Protein AF-0000000077529971 (afdb_homodimer)

pLDDT: mean 94.59, std 6.29, range [55.56, 98.94]

Organism: Fusarium solani (NCBI:txid169388)

Secondary structure (DSSP, 8-state):
-EEEEETTTSHHHHHHHHHHHHTT-EEEEEES-GGGS-HHHHTT-SEEEE-SSTT-HHHHHHHHTT-SEEEE---SSHIIIIIIIHHHHHHHHHHT--EEE-S--BS-GGGS-TTT-HHHHHHHHHHHHHHHH-S---EEEE--EEHHIIIII-TTT-SEETTTTEEEESTTS---EEEE-HHHHHHHHHHHHHSTTGGG-EEEE--SEEE-HHHHHHHHHHHHT---EEEE---HHHHHHHHHHHHHHS-GGGGGGTHHHHHHHHHHHT--/-EEEEETTTSHHHHHHHHHHHHTT-EEEEEES-GGGS-HHHHTT-SEEEE-SSTT-HHHHHHHHTT-SEEEE---SSHIIIIIIIHHHHHHHHHHT--EEE-S--BS-GGGS-TTT-HHHHHHHHHHHHHHHH-S---EEEE--EEHHIIIII-TTT-SEETTTTEEEESTTS---EEEE-HHHHHHHHHHHHHSTTGGG-EEEE--SEEE-HHHHHHHHHHHHT---EEEE---HHHHHHHHHHHHHHS-GGGGGGTHHHHHHHHHHHT--

Solvent-accessible surface area (backbone atoms only — not comparable to full-atom values): 28373 Å² total; per-residue (Å²): 93,38,31,27,27,36,25,27,61,38,76,64,16,42,37,34,51,54,39,31,48,75,72,66,32,45,36,32,33,29,41,66,55,76,84,67,40,55,64,82,52,59,73,63,39,75,41,73,40,63,31,89,50,67,79,34,60,68,39,41,46,59,54,35,56,84,36,54,32,37,38,36,37,53,63,68,48,46,61,41,34,46,49,18,46,48,50,45,52,52,28,26,55,76,55,68,39,42,30,38,32,45,60,38,75,26,59,58,56,91,78,54,58,77,80,74,41,76,68,54,33,22,48,51,37,36,52,53,47,38,51,41,64,40,91,52,31,48,29,33,41,29,25,24,45,48,50,58,45,36,75,70,66,27,77,88,59,26,44,63,37,78,89,78,27,30,32,48,38,56,47,88,30,68,59,78,36,54,24,20,44,57,70,58,53,16,45,53,51,52,48,50,66,65,40,94,64,25,52,70,30,47,74,48,80,52,65,69,49,72,45,17,61,52,55,49,48,49,53,50,19,60,77,66,71,48,71,63,45,81,38,76,76,39,42,63,68,48,39,51,51,52,42,52,50,45,63,73,72,44,61,56,59,52,42,77,80,46,43,61,48,50,48,47,45,42,63,72,66,55,72,98,93,39,31,27,27,35,24,28,65,38,77,63,16,41,38,34,50,52,39,30,49,75,71,67,32,44,35,34,34,30,41,69,54,74,84,66,39,57,64,84,52,60,73,62,39,76,42,73,39,61,27,91,51,66,80,35,60,68,38,41,46,60,53,36,56,85,35,54,32,38,39,36,38,53,63,68,48,47,61,42,35,45,48,17,46,49,50,46,51,50,28,26,56,77,54,66,40,42,29,37,32,47,61,38,75,26,58,59,57,90,77,53,58,77,82,76,41,75,66,52,33,23,47,52,38,37,52,53,45,38,51,41,62,39,90,53,30,48,29,34,39,31,24,23,44,47,51,57,46,37,73,70,66,28,77,89,58,26,43,63,37,80,88,78,27,31,33,47,37,55,48,88,30,68,59,78,39,53,24,22,43,57,70,58,53,16,46,52,52,52,49,50,68,65,39,92,64,25,51,68,30,49,72,48,80,52,65,69,50,71,45,18,63,52,54,51,47,49,52,50,19,62,78,65,72,48,71,62,44,80,37,76,76,40,43,63,67,48,40,51,50,50,41,53,50,44,64,75,74,43,60,56,59,50,44,78,82,46,43,61,48,49,49,49,45,42,63,72,67,56,75,99

Nearest PDB structures (foldseek):
  1qyc-assembly1_B  TM=7.792E-01  e=7.072E-15  Pinus taeda
  2gas-assembly2_B  TM=7.799E-01  e=2.437E-14  Medicago sativa
  7cs9-assembly2_D  TM=7.787E-01  e=1.925E-14  Arabidopsis thaliana
  5f5l-assembly1_A  TM=7.855E-01  e=1.339E-12  Micromonospora okii
  2zcv-assembly1_A  TM=7.127E-01  e=1.333E-11  Escherichia coli

Radius of gyration: 26.04 Å; Cα contacts (8 Å, |Δi|>4): 1080; chains: 2; bounding box: 48×81×62 Å

Sequence (544 aa):
MLILIAGVTGLVGQACAQAAFKSGHRVRGLGRNPDKLPKDIADRLADFVAQKDVYDIHALDRAVKGVDAIVSAVHYSPIVVVGGQILLLRAAERAGVKIFHGASWNYDWTKIKLGERESYDNYLAFYNHARLSSEIKPIYGFTGGIVDYLLWYSPHSNPIDAQSNTLSFFGAGDEQLTWIVLKDLAAYTIQAISEPKAAEGGYYYVESFRSSILELGRVYAEVHSLHLEPKSLGTLHDVDRLVDEARATIRPTRYEEYVGLAYTRLLLRGAMMLILIAGVTGLVGQACAQAAFKSGHRVRGLGRNPDKLPKDIADRLADFVAQKDVYDIHALDRAVKGVDAIVSAVHYSPIVVVGGQILLLRAAERAGVKIFHGASWNYDWTKIKLGERESYDNYLAFYNHARLSSEIKPIYGFTGGIVDYLLWYSPHSNPIDAQSNTLSFFGAGDEQLTWIVLKDLAAYTIQAISEPKAAEGGYYYVESFRSSILELGRVYAEVHSLHLEPKSLGTLHDVDRLVDEARATIRPTRYEEYVGLAYTRLLLRGAM

InterPro domains:
  IPR008030 NmrA-like domain [PF05368] (2-203)
  IPR036291 NAD(P)-binding domain superfamily [SSF51735] (1-235)
  IPR051609 NmrA-type/Isoflavone reductase-like domain-containing protein [PTHR47706] (3-268)

Foldseek 3Di:
DEEEEEVCLDPLNVLLLVLCVVVPYAYEYEEADLVSDDPVRSVRHPYYQHAPDLQRLVSLLVRLAPGQAYEYQDDLDLCCLVPRVVSNLVSCVVNVHQFYAGHAAAADCVLPDQPLALSCNSVVNNQVCCVVPHPRAHAHEHEWAAVCCQCPPCPPLNQADQVVQAGEAEAPQFQKTFYAYSNRVSNVVSVLSPDPCSSVHDYDYHGDDIGTSVRVSVVVCVVVVTHYHYHYPYYLVVLVVVLVVCPVPPPSSVCVVCNSSSVSNCSVVVSD/DEEEEEVCLDPLNVLLLVLCVVVPYAYEYEEADLVSDDPVRSVRHPYYQHAPDLQRLVSLLVRLAPGQAYEYQDDLDLCCLVPRVVSNLVSCVVNVHQFYAGHAQAADCVLPDQPLALSCNSVVNNQVCCVVPHPRAHAHEHEWAAVCCQCPPCPPLNQADQVVQAGEAEAPQFQKTFYAYSNRSSNVVSVLSPDPCSSVHDYDYHGDDIGGSVRVSVVVCVVVVTHYHYDYPYYLVVLVVVLVVCPVPPDSSVCVVCNSSSVSNCSVVVSD

Structure (mmCIF, N/CA/C/O backbone):
data_AF-0000000077529971-model_v1
#
loop_
_entity.id
_entity.type
_entity.pdbx_description
1 polymer 'NmrA-like domain-containing protein'
#
loop_
_atom_site.group_PDB
_atom_site.id
_atom_site.type_symbol
_atom_site.label_atom_id
_atom_site.label_alt_id
_atom_site.label_comp_id
_atom_site.label_asym_id
_atom_site.label_entity_id
_atom_site.label_seq_id
_atom_site.pdbx_PDB_ins_code
_atom_site.Cartn_x
_atom_site.Cartn_y
_atom_site.Cartn_z
_atom_site.occupancy
_atom_site.B_iso_or_equiv
_atom_site.auth_seq_id
_atom_site.auth_comp_id
_atom_site.auth_asym_id
_atom_site.auth_atom_id
_atom_site.pdbx_PDB_model_num
ATOM 1 N N . MET A 1 1 ? 20.438 -24.266 -0.206 1 97.06 1 MET A N 1
ATOM 2 C CA . MET A 1 1 ? 19.844 -23.156 0.531 1 97.06 1 MET A CA 1
ATOM 3 C C . MET A 1 1 ? 18.672 -23.625 1.389 1 97.06 1 MET A C 1
ATOM 5 O O . MET A 1 1 ? 18.109 -24.688 1.137 1 97.06 1 MET A O 1
ATOM 9 N N . LEU A 1 2 ? 18.453 -22.922 2.447 1 98.81 2 LEU A N 1
ATOM 10 C CA . LEU A 1 2 ? 17.172 -23.016 3.131 1 98.81 2 LEU A CA 1
ATOM 11 C C . LEU A 1 2 ? 16.219 -21.938 2.635 1 98.81 2 LEU A C 1
ATOM 13 O O . LEU A 1 2 ? 16.469 -20.75 2.844 1 98.81 2 LEU A O 1
ATOM 17 N N . ILE A 1 3 ? 15.148 -22.391 2.033 1 98.94 3 ILE A N 1
ATOM 18 C CA . ILE A 1 3 ? 14.188 -21.469 1.425 1 98.94 3 ILE A CA 1
ATOM 19 C C . ILE A 1 3 ? 12.914 -21.422 2.266 1 98.94 3 ILE A C 1
ATOM 21 O O . ILE A 1 3 ? 12.328 -22.469 2.576 1 98.94 3 ILE A O 1
ATOM 25 N N . LEU A 1 4 ? 12.531 -20.234 2.678 1 98.94 4 LEU A N 1
ATOM 26 C CA . LEU A 1 4 ? 11.211 -20.062 3.275 1 98.94 4 LEU A CA 1
ATOM 27 C C . LEU A 1 4 ? 10.156 -19.859 2.197 1 98.94 4 LEU A C 1
ATOM 29 O O . LEU A 1 4 ? 10.289 -18.984 1.342 1 98.94 4 LEU A O 1
ATOM 33 N N . ILE A 1 5 ? 9.148 -20.656 2.215 1 98.94 5 ILE A N 1
ATOM 34 C CA . ILE A 1 5 ? 8.008 -20.453 1.329 1 98.94 5 ILE A CA 1
ATOM 35 C C . ILE A 1 5 ? 6.781 -20.062 2.148 1 98.94 5 ILE A C 1
ATOM 37 O O . ILE A 1 5 ? 6.199 -20.906 2.844 1 98.94 5 ILE A O 1
ATOM 41 N N . ALA A 1 6 ? 6.43 -18.766 2.121 1 98.88 6 ALA A N 1
ATOM 42 C CA . ALA A 1 6 ? 5.176 -18.297 2.699 1 98.88 6 ALA A CA 1
ATOM 43 C C . ALA A 1 6 ? 3.988 -18.672 1.813 1 98.88 6 ALA A C 1
ATOM 45 O O . ALA A 1 6 ? 4.012 -18.438 0.604 1 98.88 6 ALA A O 1
ATOM 46 N N . GLY A 1 7 ? 2.965 -19.203 2.381 1 98.12 7 GLY A N 1
ATOM 47 C CA . GLY A 1 7 ? 1.88 -19.75 1.579 1 98.12 7 GLY A CA 1
ATOM 48 C C . GLY A 1 7 ? 2.193 -21.109 0.995 1 98.12 7 GLY A C 1
ATOM 49 O O . GLY A 1 7 ? 1.782 -21.422 -0.124 1 98.12 7 GLY A O 1
ATOM 50 N N . VAL A 1 8 ? 2.893 -21.922 1.711 1 98.5 8 VAL A N 1
ATOM 51 C CA . VAL A 1 8 ? 3.389 -23.203 1.205 1 98.5 8 VAL A CA 1
ATOM 52 C C . VAL A 1 8 ? 2.221 -24.156 0.982 1 98.5 8 VAL A C 1
ATOM 54 O O . VAL A 1 8 ? 2.326 -25.109 0.198 1 98.5 8 VAL A O 1
ATOM 57 N N . THR A 1 9 ? 1.112 -23.891 1.615 1 97.38 9 THR A N 1
ATOM 58 C CA . THR A 1 9 ? -0.023 -24.812 1.514 1 97.38 9 THR A CA 1
ATOM 59 C C . THR A 1 9 ? -0.842 -24.516 0.26 1 97.38 9 THR A C 1
ATOM 61 O O . THR A 1 9 ? -1.724 -25.297 -0.109 1 97.38 9 THR A O 1
ATOM 64 N N . GLY A 1 10 ? -0.555 -23.406 -0.393 1 95.69 10 GLY A N 1
ATOM 65 C CA . GLY A 1 10 ? -1.299 -23.031 -1.583 1 95.69 10 GLY A CA 1
ATOM 66 C C . GLY A 1 10 ? -0.764 -23.672 -2.852 1 95.69 10 GLY A C 1
ATOM 67 O O . GLY A 1 10 ? 0.285 -24.312 -2.83 1 95.69 10 GLY A O 1
ATOM 68 N N . LEU A 1 11 ? -1.465 -23.453 -3.938 1 94.94 11 LEU A N 1
ATOM 69 C CA . LEU A 1 11 ? -1.181 -24.047 -5.242 1 94.94 11 LEU A CA 1
ATOM 70 C C . LEU A 1 11 ? 0.252 -23.75 -5.672 1 94.94 11 LEU A C 1
ATOM 72 O O . LEU A 1 11 ? 1.026 -24.672 -5.938 1 94.94 11 LEU A O 1
ATOM 76 N N . VAL A 1 12 ? 0.631 -22.484 -5.668 1 97.56 12 VAL A N 1
ATOM 77 C CA . VAL A 1 12 ? 1.959 -22.078 -6.105 1 97.56 12 VAL A CA 1
ATOM 78 C C . VAL A 1 12 ? 3 -22.484 -5.066 1 97.56 12 VAL A C 1
ATOM 80 O O . VAL A 1 12 ? 4.098 -22.922 -5.418 1 97.56 12 VAL A O 1
ATOM 83 N N . GLY A 1 13 ? 2.662 -22.328 -3.764 1 98.38 13 GLY A N 1
ATOM 84 C CA . GLY A 1 13 ? 3.576 -22.703 -2.695 1 98.38 13 GLY A CA 1
ATOM 85 C C . GLY A 1 13 ? 4 -24.156 -2.748 1 98.38 13 GLY A C 1
ATOM 86 O O . GLY A 1 13 ? 5.184 -24.469 -2.6 1 98.38 13 GLY A O 1
ATOM 87 N N . GLN A 1 14 ? 3.062 -25.031 -2.979 1 98.12 14 GLN A N 1
ATOM 88 C CA . GLN A 1 14 ? 3.359 -26.453 -3.055 1 98.12 14 GLN A CA 1
ATOM 89 C C . GLN A 1 14 ? 4.242 -26.781 -4.258 1 98.12 14 GLN A C 1
ATOM 91 O O . GLN A 1 14 ? 5.191 -27.547 -4.152 1 98.12 14 GLN A O 1
ATOM 96 N N . ALA A 1 15 ? 3.92 -26.156 -5.383 1 98.38 15 ALA A N 1
ATOM 97 C CA . ALA A 1 15 ? 4.727 -26.375 -6.586 1 98.38 15 ALA A CA 1
ATOM 98 C C . ALA A 1 15 ? 6.164 -25.906 -6.371 1 98.38 15 ALA A C 1
ATOM 100 O O . ALA A 1 15 ? 7.109 -26.594 -6.777 1 98.38 15 ALA A O 1
ATOM 101 N N . CYS A 1 16 ? 6.332 -24.797 -5.707 1 98.88 16 CYS A N 1
ATOM 102 C CA . CYS A 1 16 ? 7.664 -24.266 -5.449 1 98.88 16 CYS A CA 1
ATOM 103 C C . CYS A 1 16 ? 8.43 -25.156 -4.48 1 98.88 16 CYS A C 1
ATOM 105 O O . CYS A 1 16 ? 9.641 -25.328 -4.621 1 98.88 16 CYS A O 1
ATOM 107 N N . ALA A 1 17 ? 7.715 -25.688 -3.49 1 98.88 17 ALA A N 1
ATOM 108 C CA . ALA A 1 17 ? 8.367 -26.625 -2.572 1 98.88 17 ALA A CA 1
ATOM 109 C C . ALA A 1 17 ? 8.922 -27.828 -3.32 1 98.88 17 ALA A C 1
ATOM 111 O O . ALA A 1 17 ? 10.086 -28.203 -3.133 1 98.88 17 ALA A O 1
ATOM 112 N N . GLN A 1 18 ? 8.148 -28.406 -4.215 1 98.69 18 GLN A N 1
ATOM 113 C CA . GLN A 1 18 ? 8.578 -29.562 -4.996 1 98.69 18 GLN A CA 1
ATOM 114 C C . GLN A 1 18 ? 9.789 -29.234 -5.855 1 98.69 18 GLN A C 1
ATOM 116 O O . GLN A 1 18 ? 10.75 -30 -5.914 1 98.69 18 GLN A O 1
ATOM 121 N N . ALA A 1 19 ? 9.695 -28.109 -6.52 1 98.81 19 ALA A N 1
ATOM 122 C CA . ALA A 1 19 ? 10.812 -27.672 -7.363 1 98.81 19 ALA A CA 1
ATOM 123 C C . ALA A 1 19 ? 12.078 -27.469 -6.539 1 98.81 19 ALA A C 1
ATOM 125 O O . ALA A 1 19 ? 13.18 -27.781 -6.988 1 98.81 19 ALA A O 1
ATOM 126 N N . ALA A 1 20 ? 11.938 -26.891 -5.328 1 98.88 20 ALA A N 1
ATOM 127 C CA . ALA A 1 20 ? 13.07 -26.672 -4.438 1 98.88 20 ALA A CA 1
ATOM 128 C C . ALA A 1 20 ? 13.719 -27.984 -4.031 1 98.88 20 ALA A C 1
ATOM 130 O O . ALA A 1 20 ? 14.938 -28.141 -4.086 1 98.88 20 ALA A O 1
ATOM 131 N N . PHE A 1 21 ? 12.906 -28.969 -3.666 1 98.69 21 PHE A N 1
ATOM 132 C CA . PHE A 1 21 ? 13.406 -30.297 -3.316 1 98.69 21 PHE A CA 1
ATOM 133 C C . PHE A 1 21 ? 14.211 -30.891 -4.469 1 98.69 21 PHE A C 1
ATOM 135 O O . PHE A 1 21 ? 15.312 -31.406 -4.266 1 98.69 21 PHE A O 1
ATOM 142 N N . LYS A 1 22 ? 13.625 -30.781 -5.621 1 98.25 22 LYS A N 1
ATOM 143 C CA . LYS A 1 22 ? 14.25 -31.359 -6.812 1 98.25 22 LYS A CA 1
ATOM 144 C C . LYS A 1 22 ? 15.609 -30.719 -7.082 1 98.25 22 LYS A C 1
ATOM 146 O O . LYS A 1 22 ? 16.516 -31.391 -7.582 1 98.25 22 LYS A O 1
ATOM 151 N N . SER A 1 23 ? 15.734 -29.5 -6.73 1 98.31 23 SER A N 1
ATOM 152 C CA . SER A 1 23 ? 16.969 -28.766 -6.977 1 98.31 23 SER A CA 1
ATOM 153 C C . SER A 1 23 ? 17.938 -28.906 -5.809 1 98.31 23 SER A C 1
ATOM 155 O O . SER A 1 23 ? 18.984 -28.25 -5.781 1 98.31 23 SER A O 1
ATOM 157 N N . GLY A 1 24 ? 17.516 -29.594 -4.754 1 98.31 24 GLY A N 1
ATOM 158 C CA . GLY A 1 24 ? 18.422 -29.906 -3.662 1 98.31 24 GLY A CA 1
ATOM 159 C C . GLY A 1 24 ? 18.359 -28.906 -2.531 1 98.31 24 GLY A C 1
ATOM 160 O O . GLY A 1 24 ? 19.234 -28.891 -1.663 1 98.31 24 GLY A O 1
ATOM 161 N N . HIS A 1 25 ? 17.406 -28.062 -2.549 1 98.81 25 HIS A N 1
ATOM 162 C CA . HIS A 1 25 ? 17.266 -27.078 -1.481 1 98.81 25 HIS A CA 1
ATOM 163 C C . HIS A 1 25 ? 16.438 -27.641 -0.329 1 98.81 25 HIS A C 1
ATOM 165 O O . HIS A 1 25 ? 15.703 -28.625 -0.502 1 98.81 25 HIS A O 1
ATOM 171 N N . ARG A 1 26 ? 16.594 -27.109 0.821 1 98.81 26 ARG A N 1
ATOM 172 C CA . ARG A 1 26 ? 15.711 -27.328 1.959 1 98.81 26 ARG A CA 1
ATOM 173 C C . ARG A 1 26 ? 14.609 -26.281 2.018 1 98.81 26 ARG A C 1
ATOM 175 O O . ARG A 1 26 ? 14.805 -25.141 1.577 1 98.81 26 ARG A O 1
ATOM 182 N N . VAL A 1 27 ? 13.453 -26.719 2.557 1 98.94 27 VAL A N 1
ATOM 183 C CA . VAL A 1 27 ? 12.32 -25.797 2.557 1 98.94 27 VAL A CA 1
ATOM 184 C C . VAL A 1 27 ? 11.75 -25.672 3.969 1 98.94 27 VAL A C 1
ATOM 186 O O . VAL A 1 27 ? 11.539 -26.688 4.648 1 98.94 27 VAL A O 1
ATOM 189 N N . ARG A 1 28 ? 11.609 -24.516 4.469 1 98.88 28 ARG A N 1
ATOM 190 C CA . ARG A 1 28 ? 10.758 -24.188 5.602 1 98.88 28 ARG A CA 1
ATOM 191 C C . ARG A 1 28 ? 9.43 -23.594 5.133 1 98.88 28 ARG A C 1
ATOM 193 O O . ARG A 1 28 ? 9.406 -22.672 4.32 1 98.88 28 ARG A O 1
ATOM 200 N N . GLY A 1 29 ? 8.312 -24.156 5.602 1 98.81 29 GLY A N 1
ATOM 201 C CA . GLY A 1 29 ? 7 -23.656 5.23 1 98.81 29 GLY A CA 1
ATOM 202 C C . GLY A 1 29 ? 6.438 -22.656 6.234 1 98.81 29 GLY A C 1
ATOM 203 O O . GLY A 1 29 ? 6.68 -22.781 7.438 1 98.81 29 GLY A O 1
ATOM 204 N N . LEU A 1 30 ? 5.711 -21.688 5.777 1 98.81 30 LEU A N 1
ATOM 205 C CA . LEU A 1 30 ? 4.934 -20.75 6.59 1 98.81 30 LEU A CA 1
ATOM 206 C C . LEU A 1 30 ? 3.473 -20.734 6.148 1 98.81 30 LEU A C 1
ATOM 208 O O . LEU A 1 30 ? 3.182 -20.656 4.953 1 98.81 30 LEU A O 1
ATOM 212 N N . GLY A 1 31 ? 2.598 -20.875 6.98 1 97.56 31 GLY A N 1
ATOM 213 C CA . GLY A 1 31 ? 1.168 -20.859 6.719 1 97.56 31 GLY A CA 1
ATOM 214 C C . GLY A 1 31 ? 0.328 -21 7.973 1 97.56 31 GLY A C 1
ATOM 215 O O . GLY A 1 31 ? 0.854 -20.938 9.086 1 97.56 31 GLY A O 1
ATOM 216 N N . ARG A 1 32 ? -0.966 -21.219 7.883 1 94 32 ARG A N 1
ATOM 217 C CA . ARG A 1 32 ? -1.874 -21.297 9.023 1 94 32 ARG A CA 1
ATOM 218 C C . ARG A 1 32 ? -2.082 -22.734 9.469 1 94 32 ARG A C 1
ATOM 220 O O . ARG A 1 32 ? -2.133 -23.016 10.664 1 94 32 ARG A O 1
ATOM 227 N N . ASN A 1 33 ? -2.129 -23.516 8.469 1 94.19 33 ASN A N 1
ATOM 228 C CA . ASN A 1 33 ? -2.514 -24.891 8.773 1 94.19 33 ASN A CA 1
ATOM 229 C C . ASN A 1 33 ? -1.639 -25.906 8.031 1 94.19 33 ASN A C 1
ATOM 231 O O . ASN A 1 33 ? -1.88 -26.188 6.855 1 94.19 33 ASN A O 1
ATOM 235 N N . PRO A 1 34 ? -0.767 -26.516 8.703 1 93.06 34 PRO A N 1
ATOM 236 C CA . PRO A 1 34 ? 0.129 -27.484 8.055 1 93.06 34 PRO A CA 1
ATOM 237 C C . PRO A 1 34 ? -0.6 -28.734 7.562 1 93.06 34 PRO A C 1
ATOM 239 O O . PRO A 1 34 ? -0.105 -29.422 6.672 1 93.06 34 PRO A O 1
ATOM 242 N N . ASP A 1 35 ? -1.787 -28.984 8.086 1 94.44 35 ASP A N 1
ATOM 243 C CA . ASP A 1 35 ? -2.504 -30.203 7.762 1 94.44 35 ASP A CA 1
ATOM 244 C C . ASP A 1 35 ? -3.004 -30.188 6.32 1 94.44 35 ASP A C 1
ATOM 246 O O . ASP A 1 35 ? -3.395 -31.219 5.777 1 94.44 35 ASP A O 1
ATOM 250 N N . LYS A 1 36 ? -2.947 -29.047 5.711 1 94.5 36 LYS A N 1
ATOM 251 C CA . LYS A 1 36 ? -3.406 -28.906 4.332 1 94.5 36 LYS A CA 1
ATOM 252 C C . LYS A 1 36 ? -2.338 -29.375 3.348 1 94.5 36 LYS A C 1
ATOM 254 O O . LYS A 1 36 ? -2.607 -29.516 2.154 1 94.5 36 LYS A O 1
ATOM 259 N N . LEU A 1 37 ? -1.132 -29.641 3.824 1 97.06 37 LEU A N 1
ATOM 260 C CA . LEU A 1 37 ? -0.047 -30.062 2.947 1 97.06 37 LEU A CA 1
ATOM 261 C C . LEU A 1 37 ? -0.145 -31.562 2.65 1 97.06 37 LEU A C 1
ATOM 263 O O . LEU A 1 37 ? -0.38 -32.375 3.555 1 97.06 37 LEU A O 1
ATOM 267 N N . PRO A 1 38 ? 0.019 -31.922 1.404 1 96.88 38 PRO A N 1
ATOM 268 C CA . PRO A 1 38 ? 0.172 -33.344 1.131 1 96.88 38 PRO A CA 1
ATOM 269 C C . PRO A 1 38 ? 1.377 -33.969 1.843 1 96.88 38 PRO A C 1
ATOM 271 O O . PRO A 1 38 ? 2.365 -33.281 2.098 1 96.88 38 PRO A O 1
ATOM 274 N N . LYS A 1 39 ? 1.314 -35.25 2.094 1 96.56 39 LYS A N 1
ATOM 275 C CA . LYS A 1 39 ? 2.322 -35.938 2.877 1 96.56 39 LYS A CA 1
ATOM 276 C C . LYS A 1 39 ? 3.697 -35.844 2.225 1 96.56 39 LYS A C 1
ATOM 278 O O . LYS A 1 39 ? 4.707 -35.719 2.916 1 96.56 39 LYS A O 1
ATOM 283 N N . ASP A 1 40 ? 3.736 -35.938 0.957 1 96.5 40 ASP A N 1
ATOM 284 C CA . ASP A 1 40 ? 5.008 -35.938 0.242 1 96.5 40 ASP A CA 1
ATOM 285 C C . ASP A 1 40 ? 5.738 -34.625 0.399 1 96.5 40 ASP A C 1
ATOM 287 O O . ASP A 1 40 ? 6.965 -34.562 0.27 1 96.5 40 ASP A O 1
ATOM 291 N N . ILE A 1 41 ? 5 -33.562 0.711 1 98.06 41 ILE A N 1
ATOM 292 C CA . ILE A 1 41 ? 5.625 -32.281 0.973 1 98.06 41 ILE A CA 1
ATOM 293 C C . ILE A 1 41 ? 5.883 -32.125 2.471 1 98.06 41 ILE A C 1
ATOM 295 O O . ILE A 1 41 ? 6.988 -31.766 2.883 1 98.06 41 ILE A O 1
ATOM 299 N N . ALA A 1 42 ? 4.91 -32.406 3.252 1 97.81 42 ALA A N 1
ATOM 300 C CA . ALA A 1 42 ? 4.988 -32.25 4.703 1 97.81 42 ALA A CA 1
ATOM 301 C C . ALA A 1 42 ? 6.18 -33 5.277 1 97.81 42 ALA A C 1
ATOM 303 O O . ALA A 1 42 ? 6.895 -32.469 6.141 1 97.81 42 ALA A O 1
ATOM 304 N N . ASP A 1 43 ? 6.453 -34.188 4.762 1 97.38 43 ASP A N 1
ATOM 305 C CA . ASP A 1 43 ? 7.5 -35.062 5.289 1 97.38 43 ASP A CA 1
ATOM 306 C C . ASP A 1 43 ? 8.883 -34.562 4.891 1 97.38 43 ASP A C 1
ATOM 308 O O . ASP A 1 43 ? 9.891 -34.938 5.488 1 97.38 43 ASP A O 1
ATOM 312 N N . ARG A 1 44 ? 8.898 -33.75 3.871 1 98.19 44 ARG A N 1
ATOM 313 C CA . ARG A 1 44 ? 10.195 -33.344 3.336 1 98.19 44 ARG A CA 1
ATOM 314 C C . ARG A 1 44 ? 10.57 -31.938 3.818 1 98.19 44 ARG A C 1
ATOM 316 O O . ARG A 1 44 ? 11.719 -31.516 3.674 1 98.19 44 ARG A O 1
ATOM 323 N N . LEU A 1 45 ? 9.648 -31.234 4.41 1 98.5 45 LEU A N 1
ATOM 324 C CA . LEU A 1 45 ? 9.938 -29.891 4.926 1 98.5 45 LEU A CA 1
ATOM 325 C C . LEU A 1 45 ? 10.977 -29.953 6.043 1 98.5 45 LEU A C 1
ATOM 327 O O . LEU A 1 45 ? 10.945 -30.875 6.871 1 98.5 45 LEU A O 1
ATOM 331 N N . ALA A 1 46 ? 11.859 -29.031 6.043 1 98.44 46 ALA A N 1
ATOM 332 C CA . ALA A 1 46 ? 12.758 -28.875 7.184 1 98.44 46 ALA A CA 1
ATOM 333 C C . ALA A 1 46 ? 11.992 -28.5 8.445 1 98.44 46 ALA A C 1
ATOM 335 O O . ALA A 1 46 ? 12.312 -28.969 9.539 1 98.44 46 ALA A O 1
ATOM 336 N N . ASP A 1 47 ? 11.031 -27.562 8.219 1 97.19 47 ASP A N 1
ATOM 337 C CA . ASP A 1 47 ? 10.156 -27.094 9.289 1 97.19 47 ASP A CA 1
ATOM 338 C C . ASP A 1 47 ? 8.922 -26.391 8.727 1 97.19 47 ASP A C 1
ATOM 340 O O . ASP A 1 47 ? 8.867 -26.078 7.531 1 97.19 47 ASP A O 1
ATOM 344 N N . PHE A 1 48 ? 7.918 -26.359 9.594 1 98.44 48 PHE A N 1
ATOM 345 C CA . PHE A 1 48 ? 6.719 -25.594 9.305 1 98.44 48 PHE A CA 1
ATOM 346 C C . PHE A 1 48 ? 6.418 -24.609 10.438 1 98.44 48 PHE A C 1
ATOM 348 O O . PHE A 1 48 ? 6.285 -25.016 11.594 1 98.44 48 PHE A O 1
ATOM 355 N N . VAL A 1 49 ? 6.398 -23.359 10.141 1 98.69 49 VAL A N 1
ATOM 356 C CA . VAL A 1 49 ? 6.016 -22.344 11.117 1 98.69 49 VAL A CA 1
ATOM 357 C C . VAL A 1 49 ? 4.551 -21.953 10.922 1 98.69 49 VAL A C 1
ATOM 359 O O . VAL A 1 49 ? 4.172 -21.453 9.859 1 98.69 49 VAL A O 1
ATOM 362 N N . ALA A 1 50 ? 3.758 -22.219 11.883 1 98.06 50 ALA A N 1
ATOM 363 C CA . ALA A 1 50 ? 2.344 -21.859 11.844 1 98.06 50 ALA A CA 1
ATOM 364 C C . ALA A 1 50 ? 2.133 -20.422 12.297 1 98.06 50 ALA A C 1
ATOM 366 O O . ALA A 1 50 ? 2.699 -20 13.312 1 98.06 50 ALA A O 1
ATOM 367 N N . GLN A 1 51 ? 1.417 -19.656 11.547 1 97.25 51 GLN A N 1
ATOM 368 C CA . GLN A 1 51 ? 1.062 -18.312 11.977 1 97.25 51 GLN A CA 1
ATOM 369 C C . GLN A 1 51 ? -0.435 -18.188 12.242 1 97.25 51 GLN A C 1
ATOM 371 O O . GLN A 1 51 ? -1.246 -18.797 11.539 1 97.25 51 GLN A O 1
ATOM 376 N N . LYS A 1 52 ? -0.819 -17.422 13.195 1 95.62 52 LYS A N 1
ATOM 377 C CA . LYS A 1 52 ? -2.219 -17.219 13.562 1 95.62 52 LYS A CA 1
ATOM 378 C C . LYS A 1 52 ? -2.957 -16.438 12.477 1 95.62 52 LYS A C 1
ATOM 380 O O . LYS A 1 52 ? -4.09 -16.766 12.125 1 95.62 52 LYS A O 1
ATOM 385 N N . ASP A 1 53 ? -2.4 -15.414 12.023 1 94.69 53 ASP A N 1
ATOM 386 C CA . ASP A 1 53 ? -2.879 -14.57 10.938 1 94.69 53 ASP A CA 1
ATOM 387 C C . ASP A 1 53 ? -1.729 -13.805 10.289 1 94.69 53 ASP A C 1
ATOM 389 O O . ASP A 1 53 ? -0.562 -14.023 10.625 1 94.69 53 ASP A O 1
ATOM 393 N N . VAL A 1 54 ? -2.002 -12.992 9.367 1 95 54 VAL A N 1
ATOM 394 C CA . VAL A 1 54 ? -0.96 -12.336 8.586 1 95 54 VAL A CA 1
ATOM 395 C C . VAL A 1 54 ? -0.219 -11.328 9.453 1 95 54 VAL A C 1
ATOM 397 O O . VAL A 1 54 ? 0.864 -10.859 9.094 1 95 54 VAL A O 1
ATOM 400 N N . TYR A 1 55 ? -0.779 -10.977 10.633 1 94.75 55 TYR A N 1
ATOM 401 C CA . TYR A 1 55 ? -0.198 -9.953 11.5 1 94.75 55 TYR A CA 1
ATOM 402 C C . TYR A 1 55 ? 0.575 -10.586 12.648 1 94.75 55 TYR A C 1
ATOM 404 O O . TYR A 1 55 ? 0.936 -9.906 13.609 1 94.75 55 TYR A O 1
ATOM 412 N N . ASP A 1 56 ? 0.792 -11.906 12.602 1 96.5 56 ASP A N 1
ATOM 413 C CA . ASP A 1 56 ? 1.534 -12.641 13.625 1 96.5 56 ASP A CA 1
ATOM 414 C C . ASP A 1 56 ? 3.035 -12.391 13.492 1 96.5 56 ASP A C 1
ATOM 416 O O . ASP A 1 56 ? 3.775 -13.266 13.031 1 96.5 56 ASP A O 1
ATOM 420 N N . ILE A 1 57 ? 3.484 -11.273 14.039 1 96.31 57 ILE A N 1
ATOM 421 C CA . ILE A 1 57 ? 4.859 -10.805 13.883 1 96.31 57 ILE A CA 1
ATOM 422 C C . ILE A 1 57 ? 5.82 -11.836 14.484 1 96.31 57 ILE A C 1
ATOM 424 O O . ILE A 1 57 ? 6.887 -12.094 13.922 1 96.31 57 ILE A O 1
ATOM 428 N N . HIS A 1 58 ? 5.461 -12.445 15.547 1 96.69 58 HIS A N 1
ATOM 429 C CA . HIS A 1 58 ? 6.316 -13.438 16.188 1 96.69 58 HIS A CA 1
ATOM 430 C C . HIS A 1 58 ? 6.543 -14.641 15.289 1 96.69 58 HIS A C 1
ATOM 432 O O . HIS A 1 58 ? 7.668 -15.133 15.172 1 96.69 58 HIS A O 1
ATOM 438 N N . ALA A 1 59 ? 5.523 -15.102 14.695 1 98.12 59 ALA A N 1
ATOM 439 C CA . ALA A 1 59 ? 5.648 -16.234 13.773 1 98.12 59 ALA A CA 1
ATOM 440 C C . ALA A 1 59 ? 6.508 -15.859 12.57 1 98.12 59 ALA A C 1
ATOM 442 O O . ALA A 1 59 ? 7.312 -16.672 12.109 1 98.12 59 ALA A O 1
ATOM 443 N N . LEU A 1 60 ? 6.355 -14.656 12.086 1 98.62 60 LEU A N 1
ATOM 444 C CA . LEU A 1 60 ? 7.148 -14.203 10.953 1 98.62 60 LEU A CA 1
ATOM 445 C C . LEU A 1 60 ? 8.633 -14.18 11.305 1 98.62 60 LEU A C 1
ATOM 447 O O . LEU A 1 60 ? 9.469 -14.633 10.523 1 98.62 60 LEU A O 1
ATOM 451 N N . ASP A 1 61 ? 8.938 -13.656 12.492 1 98.38 61 ASP A N 1
ATOM 452 C CA . ASP A 1 61 ? 10.328 -13.586 12.93 1 98.38 61 ASP A CA 1
ATOM 453 C C . ASP A 1 61 ? 10.938 -14.984 13.062 1 98.38 61 ASP A C 1
ATOM 455 O O . ASP A 1 61 ? 12.094 -15.195 12.695 1 98.38 61 ASP A O 1
ATOM 459 N N . ARG A 1 62 ? 10.125 -15.891 13.562 1 98.62 62 ARG A N 1
ATOM 460 C CA . ARG A 1 62 ? 10.594 -17.266 13.648 1 98.62 62 ARG A CA 1
ATOM 461 C C . ARG A 1 62 ? 10.812 -17.875 12.266 1 98.62 62 ARG A C 1
ATOM 463 O O . ARG A 1 62 ? 11.789 -18.578 12.039 1 98.62 62 ARG A O 1
ATOM 470 N N . ALA A 1 63 ? 9.977 -17.578 11.367 1 98.81 63 ALA A N 1
ATOM 471 C CA . ALA A 1 63 ? 9.977 -18.188 10.039 1 98.81 63 ALA A CA 1
ATOM 472 C C . ALA A 1 63 ? 11.203 -17.766 9.242 1 98.81 63 ALA A C 1
ATOM 474 O O . ALA A 1 63 ? 11.758 -18.562 8.469 1 98.81 63 ALA A O 1
ATOM 475 N N . VAL A 1 64 ? 11.68 -16.547 9.453 1 98.81 64 VAL A N 1
ATOM 476 C CA . VAL A 1 64 ? 12.727 -16.016 8.586 1 98.81 64 VAL A CA 1
ATOM 477 C C . VAL A 1 64 ? 14.102 -16.328 9.172 1 98.81 64 VAL A C 1
ATOM 479 O O . VAL A 1 64 ? 15.125 -16.078 8.539 1 98.81 64 VAL A O 1
ATOM 482 N N . LYS A 1 65 ? 14.133 -16.781 10.375 1 98.44 65 LYS A N 1
ATOM 483 C CA . LYS A 1 65 ? 15.414 -17.016 11.055 1 98.44 65 LYS A CA 1
ATOM 484 C C . LYS A 1 65 ? 16.266 -18.016 10.273 1 98.44 65 LYS A C 1
ATOM 486 O O . LYS A 1 65 ? 15.867 -19.156 10.062 1 98.44 65 LYS A O 1
ATOM 491 N N . GLY A 1 66 ? 17.391 -17.562 9.812 1 98.25 66 GLY A N 1
ATOM 492 C CA . GLY A 1 66 ? 18.391 -18.453 9.242 1 98.25 66 GLY A CA 1
ATOM 493 C C . GLY A 1 66 ? 18.109 -18.828 7.801 1 98.25 66 GLY A C 1
ATOM 494 O O . GLY A 1 66 ? 18.781 -19.688 7.227 1 98.25 66 GLY A O 1
ATOM 495 N N . VAL A 1 67 ? 17.141 -18.281 7.16 1 98.44 67 VAL A N 1
ATOM 496 C CA . VAL A 1 67 ? 16.828 -18.688 5.793 1 98.44 67 VAL A CA 1
ATOM 497 C C . VAL A 1 67 ? 17.688 -17.891 4.809 1 98.44 67 VAL A C 1
ATOM 499 O O . VAL A 1 67 ? 18.125 -16.766 5.109 1 98.44 67 VAL A O 1
ATOM 502 N N . ASP A 1 68 ? 17.906 -18.531 3.658 1 98.75 68 ASP A N 1
ATOM 503 C CA . ASP A 1 68 ? 18.734 -17.922 2.631 1 98.75 68 ASP A CA 1
ATOM 504 C C . ASP A 1 68 ? 17.891 -17.078 1.673 1 98.75 68 ASP A C 1
ATOM 506 O O . ASP A 1 68 ? 18.375 -16.094 1.119 1 98.75 68 ASP A O 1
ATOM 510 N N . ALA A 1 69 ? 16.672 -17.5 1.462 1 98.94 69 ALA A N 1
ATOM 511 C CA . ALA A 1 69 ? 15.773 -16.859 0.504 1 98.94 69 ALA A CA 1
ATOM 512 C C . ALA A 1 69 ? 14.312 -17.062 0.902 1 98.94 69 ALA A C 1
ATOM 514 O O . ALA A 1 69 ? 13.984 -18.031 1.602 1 98.94 69 ALA A O 1
ATOM 515 N N . ILE A 1 70 ? 13.508 -16.172 0.496 1 98.94 70 ILE A N 1
ATOM 516 C CA . ILE A 1 70 ? 12.078 -16.234 0.766 1 98.94 70 ILE A CA 1
ATOM 517 C C . ILE A 1 70 ? 11.305 -16.219 -0.55 1 98.94 70 ILE A C 1
ATOM 519 O O . ILE A 1 70 ? 11.609 -15.43 -1.45 1 98.94 70 ILE A O 1
ATOM 523 N N . VAL A 1 71 ? 10.375 -17.109 -0.689 1 98.94 71 VAL A N 1
ATOM 524 C CA . VAL A 1 71 ? 9.367 -17.078 -1.741 1 98.94 71 VAL A CA 1
ATOM 525 C C . VAL A 1 71 ? 7.996 -16.797 -1.135 1 98.94 71 VAL A C 1
ATOM 527 O O . VAL A 1 71 ? 7.465 -17.594 -0.364 1 98.94 71 VAL A O 1
ATOM 530 N N . SER A 1 72 ? 7.445 -15.648 -1.462 1 98.94 72 SER A N 1
ATOM 531 C CA . SER A 1 72 ? 6.105 -15.297 -1.011 1 98.94 72 SER A CA 1
ATOM 532 C C . SER A 1 72 ? 5.043 -15.781 -1.988 1 98.94 72 SER A C 1
ATOM 534 O O . SER A 1 72 ? 4.754 -15.117 -2.984 1 98.94 72 SER A O 1
ATOM 536 N N . ALA A 1 73 ? 4.473 -16.875 -1.725 1 98.5 73 ALA A N 1
ATOM 537 C CA . ALA A 1 73 ? 3.396 -17.438 -2.535 1 98.5 73 ALA A CA 1
ATOM 538 C C . ALA A 1 73 ? 2.039 -17.234 -1.868 1 98.5 73 ALA A C 1
ATOM 540 O O . ALA A 1 73 ? 1.212 -18.156 -1.837 1 98.5 73 ALA A O 1
ATOM 541 N N . VAL A 1 74 ? 1.88 -16.016 -1.295 1 97.12 74 VAL A N 1
ATOM 542 C CA . VAL A 1 74 ? 0.679 -15.711 -0.522 1 97.12 74 VAL A CA 1
ATOM 543 C C . VAL A 1 74 ? -0.467 -15.352 -1.466 1 97.12 74 VAL A C 1
ATOM 545 O O . VAL A 1 74 ? -0.243 -15.078 -2.646 1 97.12 74 VAL A O 1
ATOM 548 N N . HIS A 1 75 ? -1.688 -15.453 -0.935 1 93.5 75 HIS A N 1
ATOM 549 C CA . HIS A 1 75 ? -2.908 -15.125 -1.665 1 93.5 75 HIS A CA 1
ATOM 550 C C . HIS A 1 75 ? -2.908 -13.664 -2.109 1 93.5 75 HIS A C 1
ATOM 552 O O . HIS A 1 75 ? -2.287 -12.812 -1.466 1 93.5 75 HIS A O 1
ATOM 558 N N . TYR A 1 76 ? -3.629 -13.312 -3.123 1 92.31 76 TYR A N 1
ATOM 559 C CA . TYR A 1 76 ? -3.521 -12.031 -3.818 1 92.31 76 TYR A CA 1
ATOM 560 C C . TYR A 1 76 ? -4.34 -10.961 -3.111 1 92.31 76 TYR A C 1
ATOM 562 O O . TYR A 1 76 ? -4.371 -9.805 -3.549 1 92.31 76 TYR A O 1
ATOM 570 N N . SER A 1 77 ? -5.012 -11.242 -2.027 1 94.81 77 SER A N 1
ATOM 571 C CA . SER A 1 77 ? -5.902 -10.281 -1.381 1 94.81 77 SER A CA 1
ATOM 572 C C . SER A 1 77 ? -5.125 -9.094 -0.823 1 94.81 77 SER A C 1
ATOM 574 O O . SER A 1 77 ? -3.939 -9.219 -0.505 1 94.81 77 SER A O 1
ATOM 576 N N . PRO A 1 78 ? -5.801 -7.961 -0.696 1 96.56 78 PRO A N 1
ATOM 577 C CA . PRO A 1 78 ? -5.129 -6.773 -0.165 1 96.56 78 PRO A CA 1
ATOM 578 C C . PRO A 1 78 ? -4.539 -7 1.225 1 96.56 78 PRO A C 1
ATOM 580 O O . PRO A 1 78 ? -3.41 -6.582 1.496 1 96.56 78 PRO A O 1
ATOM 583 N N . ILE A 1 79 ? -5.25 -7.691 2.068 1 96.62 79 ILE A N 1
ATOM 584 C CA . ILE A 1 79 ? -4.801 -7.906 3.439 1 96.62 79 ILE A CA 1
ATOM 585 C C . ILE A 1 79 ? -3.518 -8.734 3.441 1 96.62 79 ILE A C 1
ATOM 587 O O . ILE A 1 79 ? -2.576 -8.43 4.176 1 96.62 79 ILE A O 1
ATOM 591 N N . VAL A 1 80 ? -3.438 -9.68 2.57 1 97 80 VAL A N 1
ATOM 592 C CA . VAL A 1 80 ? -2.311 -10.609 2.588 1 97 80 VAL A CA 1
ATOM 593 C C . VAL A 1 80 ? -1.115 -9.984 1.872 1 97 80 VAL A C 1
ATOM 595 O O . VAL A 1 80 ? 0.007 -10.016 2.383 1 97 80 VAL A O 1
ATOM 598 N N . VAL A 1 81 ? -1.338 -9.375 0.731 1 97.38 81 VAL A N 1
ATOM 599 C CA . VAL A 1 81 ? -0.234 -8.844 -0.06 1 97.38 81 VAL A CA 1
ATOM 600 C C . VAL A 1 81 ? 0.272 -7.547 0.567 1 97.38 81 VAL A C 1
ATOM 602 O O . VAL A 1 81 ? 1.46 -7.418 0.87 1 97.38 81 VAL A O 1
ATOM 605 N N . VAL A 1 82 ? -0.598 -6.609 0.872 1 96.44 82 VAL A N 1
ATOM 606 C CA . VAL A 1 82 ? -0.177 -5.305 1.377 1 96.44 82 VAL A CA 1
ATOM 607 C C . VAL A 1 82 ? 0.029 -5.379 2.889 1 96.44 82 VAL A C 1
ATOM 609 O O . VAL A 1 82 ? 0.988 -4.812 3.418 1 96.44 82 VAL A O 1
ATOM 612 N N . GLY A 1 83 ? -0.749 -6.082 3.615 1 94.56 83 GLY A N 1
ATOM 613 C CA . GLY A 1 83 ? -0.56 -6.258 5.047 1 94.56 83 GLY A CA 1
ATOM 614 C C . GLY A 1 83 ? 0.486 -7.305 5.387 1 94.56 83 GLY A C 1
ATOM 615 O O . GLY A 1 83 ? 1.6 -6.965 5.793 1 94.56 83 GLY A O 1
ATOM 616 N N . GLY A 1 84 ? 0.223 -8.508 4.996 1 96.75 84 GLY A N 1
ATOM 617 C CA . GLY A 1 84 ? 1.02 -9.656 5.391 1 96.75 84 GLY A CA 1
ATOM 618 C C . GLY A 1 84 ? 2.391 -9.688 4.742 1 96.75 84 GLY A C 1
ATOM 619 O O . GLY A 1 84 ? 3.398 -9.891 5.418 1 96.75 84 GLY A O 1
ATOM 620 N N . GLN A 1 85 ? 2.467 -9.508 3.451 1 98.38 85 GLN A N 1
ATOM 621 C CA . GLN A 1 85 ? 3.736 -9.602 2.736 1 98.38 85 GLN A CA 1
ATOM 622 C C . GLN A 1 85 ? 4.68 -8.469 3.133 1 98.38 85 GLN A C 1
ATOM 624 O O . GLN A 1 85 ? 5.895 -8.664 3.191 1 98.38 85 GLN A O 1
ATOM 629 N N . ILE A 1 86 ? 4.141 -7.273 3.434 1 98.06 86 ILE A N 1
ATOM 630 C CA . ILE A 1 86 ? 4.969 -6.172 3.906 1 98.06 86 ILE A CA 1
ATOM 631 C C . ILE A 1 86 ? 5.598 -6.535 5.25 1 98.06 86 ILE A C 1
ATOM 633 O O . ILE A 1 86 ? 6.777 -6.27 5.484 1 98.06 86 ILE A O 1
ATOM 637 N N . LEU A 1 87 ? 4.777 -7.156 6.141 1 98.06 87 LEU A N 1
ATOM 638 C CA . LEU A 1 87 ? 5.309 -7.582 7.43 1 98.06 87 LEU A CA 1
ATOM 639 C C . LEU A 1 87 ? 6.355 -8.68 7.254 1 98.06 87 LEU A C 1
ATOM 641 O O . LEU A 1 87 ? 7.336 -8.734 8 1 98.06 87 LEU A O 1
ATOM 645 N N . LEU A 1 88 ? 6.16 -9.555 6.242 1 98.75 88 LEU A N 1
ATOM 646 C CA . LEU A 1 88 ? 7.16 -10.57 5.914 1 98.75 88 LEU A CA 1
ATOM 647 C C . LEU A 1 88 ? 8.461 -9.922 5.449 1 98.75 88 LEU A C 1
ATOM 649 O O . LEU A 1 88 ? 9.547 -10.359 5.836 1 98.75 88 LEU A O 1
ATOM 653 N N . LEU A 1 89 ? 8.359 -8.875 4.625 1 98.69 89 LEU A N 1
ATOM 654 C CA . LEU A 1 89 ? 9.516 -8.117 4.16 1 98.69 89 LEU A CA 1
ATOM 655 C C . LEU A 1 89 ? 10.273 -7.512 5.336 1 98.69 89 LEU A C 1
ATOM 657 O O . LEU A 1 89 ? 11.508 -7.559 5.375 1 98.69 89 LEU A O 1
ATOM 661 N N . ARG A 1 90 ? 9.516 -6.973 6.332 1 98.25 90 ARG A N 1
ATOM 662 C CA . ARG A 1 90 ? 10.148 -6.41 7.516 1 98.25 90 ARG A CA 1
ATOM 663 C C . ARG A 1 90 ? 10.891 -7.484 8.305 1 98.25 90 ARG A C 1
ATOM 665 O O . ARG A 1 90 ? 11.992 -7.254 8.797 1 98.25 90 ARG A O 1
ATOM 672 N N . ALA A 1 91 ? 10.242 -8.641 8.438 1 98.56 91 ALA A N 1
ATOM 673 C CA . ALA A 1 91 ? 10.891 -9.758 9.117 1 98.56 91 ALA A CA 1
ATOM 674 C C . ALA A 1 91 ? 12.188 -10.156 8.406 1 98.56 91 ALA A C 1
ATOM 676 O O . ALA A 1 91 ? 13.195 -10.43 9.055 1 98.56 91 ALA A O 1
ATOM 677 N N . ALA A 1 92 ? 12.156 -10.219 7.098 1 98.88 92 ALA A N 1
ATOM 678 C CA . ALA A 1 92 ? 13.336 -10.531 6.297 1 98.88 92 ALA A CA 1
ATOM 679 C C . ALA A 1 92 ? 14.469 -9.547 6.59 1 98.88 92 ALA A C 1
ATOM 681 O O . ALA A 1 92 ? 15.625 -9.953 6.762 1 98.88 92 ALA A O 1
ATOM 682 N N . GLU A 1 93 ? 14.117 -8.289 6.672 1 98.44 93 GLU A N 1
ATOM 683 C CA . GLU A 1 93 ? 15.109 -7.258 6.973 1 98.44 93 GLU A CA 1
ATOM 684 C C . GLU A 1 93 ? 15.781 -7.516 8.32 1 98.44 93 GLU A C 1
ATOM 686 O O . GLU A 1 93 ? 17 -7.461 8.422 1 98.44 93 GLU A O 1
ATOM 691 N N . ARG A 1 94 ? 14.906 -7.766 9.281 1 97.62 94 ARG A N 1
ATOM 692 C CA . ARG A 1 94 ? 15.422 -7.977 10.625 1 97.62 94 ARG A CA 1
ATOM 693 C C . ARG A 1 94 ? 16.344 -9.188 10.672 1 97.62 94 ARG A C 1
ATOM 695 O O . ARG A 1 94 ? 17.297 -9.219 11.453 1 97.62 94 ARG A O 1
ATOM 702 N N . ALA A 1 95 ? 16.109 -10.156 9.797 1 98.44 95 ALA A N 1
ATOM 703 C CA . ALA A 1 95 ? 16.875 -11.398 9.797 1 98.44 95 ALA A CA 1
ATOM 704 C C . ALA A 1 95 ? 18.078 -11.312 8.859 1 98.44 95 ALA A C 1
ATOM 706 O O . ALA A 1 95 ? 18.891 -12.227 8.797 1 98.44 95 ALA A O 1
ATOM 707 N N . GLY A 1 96 ? 18.141 -10.242 8.055 1 98.44 96 GLY A N 1
ATOM 708 C CA . GLY A 1 96 ? 19.25 -10.047 7.145 1 98.44 96 GLY A CA 1
ATOM 709 C C . GLY A 1 96 ? 19.109 -10.828 5.852 1 98.44 96 GLY A C 1
ATOM 710 O O . GLY A 1 96 ? 20.094 -11.07 5.152 1 98.44 96 GLY A O 1
ATOM 711 N N . VAL A 1 97 ? 17.906 -11.344 5.57 1 98.69 97 VAL A N 1
ATOM 712 C CA . VAL A 1 97 ? 17.656 -12.039 4.312 1 98.69 97 VAL A CA 1
ATOM 713 C C . VAL A 1 97 ? 17.625 -11.039 3.162 1 98.69 97 VAL A C 1
ATOM 715 O O . VAL A 1 97 ? 16.938 -10.016 3.244 1 98.69 97 VAL A O 1
ATOM 718 N N . LYS A 1 98 ? 18.297 -11.352 2.059 1 98.31 98 LYS A N 1
ATOM 719 C CA . LYS A 1 98 ? 18.406 -10.383 0.969 1 98.31 98 LYS A CA 1
ATOM 720 C C . LYS A 1 98 ? 17.609 -10.828 -0.249 1 98.31 98 LYS A C 1
ATOM 722 O O . LYS A 1 98 ? 17.219 -10.008 -1.076 1 98.31 98 LYS A O 1
ATOM 727 N N . ILE A 1 99 ? 17.484 -12.133 -0.387 1 98.88 99 ILE A N 1
ATOM 728 C CA . ILE A 1 99 ? 16.781 -12.664 -1.552 1 98.88 99 ILE A CA 1
ATOM 729 C C . ILE A 1 99 ? 15.312 -12.883 -1.219 1 98.88 99 ILE A C 1
ATOM 731 O O . ILE A 1 99 ? 14.977 -13.688 -0.347 1 98.88 99 ILE A O 1
ATOM 735 N N . PHE A 1 100 ? 14.398 -12.172 -1.911 1 98.94 100 PHE A N 1
ATOM 736 C CA . PHE A 1 100 ? 12.969 -12.133 -1.64 1 98.94 100 PHE A CA 1
ATOM 737 C C . PHE A 1 100 ? 12.172 -12.141 -2.938 1 98.94 100 PHE A C 1
ATOM 739 O O . PHE A 1 100 ? 12.25 -11.195 -3.725 1 98.94 100 PHE A O 1
ATOM 746 N N . HIS A 1 101 ? 11.492 -13.25 -3.203 1 98.94 101 HIS A N 1
ATOM 747 C CA . HIS A 1 101 ? 10.562 -13.289 -4.324 1 98.94 101 HIS A CA 1
ATOM 748 C C . HIS A 1 101 ? 9.156 -12.883 -3.891 1 98.94 101 HIS A C 1
ATOM 750 O O . HIS A 1 101 ? 8.484 -13.617 -3.166 1 98.94 101 HIS A O 1
ATOM 756 N N . GLY A 1 102 ? 8.727 -11.695 -4.344 1 98.75 102 GLY A N 1
ATOM 757 C CA . GLY A 1 102 ? 7.383 -11.234 -4.023 1 98.75 102 GLY A CA 1
ATOM 758 C C . GLY A 1 102 ? 6.301 -11.984 -4.785 1 98.75 102 GLY A C 1
ATOM 759 O O . GLY A 1 102 ? 6.535 -12.469 -5.891 1 98.75 102 GLY A O 1
ATOM 760 N N . ALA A 1 103 ? 5.188 -12.008 -4.219 1 97.75 103 ALA A N 1
ATOM 761 C CA . ALA A 1 103 ? 4.051 -12.609 -4.91 1 97.75 103 ALA A CA 1
ATOM 762 C C . ALA A 1 103 ? 3.795 -11.922 -6.246 1 97.75 103 ALA A C 1
ATOM 764 O O . ALA A 1 103 ? 3.479 -10.727 -6.289 1 97.75 103 ALA A O 1
ATOM 765 N N . SER A 1 104 ? 4.008 -12.625 -7.43 1 95.19 104 SER A N 1
ATOM 766 C CA . SER A 1 104 ? 3.885 -11.945 -8.711 1 95.19 104 SER A CA 1
ATOM 767 C C . SER A 1 104 ? 3.814 -12.945 -9.867 1 95.19 104 SER A C 1
ATOM 769 O O . SER A 1 104 ? 4.352 -12.703 -10.945 1 95.19 104 SER A O 1
ATOM 771 N N . TRP A 1 105 ? 3.119 -14.055 -9.922 1 96.31 105 TRP A N 1
ATOM 772 C CA . TRP A 1 105 ? 2.943 -14.969 -11.047 1 96.31 105 TRP A CA 1
ATOM 773 C C . TRP A 1 105 ? 1.712 -14.594 -11.867 1 96.31 105 TRP A C 1
ATOM 775 O O . TRP A 1 105 ? 0.73 -15.344 -11.898 1 96.31 105 TRP A O 1
ATOM 785 N N . ASN A 1 106 ? 1.871 -13.43 -12.555 1 93.19 106 ASN A N 1
ATOM 786 C CA . ASN A 1 106 ? 0.779 -12.727 -13.227 1 93.19 106 ASN A CA 1
ATOM 787 C C . ASN A 1 106 ? 1.225 -12.141 -14.562 1 93.19 106 ASN A C 1
ATOM 789 O O . ASN A 1 106 ? 2.354 -12.367 -15 1 93.19 106 ASN A O 1
ATOM 793 N N . TYR A 1 107 ? 0.224 -11.5 -15.234 1 93 107 TYR A N 1
ATOM 794 C CA . TYR A 1 107 ? 0.603 -10.57 -16.297 1 93 107 TYR A CA 1
ATOM 795 C C . TYR A 1 107 ? 1.339 -9.367 -15.727 1 93 107 TYR A C 1
ATOM 797 O O . TYR A 1 107 ? 1.333 -9.141 -14.516 1 93 107 TYR A O 1
ATOM 805 N N . ASP A 1 108 ? 1.988 -8.57 -16.609 1 94.25 108 ASP A N 1
ATOM 806 C CA . ASP A 1 108 ? 2.881 -7.477 -16.234 1 94.25 108 ASP A CA 1
ATOM 807 C C . ASP A 1 108 ? 2.092 -6.289 -15.68 1 94.25 108 ASP A C 1
ATOM 809 O O . ASP A 1 108 ? 1.614 -5.449 -16.453 1 94.25 108 ASP A O 1
ATOM 813 N N . TRP A 1 109 ? 2.004 -6.168 -14.359 1 92.94 109 TRP A N 1
ATOM 814 C CA . TRP A 1 109 ? 1.229 -5.105 -13.727 1 92.94 109 TRP A CA 1
ATOM 815 C C . TRP A 1 109 ? 2.018 -3.799 -13.703 1 92.94 109 TRP A C 1
ATOM 817 O O . TRP A 1 109 ? 1.498 -2.76 -13.289 1 92.94 109 TRP A O 1
ATOM 827 N N . THR A 1 110 ? 3.291 -3.766 -14.094 1 90.38 110 THR A N 1
ATOM 828 C CA . THR A 1 110 ? 4.055 -2.525 -14.141 1 90.38 110 THR A CA 1
ATOM 829 C C . THR A 1 110 ? 3.506 -1.596 -15.219 1 90.38 110 THR A C 1
ATOM 831 O O . THR A 1 110 ? 3.828 -0.406 -15.242 1 90.38 110 THR A O 1
ATOM 834 N N . LYS A 1 111 ? 2.6 -2.146 -16 1 87 111 LYS A N 1
ATOM 835 C CA . LYS A 1 111 ? 2.014 -1.379 -17.094 1 87 111 LYS A CA 1
ATOM 836 C C . LYS A 1 111 ? 0.601 -0.916 -16.75 1 87 111 LYS A C 1
ATOM 838 O O . LYS A 1 111 ? -0.068 -0.278 -17.562 1 87 111 LYS A O 1
ATOM 843 N N . ILE A 1 112 ? 0.182 -1.264 -15.641 1 88.69 112 ILE A N 1
ATOM 844 C CA . ILE A 1 112 ? -1.164 -0.955 -15.164 1 88.69 112 ILE A CA 1
ATOM 845 C C . ILE A 1 112 ? -1.105 0.173 -14.141 1 88.69 112 ILE A C 1
ATOM 847 O O . ILE A 1 112 ? -0.19 0.223 -13.312 1 88.69 112 ILE A O 1
ATOM 851 N N . LYS A 1 113 ? -2.074 1.055 -14.203 1 90.06 113 LYS A N 1
ATOM 852 C CA . LYS A 1 113 ? -2.158 2.131 -13.219 1 90.06 113 LYS A CA 1
ATOM 853 C C . LYS A 1 113 ? -2.951 1.694 -11.992 1 90.06 113 LYS A C 1
ATOM 855 O O . LYS A 1 113 ? -3.906 0.924 -12.102 1 90.06 113 LYS A O 1
ATOM 860 N N . LEU A 1 114 ? -2.535 2.223 -10.867 1 93.88 114 LEU A N 1
ATOM 861 C CA . LEU A 1 114 ? -3.299 1.99 -9.641 1 93.88 114 LEU A CA 1
ATOM 862 C C . LEU A 1 114 ? -4.754 2.4 -9.828 1 93.88 114 LEU A C 1
ATOM 864 O O . LEU A 1 114 ? -5.043 3.461 -10.383 1 93.88 114 LEU A O 1
ATOM 868 N N . GLY A 1 115 ? -5.66 1.538 -9.438 1 90.12 115 GLY A N 1
ATOM 869 C CA . GLY A 1 115 ? -7.078 1.827 -9.547 1 90.12 115 GLY A CA 1
ATOM 870 C C . GLY A 1 115 ? -7.723 1.182 -10.766 1 90.12 115 GLY A C 1
ATOM 871 O O . GLY A 1 115 ? -8.945 1.104 -10.859 1 90.12 115 GLY A O 1
ATOM 872 N N . GLU A 1 116 ? -6.922 0.672 -11.711 1 89.69 116 GLU A N 1
ATOM 873 C CA . GLU A 1 116 ? -7.473 0.089 -12.93 1 89.69 116 GLU A CA 1
ATOM 874 C C . GLU A 1 116 ? -7.91 -1.354 -12.703 1 89.69 116 GLU A C 1
ATOM 876 O O . GLU A 1 116 ? -8.914 -1.799 -13.258 1 89.69 116 GLU A O 1
ATOM 881 N N . ARG A 1 117 ? -7.137 -2.061 -11.922 1 91.94 117 ARG A N 1
ATOM 882 C CA . ARG A 1 117 ? -7.414 -3.465 -11.633 1 91.94 117 ARG A CA 1
ATOM 883 C C . ARG A 1 117 ? -7.219 -3.77 -10.156 1 91.94 117 ARG A C 1
ATOM 885 O O . ARG A 1 117 ? -6.09 -3.832 -9.672 1 91.94 117 ARG A O 1
ATOM 892 N N . GLU A 1 118 ? -8.297 -4.121 -9.492 1 93.75 118 GLU A N 1
ATOM 893 C CA . GLU A 1 118 ? -8.297 -4.254 -8.039 1 93.75 118 GLU A CA 1
ATOM 894 C C . GLU A 1 118 ? -7.289 -5.305 -7.582 1 93.75 118 GLU A C 1
ATOM 896 O O . GLU A 1 118 ? -6.512 -5.07 -6.656 1 93.75 118 GLU A O 1
ATOM 901 N N . SER A 1 119 ? -7.246 -6.391 -8.289 1 90.56 119 SER A N 1
ATOM 902 C CA . SER A 1 119 ? -6.359 -7.473 -7.867 1 90.56 119 SER A CA 1
ATOM 903 C C . SER A 1 119 ? -4.895 -7.094 -8.062 1 90.56 119 SER A C 1
ATOM 905 O O . SER A 1 119 ? -4.031 -7.496 -7.281 1 90.56 119 SER A O 1
ATOM 907 N N . TYR A 1 120 ? -4.586 -6.328 -9.078 1 94.62 120 TYR A N 1
ATOM 908 C CA . TYR A 1 120 ? -3.213 -5.93 -9.359 1 94.62 120 TYR A CA 1
ATOM 909 C C . TYR A 1 120 ? -2.803 -4.734 -8.508 1 94.62 120 TYR A C 1
ATOM 911 O O . TYR A 1 120 ? -1.613 -4.512 -8.273 1 94.62 120 TYR A O 1
ATOM 919 N N . ASP A 1 121 ? -3.83 -3.973 -8.047 1 96.12 121 ASP A N 1
ATOM 920 C CA . ASP A 1 121 ? -3.551 -2.824 -7.188 1 96.12 121 ASP A CA 1
ATOM 921 C C . ASP A 1 121 ? -2.73 -3.238 -5.969 1 96.12 121 ASP A C 1
ATOM 923 O O . ASP A 1 121 ? -1.866 -2.486 -5.512 1 96.12 121 ASP A O 1
ATOM 927 N N . ASN A 1 122 ? -2.957 -4.414 -5.477 1 96.69 122 ASN A N 1
ATOM 928 C CA . ASN A 1 122 ? -2.273 -4.883 -4.277 1 96.69 122 ASN A CA 1
ATOM 929 C C . ASN A 1 122 ? -0.794 -5.148 -4.543 1 96.69 122 ASN A C 1
ATOM 931 O O . ASN A 1 122 ? 0.056 -4.836 -3.705 1 96.69 122 ASN A O 1
ATOM 935 N N . TYR A 1 123 ? -0.492 -5.66 -5.711 1 97.12 123 TYR A N 1
ATOM 936 C CA . TYR A 1 123 ? 0.896 -5.898 -6.09 1 97.12 123 TYR A CA 1
ATOM 937 C C . TYR A 1 123 ? 1.627 -4.586 -6.34 1 97.12 123 TYR A C 1
ATOM 939 O O . TYR A 1 123 ? 2.789 -4.43 -5.953 1 97.12 123 TYR A O 1
ATOM 947 N N . LEU A 1 124 ? 0.864 -3.678 -6.992 1 96.69 124 LEU A N 1
ATOM 948 C CA . LEU A 1 124 ? 1.438 -2.361 -7.246 1 96.69 124 LEU A CA 1
ATOM 949 C C . LEU A 1 124 ? 1.786 -1.658 -5.941 1 96.69 124 LEU A C 1
ATOM 951 O O . LEU A 1 124 ? 2.855 -1.056 -5.82 1 96.69 124 LEU A O 1
ATOM 955 N N . ALA A 1 125 ? 0.889 -1.745 -5.004 1 96.69 125 ALA A N 1
ATOM 956 C CA . ALA A 1 125 ? 1.102 -1.112 -3.705 1 96.69 125 ALA A CA 1
ATOM 957 C C . ALA A 1 125 ? 2.307 -1.717 -2.99 1 96.69 125 ALA A C 1
ATOM 959 O O . ALA A 1 125 ? 3.148 -0.99 -2.455 1 96.69 125 ALA A O 1
ATOM 960 N N . PHE A 1 126 ? 2.416 -3.055 -2.953 1 98 126 PHE A N 1
ATOM 961 C CA . PHE A 1 126 ? 3.562 -3.705 -2.328 1 98 126 PHE A CA 1
ATOM 962 C C . PHE A 1 126 ? 4.855 -3.324 -3.039 1 98 126 PHE A C 1
ATOM 964 O O . PHE A 1 126 ? 5.844 -2.963 -2.395 1 98 126 PHE A O 1
ATOM 971 N N . TYR A 1 127 ? 4.824 -3.383 -4.375 1 97.44 127 TYR A N 1
ATOM 972 C CA . TYR A 1 127 ? 5.988 -3.07 -5.195 1 97.44 127 TYR A CA 1
ATOM 973 C C . TYR A 1 127 ? 6.523 -1.679 -4.875 1 97.44 127 TYR A C 1
ATOM 975 O O . TYR A 1 127 ? 7.711 -1.513 -4.594 1 97.44 127 TYR A O 1
ATOM 983 N N . ASN A 1 128 ? 5.641 -0.731 -4.906 1 96.81 128 ASN A N 1
ATOM 984 C CA . ASN A 1 128 ? 6.035 0.65 -4.648 1 96.81 128 ASN A CA 1
ATOM 985 C C . ASN A 1 128 ? 6.52 0.836 -3.213 1 96.81 128 ASN A C 1
ATOM 987 O O . ASN A 1 128 ? 7.5 1.538 -2.969 1 96.81 128 ASN A O 1
ATOM 991 N N . HIS A 1 129 ? 5.84 0.223 -2.268 1 97.56 129 HIS A N 1
ATOM 992 C CA . HIS A 1 129 ? 6.23 0.324 -0.867 1 97.56 129 HIS A CA 1
ATOM 993 C C . HIS A 1 129 ? 7.621 -0.26 -0.638 1 97.56 129 HIS A C 1
ATOM 995 O O . HIS A 1 129 ? 8.453 0.354 0.033 1 97.56 129 HIS A O 1
ATOM 1001 N N . ALA A 1 130 ? 7.84 -1.449 -1.18 1 97.94 130 ALA A N 1
ATOM 1002 C CA . ALA A 1 130 ? 9.148 -2.078 -1.036 1 97.94 130 ALA A CA 1
ATOM 1003 C C . ALA A 1 130 ? 10.25 -1.196 -1.621 1 97.94 130 ALA A C 1
ATOM 1005 O O . ALA A 1 130 ? 11.297 -1.01 -1.003 1 97.94 130 ALA A O 1
ATOM 1006 N N . ARG A 1 131 ? 9.977 -0.627 -2.764 1 97.06 131 ARG A N 1
ATOM 1007 C CA . ARG A 1 131 ? 10.93 0.235 -3.461 1 97.06 131 ARG A CA 1
ATOM 1008 C C . ARG A 1 131 ? 11.312 1.435 -2.602 1 97.06 131 ARG A C 1
ATOM 1010 O O . ARG A 1 131 ? 12.484 1.821 -2.555 1 97.06 131 ARG A O 1
ATOM 1017 N N . LEU A 1 132 ? 10.383 1.944 -1.864 1 97.69 132 LEU A N 1
ATOM 1018 C CA . LEU A 1 132 ? 10.586 3.209 -1.167 1 97.69 132 LEU A CA 1
ATOM 1019 C C . LEU A 1 132 ? 11.094 2.973 0.251 1 97.69 132 LEU A C 1
ATOM 1021 O O . LEU A 1 132 ? 11.625 3.885 0.884 1 97.69 132 LEU A O 1
ATOM 1025 N N . SER A 1 133 ? 10.938 1.741 0.731 1 97.88 133 SER A N 1
ATOM 1026 C CA . SER A 1 133 ? 11.117 1.616 2.174 1 97.88 133 SER A CA 1
ATOM 1027 C C . SER A 1 133 ? 12.156 0.556 2.512 1 97.88 133 SER A C 1
ATOM 1029 O O . SER A 1 133 ? 12.578 0.438 3.664 1 97.88 133 SER A O 1
ATOM 1031 N N . SER A 1 134 ? 12.617 -0.186 1.535 1 98.38 134 SER A N 1
ATOM 1032 C CA . SER A 1 134 ? 13.445 -1.337 1.879 1 98.38 134 SER A CA 1
ATOM 1033 C C . SER A 1 134 ? 14.719 -1.365 1.049 1 98.38 134 SER A C 1
ATOM 1035 O O . SER A 1 134 ? 14.719 -0.959 -0.115 1 98.38 134 SER A O 1
ATOM 1037 N N . GLU A 1 135 ? 15.727 -1.881 1.622 1 97.25 135 GLU A N 1
ATOM 1038 C CA . GLU A 1 135 ? 16.953 -2.141 0.872 1 97.25 135 GLU A CA 1
ATOM 1039 C C . GLU A 1 135 ? 16.875 -3.477 0.137 1 97.25 135 GLU A C 1
ATOM 1041 O O . GLU A 1 135 ? 17.703 -3.754 -0.743 1 97.25 135 GLU A O 1
ATOM 1046 N N . ILE A 1 136 ? 15.945 -4.344 0.629 1 98.56 136 ILE A N 1
ATOM 1047 C CA . ILE A 1 136 ? 15.688 -5.574 -0.117 1 98.56 136 ILE A CA 1
ATOM 1048 C C . ILE A 1 136 ? 15 -5.238 -1.438 1 98.56 136 ILE A C 1
ATOM 1050 O O . ILE A 1 136 ? 14.039 -4.469 -1.468 1 98.56 136 ILE A O 1
ATOM 1054 N N . LYS A 1 137 ? 15.547 -5.73 -2.516 1 98.19 137 LYS A N 1
ATOM 1055 C CA . LYS A 1 137 ? 14.953 -5.609 -3.844 1 98.19 137 LYS A CA 1
ATOM 1056 C C . LYS A 1 137 ? 14.258 -6.906 -4.254 1 98.19 137 LYS A C 1
ATOM 1058 O O . LYS A 1 137 ? 14.906 -7.852 -4.699 1 98.19 137 LYS A O 1
ATOM 1063 N N . PRO A 1 138 ? 12.961 -6.93 -4.176 1 98.75 138 PRO A N 1
ATOM 1064 C CA . PRO A 1 138 ? 12.266 -8.188 -4.48 1 98.75 138 PRO A CA 1
ATOM 1065 C C . PRO A 1 138 ? 12.391 -8.586 -5.949 1 98.75 138 PRO A C 1
ATOM 1067 O O . PRO A 1 138 ? 12.641 -7.734 -6.809 1 98.75 138 PRO A O 1
ATOM 1070 N N . ILE A 1 139 ? 12.25 -9.867 -6.133 1 98.81 139 ILE A N 1
ATOM 1071 C CA . ILE A 1 139 ? 12.109 -10.461 -7.461 1 98.81 139 ILE A CA 1
ATOM 1072 C C . ILE A 1 139 ? 10.633 -10.672 -7.785 1 98.81 139 ILE A C 1
ATOM 1074 O O . ILE A 1 139 ? 9.859 -11.109 -6.934 1 98.81 139 ILE A O 1
ATOM 1078 N N . TYR A 1 140 ? 10.258 -10.32 -8.953 1 98.62 140 TYR A N 1
ATOM 1079 C CA . TYR A 1 140 ? 8.898 -10.547 -9.422 1 98.62 140 TYR A CA 1
ATOM 1080 C C . TYR A 1 140 ? 8.898 -11.344 -10.727 1 98.62 140 TYR A C 1
ATOM 1082 O O . TYR A 1 140 ? 9.734 -11.109 -11.602 1 98.62 140 TYR A O 1
ATOM 1090 N N . GLY A 1 141 ? 7.957 -12.297 -10.828 1 98.12 141 GLY A N 1
ATOM 1091 C CA . GLY A 1 141 ? 7.832 -13.086 -12.039 1 98.12 141 GLY A CA 1
ATOM 1092 C C . GLY A 1 141 ? 6.543 -12.812 -12.797 1 98.12 141 GLY A C 1
ATOM 1093 O O . GLY A 1 141 ? 5.453 -12.922 -12.234 1 98.12 141 GLY A O 1
ATOM 1094 N N . PHE A 1 142 ? 6.68 -12.438 -14.023 1 97.56 142 PHE A N 1
ATOM 1095 C CA . PHE A 1 142 ? 5.539 -12.297 -14.922 1 97.56 142 PHE A CA 1
ATOM 1096 C C . PHE A 1 142 ? 5.402 -13.523 -15.82 1 97.56 142 PHE A C 1
ATOM 1098 O O . PHE A 1 142 ? 6.266 -13.781 -16.672 1 97.56 142 PHE A O 1
ATOM 1105 N N . THR A 1 143 ? 4.258 -14.25 -15.641 1 96.69 143 THR A N 1
ATOM 1106 C CA . THR A 1 143 ? 4.137 -15.602 -16.172 1 96.69 143 THR A CA 1
ATOM 1107 C C . THR A 1 143 ? 2.91 -15.719 -17.078 1 96.69 143 THR A C 1
ATOM 1109 O O . THR A 1 143 ? 2.684 -16.766 -17.703 1 96.69 143 THR A O 1
ATOM 1112 N N . GLY A 1 144 ? 2.121 -14.703 -17.125 1 93.56 144 GLY A N 1
ATOM 1113 C CA . GLY A 1 144 ? 0.8 -14.859 -17.703 1 93.56 144 GLY A CA 1
ATOM 1114 C C . GLY A 1 144 ? -0.166 -15.609 -16.812 1 93.56 144 GLY A C 1
ATOM 1115 O O . GLY A 1 144 ? -0.052 -15.562 -15.586 1 93.56 144 GLY A O 1
ATOM 1116 N N . GLY A 1 145 ? -1.15 -16.172 -17.422 1 93 145 GLY A N 1
ATOM 1117 C CA . GLY A 1 145 ? -2.15 -16.906 -16.672 1 93 145 GLY A CA 1
ATOM 1118 C C . GLY A 1 145 ? -1.696 -18.297 -16.266 1 93 145 GLY A C 1
ATOM 1119 O O . GLY A 1 145 ? -1.087 -19.016 -17.062 1 93 145 GLY A O 1
ATOM 1120 N N . ILE A 1 146 ? -1.936 -18.641 -15.031 1 95.19 146 ILE A N 1
ATOM 1121 C CA . ILE A 1 146 ? -1.663 -20 -14.547 1 95.19 146 ILE A CA 1
ATOM 1122 C C . ILE A 1 146 ? -2.791 -20.938 -14.969 1 95.19 146 ILE A C 1
ATOM 1124 O O . ILE A 1 146 ? -3.881 -20.906 -14.391 1 95.19 146 ILE A O 1
ATOM 1128 N N . VAL A 1 147 ? -2.553 -21.734 -15.891 1 92.88 147 VAL A N 1
ATOM 1129 C CA . VAL A 1 147 ? -3.605 -22.531 -16.484 1 92.88 147 VAL A CA 1
ATOM 1130 C C . VAL A 1 147 ? -4.168 -23.516 -15.453 1 92.88 147 VAL A C 1
ATOM 1132 O O . VAL A 1 147 ? -5.375 -23.766 -15.43 1 92.88 147 VAL A O 1
ATOM 1135 N N . ASP A 1 148 ? -3.303 -24 -14.539 1 90.81 148 ASP A N 1
ATOM 1136 C CA . ASP A 1 148 ? -3.74 -24.906 -13.484 1 90.81 148 ASP A CA 1
ATOM 1137 C C . ASP A 1 148 ? -4.754 -24.234 -12.562 1 90.81 148 ASP A C 1
ATOM 1139 O O . ASP A 1 148 ? -5.695 -24.875 -12.086 1 90.81 148 ASP A O 1
ATOM 1143 N N . TYR A 1 149 ? -4.543 -22.984 -12.32 1 87.81 149 TYR A N 1
ATOM 1144 C CA . TYR A 1 149 ? -5.461 -22.219 -11.477 1 87.81 149 TYR A CA 1
ATOM 1145 C C . TYR A 1 149 ? -6.809 -22.047 -12.164 1 87.81 149 TYR A C 1
ATOM 1147 O O . TYR A 1 149 ? -7.859 -22.281 -11.562 1 87.81 149 TYR A O 1
ATOM 1155 N N . LEU A 1 150 ? -6.754 -21.688 -13.383 1 82.62 150 LEU A N 1
ATOM 1156 C CA . LEU A 1 150 ? -7.957 -21.406 -14.156 1 82.62 150 LEU A CA 1
ATOM 1157 C C . LEU A 1 150 ? -8.812 -22.656 -14.297 1 82.62 150 LEU A C 1
ATOM 1159 O O . LEU A 1 150 ? -10.023 -22.625 -14.047 1 82.62 150 LEU A O 1
ATOM 1163 N N . LEU A 1 151 ? -8.203 -23.766 -14.617 1 80.56 151 LEU A N 1
ATOM 1164 C CA . LEU A 1 151 ? -8.953 -24.953 -14.992 1 80.56 151 LEU A CA 1
ATOM 1165 C C . LEU A 1 151 ? -9.352 -25.75 -13.75 1 80.56 151 LEU A C 1
ATOM 1167 O O . LEU A 1 151 ? -10.375 -26.438 -13.758 1 80.56 151 LEU A O 1
ATOM 1171 N N . TRP A 1 152 ? -8.617 -25.516 -12.594 1 73 152 TRP A N 1
ATOM 1172 C CA . TRP A 1 152 ? -8.859 -26.438 -11.492 1 73 152 TRP A CA 1
ATOM 1173 C C . TRP A 1 152 ? -9.219 -25.672 -10.219 1 73 152 TRP A C 1
ATOM 1175 O O . TRP A 1 152 ? -9.969 -26.172 -9.375 1 73 152 TRP A O 1
ATOM 1185 N N . TYR A 1 153 ? -8.805 -24.5 -10.188 1 72 153 TYR A N 1
ATOM 1186 C CA . TYR A 1 153 ? -8.875 -23.859 -8.875 1 72 153 TYR A CA 1
ATOM 1187 C C . TYR A 1 153 ? -9.898 -22.734 -8.867 1 72 153 TYR A C 1
ATOM 1189 O O . TYR A 1 153 ? -10.367 -22.312 -7.801 1 72 153 TYR A O 1
ATOM 1197 N N . SER A 1 154 ? -10.219 -22.297 -10.055 1 68.81 154 SER A N 1
ATOM 1198 C CA . SER A 1 154 ? -11.18 -21.203 -10.133 1 68.81 154 SER A CA 1
ATOM 1199 C C . SER A 1 154 ? -12.484 -21.656 -10.789 1 68.81 154 SER A C 1
ATOM 1201 O O . SER A 1 154 ? -12.734 -21.359 -11.961 1 68.81 154 SER A O 1
ATOM 1203 N N . PRO A 1 155 ? -13.297 -22.203 -10.016 1 65.81 155 PRO A N 1
ATOM 1204 C CA . PRO A 1 155 ? -14.523 -22.688 -10.656 1 65.81 155 PRO A CA 1
ATOM 1205 C C . PRO A 1 155 ? -15.312 -21.578 -11.336 1 65.81 155 PRO A C 1
ATOM 1207 O O . PRO A 1 155 ? -15.906 -21.797 -12.398 1 65.81 155 PRO A O 1
ATOM 1210 N N . HIS A 1 156 ? -15.164 -20.438 -10.758 1 67.88 156 HIS A N 1
ATOM 1211 C CA . HIS A 1 156 ? -15.977 -19.344 -11.281 1 67.88 156 HIS A CA 1
ATOM 1212 C C . HIS A 1 156 ? -15.352 -18.75 -12.539 1 67.88 156 HIS A C 1
ATOM 1214 O O . HIS A 1 156 ? -16.047 -18.156 -13.359 1 67.88 156 HIS A O 1
ATOM 1220 N N . SER A 1 157 ? -14.125 -19.062 -12.648 1 76.81 157 SER A N 1
ATOM 1221 C CA . SER A 1 157 ? -13.438 -18.438 -13.773 1 76.81 157 SER A CA 1
ATOM 1222 C C . SER A 1 157 ? -13.055 -19.484 -14.828 1 76.81 157 SER A C 1
ATOM 1224 O O . SER A 1 157 ? -12.484 -19.141 -15.859 1 76.81 157 SER A O 1
ATOM 1226 N N . ASN A 1 158 ? -13.383 -20.719 -14.516 1 82.56 158 ASN A N 1
ATOM 1227 C CA . ASN A 1 158 ? -13.102 -21.781 -15.477 1 82.56 158 ASN A CA 1
ATOM 122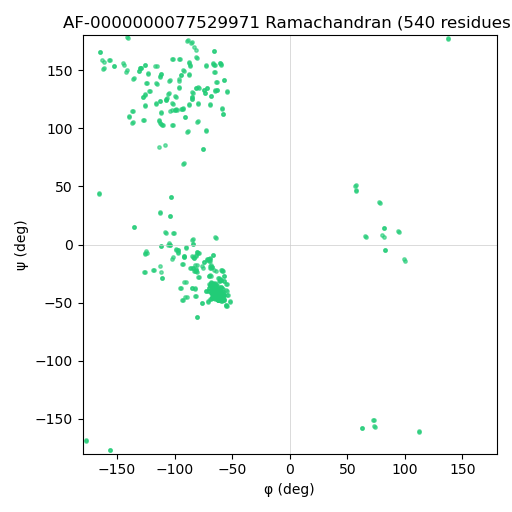8 C C . ASN A 1 158 ? -13.992 -21.672 -16.719 1 82.56 158 ASN A C 1
ATOM 1230 O O . ASN A 1 158 ? -15.211 -21.766 -16.609 1 82.56 158 ASN A O 1
ATOM 1234 N N . PRO A 1 159 ? -13.352 -21.547 -17.828 1 89.69 159 PRO A N 1
ATOM 1235 C CA . PRO A 1 159 ? -14.164 -21.391 -19.047 1 89.69 159 PRO A CA 1
ATOM 1236 C C . PRO A 1 159 ? -14.812 -22.703 -19.484 1 89.69 159 PRO A C 1
ATOM 1238 O O . PRO A 1 159 ? -15.703 -22.703 -20.328 1 89.69 159 PRO A O 1
ATOM 1241 N N . ILE A 1 160 ? -14.336 -23.797 -18.938 1 90.25 160 ILE A N 1
ATOM 1242 C CA . ILE A 1 160 ? -14.852 -25.109 -19.328 1 90.25 160 ILE A CA 1
ATOM 1243 C C . ILE A 1 160 ? -15.82 -25.609 -18.25 1 90.25 160 ILE A C 1
ATOM 1245 O O . ILE A 1 160 ? -15.469 -25.688 -17.078 1 90.25 160 ILE A O 1
ATOM 1249 N N . ASP A 1 161 ? -16.969 -25.859 -18.641 1 88.12 161 ASP A N 1
ATOM 1250 C CA . ASP A 1 161 ? -17.953 -26.531 -17.812 1 88.12 161 ASP A CA 1
ATOM 1251 C C . ASP A 1 161 ? -18.234 -27.953 -18.344 1 88.12 161 ASP A C 1
ATOM 1253 O O . ASP A 1 161 ? -19.016 -28.125 -19.281 1 88.12 161 ASP A O 1
ATOM 1257 N N . ALA A 1 162 ? -17.656 -28.859 -17.672 1 81.56 162 ALA A N 1
ATOM 1258 C CA . ALA A 1 162 ? -17.75 -30.234 -18.125 1 81.56 162 ALA A CA 1
ATOM 1259 C C . ALA A 1 162 ? -19.156 -30.781 -17.953 1 81.56 162 ALA A C 1
ATOM 1261 O O . ALA A 1 162 ? -19.562 -31.719 -18.656 1 81.56 162 ALA A O 1
ATOM 1262 N N . GLN A 1 163 ? -19.875 -30.25 -17 1 84.38 163 GLN A N 1
ATOM 1263 C CA . GLN A 1 163 ? -21.25 -30.703 -16.781 1 84.38 163 GLN A CA 1
ATOM 1264 C C . GLN A 1 163 ? -22.156 -30.312 -17.938 1 84.38 163 GLN A C 1
ATOM 1266 O O . GLN A 1 163 ? -22.953 -31.125 -18.422 1 84.38 163 GLN A O 1
ATOM 1271 N N . SER A 1 164 ? -21.984 -29.141 -18.406 1 87.81 164 SER A N 1
ATOM 1272 C CA . SER A 1 164 ? -22.812 -28.656 -19.5 1 87.81 164 SER A CA 1
ATOM 1273 C C . SER A 1 164 ? -22.125 -28.812 -20.844 1 87.81 164 SER A C 1
ATOM 1275 O O . SER A 1 164 ? -22.703 -28.516 -21.891 1 87.81 164 SER A O 1
ATOM 1277 N N . ASN A 1 165 ? -20.922 -29.25 -20.812 1 90.06 165 ASN A N 1
ATOM 1278 C CA . ASN A 1 165 ? -20.109 -29.438 -22.016 1 90.06 165 ASN A CA 1
ATOM 1279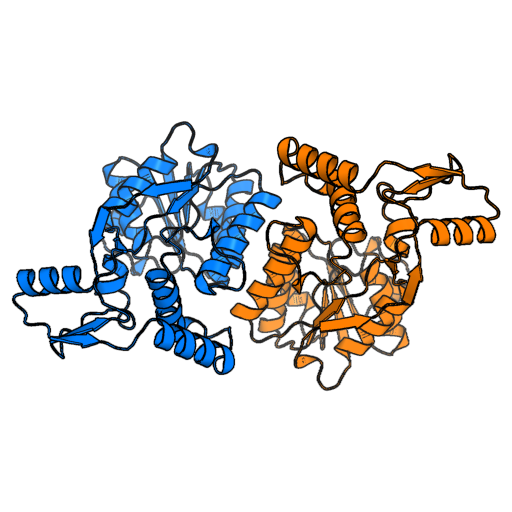 C C . ASN A 1 165 ? -19.969 -28.141 -22.797 1 90.06 165 ASN A C 1
ATOM 1281 O O . ASN A 1 165 ? -20.219 -28.109 -24.016 1 90.06 165 ASN A O 1
ATOM 1285 N N . THR A 1 166 ? -19.672 -27.109 -22.125 1 94 166 THR A N 1
ATOM 1286 C CA . THR A 1 166 ? -19.578 -25.812 -22.781 1 94 166 THR A CA 1
ATOM 1287 C C . THR A 1 166 ? -18.203 -25.188 -22.562 1 94 166 THR A C 1
ATOM 1289 O O . THR A 1 166 ? -17.547 -25.484 -21.562 1 94 166 THR A O 1
ATOM 1292 N N . LEU A 1 167 ? -17.766 -24.469 -23.531 1 95 167 LEU A N 1
ATOM 1293 C CA . LEU A 1 167 ? -16.609 -23.578 -23.469 1 95 167 LEU A CA 1
ATOM 1294 C C . LEU A 1 167 ? -17.016 -22.125 -23.609 1 95 167 LEU A C 1
ATOM 1296 O O . LEU A 1 167 ? -17.375 -21.672 -24.688 1 95 1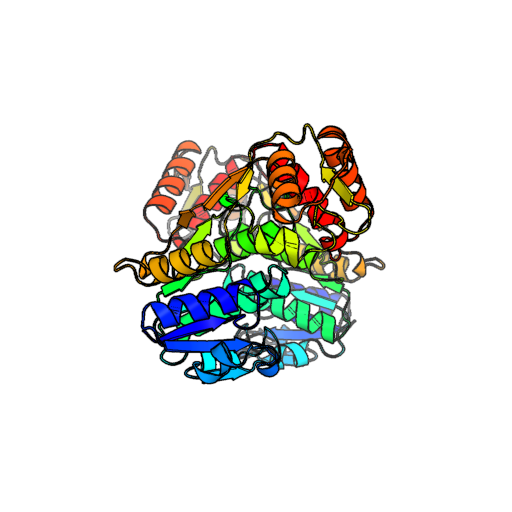67 LEU A O 1
ATOM 1300 N N . SER A 1 168 ? -16.969 -21.438 -22.547 1 93.69 168 SER A N 1
ATOM 1301 C CA . SER A 1 168 ? -17.438 -20.062 -22.531 1 93.69 168 SER A CA 1
ATOM 1302 C C . SER A 1 168 ? -16.281 -19.078 -22.719 1 93.69 168 SER A C 1
ATOM 1304 O O . SER A 1 168 ? -15.18 -19.312 -22.203 1 93.69 168 SER A O 1
ATOM 1306 N N . PHE A 1 169 ? -16.516 -18.047 -23.453 1 93.31 169 PHE A N 1
ATOM 1307 C CA . PHE A 1 169 ? -15.469 -17.047 -23.641 1 93.31 169 PHE A CA 1
ATOM 1308 C C . PHE A 1 169 ? -16.078 -15.703 -24 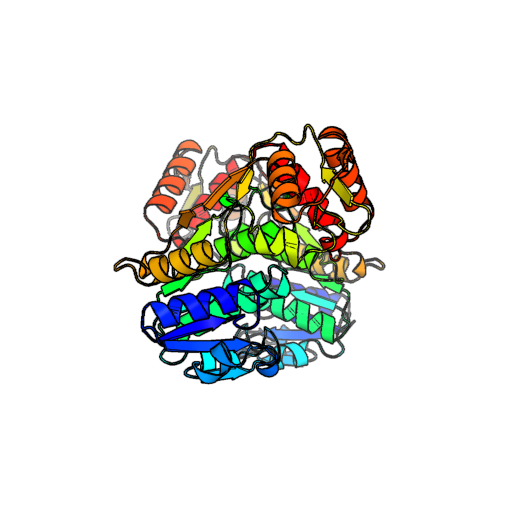1 93.31 169 PHE A C 1
ATOM 1310 O O . PHE A 1 169 ? -17.234 -15.625 -24.422 1 93.31 169 PHE A O 1
ATOM 1317 N N . PHE A 1 170 ? -15.367 -14.672 -23.797 1 93.19 170 PHE A N 1
ATOM 1318 C CA . PHE A 1 170 ? -15.68 -13.336 -24.297 1 93.19 170 PHE A CA 1
ATOM 1319 C C . PHE A 1 170 ? -14.828 -13 -25.516 1 93.19 170 PHE A C 1
ATOM 1321 O O . PHE A 1 170 ? -13.773 -13.609 -25.734 1 93.19 170 PHE A O 1
ATOM 1328 N N . GLY A 1 171 ? -15.312 -12.008 -26.312 1 92 171 GLY A N 1
ATOM 1329 C CA . GLY A 1 171 ? -14.578 -11.633 -27.5 1 92 171 GLY A CA 1
ATOM 1330 C C . GLY A 1 171 ? -14.672 -12.664 -28.609 1 92 171 GLY A C 1
ATOM 1331 O O . GLY A 1 171 ? -15.695 -13.336 -28.75 1 92 171 GLY A O 1
ATOM 1332 N N . ALA A 1 172 ? -13.625 -12.734 -29.438 1 91.88 172 ALA A N 1
ATOM 1333 C CA . ALA A 1 172 ? -13.609 -13.672 -30.562 1 91.88 172 ALA A CA 1
ATOM 1334 C C . ALA A 1 172 ? -13.211 -15.07 -30.094 1 91.88 172 ALA A C 1
ATOM 1336 O O . ALA A 1 172 ? -13.539 -16.062 -30.75 1 91.88 172 ALA A O 1
ATOM 1337 N N . GLY A 1 173 ? -12.57 -15.094 -29 1 92.31 173 GLY A N 1
ATOM 1338 C CA . GLY A 1 173 ? -12.148 -16.375 -28.453 1 92.31 173 GLY A CA 1
ATOM 1339 C C . GLY A 1 173 ? -10.852 -16.875 -29.062 1 92.31 173 GLY A C 1
ATOM 1340 O O . GLY A 1 173 ? -10.297 -17.891 -28.594 1 92.31 173 GLY A O 1
ATOM 1341 N N . ASP A 1 174 ? -10.375 -16.156 -30.031 1 92.69 174 ASP A N 1
ATOM 1342 C CA . ASP A 1 174 ? -9.156 -16.609 -30.703 1 92.69 174 ASP A CA 1
ATOM 1343 C C . ASP A 1 174 ? -7.969 -15.711 -30.328 1 92.69 174 ASP A C 1
ATOM 1345 O O . ASP A 1 174 ? -6.891 -15.828 -30.906 1 92.69 174 ASP A O 1
ATOM 1349 N N . GLU A 1 175 ? -8.164 -14.844 -29.328 1 91.62 175 GLU A N 1
ATOM 1350 C CA . GLU A 1 175 ? -7.051 -14.031 -28.844 1 91.62 175 GLU A CA 1
ATOM 1351 C C . GLU A 1 175 ? -5.949 -14.906 -28.25 1 91.62 175 GLU A C 1
ATOM 1353 O O . GLU A 1 175 ? -6.227 -15.82 -27.469 1 91.62 175 GLU A O 1
ATOM 1358 N N . GLN A 1 176 ? -4.75 -14.609 -28.641 1 92.75 176 GLN A N 1
ATOM 1359 C CA . GLN A 1 176 ? -3.635 -15.375 -28.094 1 92.75 176 GLN A CA 1
ATOM 1360 C C . GLN A 1 176 ? -3.254 -14.883 -26.703 1 92.75 176 GLN A C 1
ATOM 1362 O O . GLN A 1 176 ? -2.932 -13.711 -26.516 1 92.75 176 GLN A O 1
ATOM 1367 N N . LEU A 1 177 ? -3.355 -15.859 -25.766 1 92.31 177 LEU A N 1
ATOM 1368 C CA . LEU A 1 177 ? -3.055 -15.555 -24.375 1 92.31 177 LEU A CA 1
ATOM 1369 C C . LEU A 1 177 ? -1.785 -16.266 -23.922 1 92.31 177 LEU A C 1
ATOM 1371 O O . LEU A 1 177 ? -1.445 -17.328 -24.453 1 92.31 177 LEU A O 1
ATOM 1375 N N . THR A 1 178 ? -1.059 -15.633 -23.047 1 94 178 THR A N 1
ATOM 1376 C CA . THR A 1 178 ? 0.139 -16.203 -22.438 1 94 178 THR A CA 1
ATOM 1377 C C . THR A 1 178 ? -0.222 -17.062 -21.234 1 94 178 THR A C 1
ATOM 1379 O O . THR A 1 178 ? -0.921 -16.609 -20.328 1 94 178 THR A O 1
ATOM 1382 N N . TRP A 1 179 ? 0.284 -18.359 -21.25 1 95.19 179 TRP A N 1
ATOM 1383 C CA . TRP A 1 179 ? -0.036 -19.281 -20.156 1 95.19 179 TRP A CA 1
ATOM 1384 C C . TRP A 1 179 ? 1.234 -19.859 -19.531 1 95.19 179 TRP A C 1
ATOM 1386 O O . TRP A 1 179 ? 2.277 -19.922 -20.188 1 95.19 179 TRP A O 1
ATOM 1396 N N . ILE A 1 180 ? 1.13 -20.25 -18.312 1 97.25 180 ILE A N 1
ATOM 1397 C CA . ILE A 1 180 ? 2.188 -21 -17.641 1 97.25 180 ILE A CA 1
ATOM 1398 C C . ILE A 1 180 ? 1.581 -22.156 -16.859 1 97.25 180 ILE A C 1
ATOM 1400 O O . ILE A 1 180 ? 0.48 -22.031 -16.312 1 97.25 180 ILE A O 1
ATOM 1404 N N . VAL A 1 181 ? 2.268 -23.281 -16.844 1 97.06 181 VAL A N 1
ATOM 1405 C CA . VAL A 1 181 ? 1.876 -24.406 -16 1 97.06 181 VAL A CA 1
ATOM 1406 C C . VAL A 1 181 ? 2.646 -24.359 -14.688 1 97.06 181 VAL A C 1
ATOM 1408 O O . VAL A 1 181 ? 3.734 -23.781 -14.617 1 97.06 181 VAL A O 1
ATOM 1411 N N . LEU A 1 182 ? 2.209 -24.969 -13.695 1 97.25 182 LEU A N 1
ATOM 1412 C CA . LEU A 1 182 ? 2.752 -24.875 -12.344 1 97.25 182 LEU A CA 1
ATOM 1413 C C . LEU A 1 182 ? 4.191 -25.375 -12.305 1 97.25 182 LEU A C 1
ATOM 1415 O O . LEU A 1 182 ? 5.039 -24.797 -11.625 1 97.25 182 LEU A O 1
ATOM 1419 N N . LYS A 1 183 ? 4.414 -26.453 -13.008 1 97.69 183 LYS A N 1
ATOM 1420 C CA . LYS A 1 183 ? 5.754 -27.031 -13.008 1 97.69 183 LYS A CA 1
ATOM 1421 C C . LYS A 1 183 ? 6.789 -26.016 -13.5 1 97.69 183 LYS A C 1
ATOM 1423 O O . LYS A 1 183 ? 7.832 -25.844 -12.875 1 97.69 183 LYS A O 1
ATOM 1428 N N . ASP A 1 184 ? 6.469 -25.375 -14.609 1 98.5 184 ASP A N 1
ATOM 1429 C CA . ASP A 1 184 ? 7.371 -24.375 -15.164 1 98.5 184 ASP A CA 1
ATOM 1430 C C . ASP A 1 184 ? 7.488 -23.156 -14.25 1 98.5 184 ASP A C 1
ATOM 1432 O O . ASP A 1 184 ? 8.586 -22.656 -13.992 1 98.5 184 ASP A O 1
ATOM 1436 N N . LEU A 1 185 ? 6.352 -22.688 -13.773 1 98.44 185 LEU A N 1
ATOM 1437 C CA . LEU A 1 185 ? 6.316 -21.547 -12.859 1 98.44 185 LEU A CA 1
ATOM 1438 C C . LEU A 1 185 ? 7.254 -21.781 -11.68 1 98.44 185 LEU A C 1
ATOM 1440 O O . LEU A 1 185 ? 8.07 -20.906 -11.352 1 98.44 185 LEU A O 1
ATOM 1444 N N . ALA A 1 186 ? 7.176 -22.906 -11.086 1 98.75 186 ALA A N 1
ATOM 1445 C CA . ALA A 1 186 ? 7.953 -23.25 -9.891 1 98.75 186 ALA A CA 1
ATOM 1446 C C . ALA A 1 186 ? 9.438 -23.359 -10.219 1 98.75 186 ALA A C 1
ATOM 1448 O O . ALA A 1 186 ? 10.281 -22.844 -9.477 1 98.75 186 ALA A O 1
ATOM 1449 N N . ALA A 1 187 ? 9.734 -24.047 -11.352 1 98.69 187 ALA A N 1
ATOM 1450 C CA . ALA A 1 187 ? 11.125 -24.203 -11.758 1 98.69 187 ALA A CA 1
ATOM 1451 C C . ALA A 1 187 ? 11.797 -22.859 -11.984 1 98.69 187 ALA A C 1
ATOM 1453 O O . ALA A 1 187 ? 12.914 -22.625 -11.516 1 98.69 187 ALA A O 1
ATOM 1454 N N . TYR A 1 188 ? 11.078 -21.938 -12.664 1 98.69 188 TYR A N 1
ATOM 1455 C CA . TYR A 1 188 ? 11.633 -20.625 -12.938 1 98.69 188 TYR A CA 1
ATOM 1456 C C . TYR A 1 188 ? 11.781 -19.812 -11.656 1 98.69 188 TYR A C 1
ATOM 1458 O O . TYR A 1 188 ? 12.711 -19.016 -11.516 1 98.69 188 TYR A O 1
ATOM 1466 N N . THR A 1 189 ? 10.844 -19.969 -10.695 1 98.88 189 THR A N 1
ATOM 1467 C CA . THR A 1 189 ? 10.914 -19.266 -9.422 1 98.88 189 THR A CA 1
ATOM 1468 C C . THR A 1 189 ? 12.164 -19.672 -8.641 1 98.88 189 THR A C 1
ATOM 1470 O O . THR A 1 189 ? 12.93 -18.828 -8.188 1 98.88 189 THR A O 1
ATOM 1473 N N . ILE A 1 190 ? 12.398 -21 -8.547 1 98.88 190 ILE A N 1
ATOM 1474 C CA . ILE A 1 190 ? 13.539 -21.516 -7.797 1 98.88 190 ILE A CA 1
ATOM 1475 C C . ILE A 1 190 ? 14.836 -21.125 -8.492 1 98.88 190 ILE A C 1
ATOM 1477 O O . ILE A 1 190 ? 15.82 -20.781 -7.84 1 98.88 190 ILE A O 1
ATOM 1481 N N . GLN A 1 191 ? 14.789 -21.156 -9.805 1 98.56 191 GLN A N 1
ATOM 1482 C CA . GLN A 1 191 ? 15.961 -20.703 -10.547 1 98.56 191 GLN A CA 1
ATOM 1483 C C . GLN A 1 191 ? 16.25 -19.234 -10.281 1 98.56 191 GLN A C 1
ATOM 1485 O O . GLN A 1 191 ? 17.406 -18.844 -10.07 1 98.56 191 GLN A O 1
ATOM 1490 N N . ALA A 1 192 ? 15.266 -18.375 -10.273 1 98.69 192 ALA A N 1
ATOM 1491 C CA . ALA A 1 192 ? 15.422 -16.938 -10.102 1 98.69 192 ALA A CA 1
ATOM 1492 C C . ALA A 1 192 ? 16.047 -16.609 -8.75 1 98.69 192 ALA A C 1
ATOM 1494 O O . ALA A 1 192 ? 16.953 -15.773 -8.672 1 98.69 192 ALA A O 1
ATOM 1495 N N . ILE A 1 193 ? 15.68 -17.297 -7.691 1 98.75 193 ILE A N 1
ATOM 1496 C CA . ILE A 1 193 ? 16.188 -16.953 -6.367 1 98.75 193 ILE A CA 1
ATOM 1497 C C . ILE A 1 193 ? 17.562 -17.594 -6.16 1 98.75 193 ILE A C 1
ATOM 1499 O O . ILE A 1 193 ? 18.266 -17.281 -5.199 1 98.75 193 ILE A O 1
ATOM 1503 N N . SER A 1 194 ? 17.938 -18.5 -7.059 1 98.44 194 SER A N 1
ATOM 1504 C CA . SER A 1 194 ? 19.203 -19.219 -6.91 1 98.44 194 SER A CA 1
ATOM 1505 C C . SER A 1 194 ? 20.312 -18.578 -7.738 1 98.44 194 SER A C 1
ATOM 1507 O O . SER A 1 194 ? 21.469 -18.984 -7.652 1 98.44 194 SER A O 1
ATOM 1509 N N . GLU A 1 195 ? 19.922 -17.578 -8.555 1 97.5 195 GLU A N 1
ATOM 1510 C CA . GLU A 1 195 ? 20.906 -16.891 -9.383 1 97.5 195 GLU A CA 1
ATOM 1511 C C . GLU A 1 195 ? 21.906 -16.125 -8.531 1 97.5 195 GLU A C 1
ATOM 1513 O O . GLU A 1 195 ? 21.562 -15.617 -7.457 1 97.5 195 GLU A O 1
ATOM 1518 N N . PRO A 1 196 ? 23.172 -15.992 -8.984 1 97.19 196 PRO A N 1
ATOM 1519 C CA . PRO A 1 196 ? 24.188 -15.266 -8.219 1 97.19 196 PRO A CA 1
ATOM 1520 C C . PRO A 1 196 ? 23.797 -13.828 -7.91 1 97.19 196 PRO A C 1
ATOM 1522 O O . PRO A 1 196 ? 24.125 -13.305 -6.848 1 97.19 196 PRO A O 1
ATOM 1525 N N . LYS A 1 197 ? 23.016 -13.242 -8.836 1 97.62 197 LYS A N 1
ATOM 1526 C CA . LYS A 1 197 ? 22.641 -11.844 -8.656 1 97.62 197 LYS A CA 1
ATOM 1527 C C . LYS A 1 197 ? 21.203 -11.703 -8.18 1 97.62 197 LYS A C 1
ATOM 1529 O O . LYS A 1 197 ? 20.562 -10.672 -8.383 1 97.62 197 LYS A O 1
ATOM 1534 N N . ALA A 1 198 ? 20.703 -12.742 -7.535 1 98.38 198 ALA A N 1
ATOM 1535 C CA . ALA A 1 198 ? 19.312 -12.766 -7.113 1 98.38 198 ALA A CA 1
ATOM 1536 C C . ALA A 1 198 ? 19.016 -11.617 -6.156 1 98.38 198 ALA A C 1
ATOM 1538 O O . ALA A 1 198 ? 17.906 -11.07 -6.164 1 98.38 198 ALA A O 1
ATOM 1539 N N . ALA A 1 199 ? 20 -11.188 -5.367 1 98.12 199 ALA A N 1
ATOM 1540 C CA . ALA A 1 199 ? 19.797 -10.148 -4.363 1 98.12 199 ALA A CA 1
ATOM 1541 C C . ALA A 1 199 ? 19.609 -8.781 -5.02 1 98.12 199 ALA A C 1
ATOM 1543 O O . ALA A 1 199 ? 19.172 -7.832 -4.367 1 98.12 199 ALA A O 1
ATOM 1544 N N . GLU A 1 200 ? 19.906 -8.664 -6.344 1 97.88 200 GLU A N 1
ATOM 1545 C CA . GLU A 1 200 ? 19.703 -7.418 -7.07 1 97.88 200 GLU A CA 1
ATOM 1546 C C . GLU A 1 200 ? 18.234 -7.23 -7.453 1 97.88 200 GLU A C 1
ATOM 1548 O O . GLU A 1 200 ? 17.844 -6.145 -7.883 1 97.88 200 GLU A O 1
ATOM 1553 N N . GLY A 1 201 ? 17.422 -8.242 -7.223 1 98.06 201 GLY A N 1
ATOM 1554 C CA . GLY A 1 201 ? 15.992 -8.172 -7.477 1 98.06 201 GLY A CA 1
ATOM 1555 C C . GLY A 1 201 ? 15.656 -7.953 -8.938 1 98.06 201 GLY A C 1
ATOM 1556 O O . GLY A 1 201 ? 16.391 -8.398 -9.82 1 98.06 201 GLY A O 1
ATOM 1557 N N . GLY A 1 202 ? 14.477 -7.434 -9.156 1 96.81 202 GLY A N 1
ATOM 1558 C CA . GLY A 1 202 ? 14.039 -7.164 -10.516 1 96.81 202 GLY A CA 1
ATOM 1559 C C . GLY A 1 202 ? 12.891 -8.055 -10.961 1 96.81 202 GLY A C 1
ATOM 1560 O O . GLY A 1 202 ? 12.109 -8.531 -10.133 1 96.81 202 GLY A O 1
ATOM 1561 N N . TYR A 1 203 ? 12.68 -8.18 -12.211 1 96.62 203 TYR A N 1
ATOM 1562 C CA . TYR A 1 203 ? 11.586 -8.961 -12.781 1 96.62 203 TYR A CA 1
ATOM 1563 C C . TYR A 1 203 ? 12.102 -9.93 -13.836 1 96.62 203 TYR A C 1
ATOM 1565 O O . TYR A 1 203 ? 13.148 -9.695 -14.453 1 96.62 203 TYR A O 1
ATOM 1573 N N . TYR A 1 204 ? 11.422 -10.992 -13.992 1 97.81 204 TYR A N 1
ATOM 1574 C CA . TYR A 1 204 ? 11.656 -11.914 -15.102 1 97.81 204 TYR A CA 1
ATOM 1575 C C . TYR A 1 204 ? 10.352 -12.25 -15.812 1 97.81 204 TYR A C 1
ATOM 1577 O O . TYR A 1 204 ? 9.266 -12.117 -15.234 1 97.81 204 TYR A O 1
ATOM 1585 N N . TYR A 1 205 ? 10.477 -12.555 -17.109 1 97.5 205 TYR A N 1
ATOM 1586 C CA . TYR A 1 205 ? 9.352 -12.93 -17.953 1 97.5 205 TYR A CA 1
ATOM 1587 C C . TYR A 1 205 ? 9.492 -14.359 -18.453 1 97.5 205 TYR A C 1
ATOM 1589 O O . TYR A 1 205 ? 10.508 -14.711 -19.062 1 97.5 205 TYR A O 1
ATOM 1597 N N . VAL A 1 206 ? 8.477 -15.172 -18.109 1 97.56 206 VAL A N 1
ATOM 1598 C CA . VAL A 1 206 ? 8.5 -16.562 -18.562 1 97.56 206 VAL A CA 1
ATOM 1599 C C . VAL A 1 206 ? 7.09 -17 -18.953 1 97.56 206 VAL A C 1
ATOM 1601 O O . VAL A 1 206 ? 6.102 -16.422 -18.5 1 97.56 206 VAL A O 1
ATOM 1604 N N . GLU A 1 207 ? 6.992 -17.875 -19.844 1 96.44 207 GLU A N 1
ATOM 1605 C CA . GLU A 1 207 ? 5.738 -18.516 -20.234 1 96.44 207 GLU A CA 1
ATOM 1606 C C . GLU A 1 207 ? 5.953 -19.969 -20.609 1 96.44 207 GLU A C 1
ATOM 1608 O O . GLU A 1 207 ? 7.074 -20.391 -20.922 1 96.44 207 GLU A O 1
ATOM 1613 N N . SER A 1 208 ? 4.945 -20.766 -20.516 1 97.81 208 SER A N 1
ATOM 1614 C CA . SER A 1 208 ? 5 -22.141 -20.984 1 97.81 208 SER A CA 1
ATOM 1615 C C . SER A 1 208 ? 4.543 -22.25 -22.438 1 97.81 208 SER A C 1
ATOM 1617 O O . SER A 1 208 ? 5.16 -22.953 -23.25 1 97.81 208 SER A O 1
ATOM 1619 N N . PHE A 1 209 ? 3.412 -21.547 -22.734 1 96.31 209 PHE A N 1
ATOM 1620 C CA . PHE A 1 209 ? 2.857 -21.625 -24.078 1 96.31 209 PHE A CA 1
ATOM 1621 C C . PHE A 1 209 ? 1.845 -20.516 -24.312 1 96.31 209 PHE A C 1
ATOM 1623 O O . PHE A 1 209 ? 1.473 -19.797 -23.391 1 96.31 209 PHE A O 1
ATOM 1630 N N . ARG A 1 210 ? 1.497 -20.312 -25.531 1 95.38 210 ARG A N 1
ATOM 1631 C CA . ARG A 1 210 ? 0.432 -19.406 -25.922 1 95.38 210 ARG A CA 1
ATOM 1632 C C . ARG A 1 210 ? -0.713 -20.156 -26.594 1 95.38 210 ARG A C 1
ATOM 1634 O O . ARG A 1 210 ? -0.482 -21.094 -27.344 1 95.38 210 ARG A O 1
ATOM 1641 N N . SER A 1 211 ? -1.843 -19.75 -26.234 1 94.38 211 SER A N 1
ATOM 1642 C CA . SER A 1 211 ? -3.041 -20.359 -26.797 1 94.38 211 SER A CA 1
ATOM 1643 C C . SER A 1 211 ? -4.262 -19.469 -26.594 1 94.38 211 SER A C 1
ATOM 1645 O O . SER A 1 211 ? -4.305 -18.672 -25.656 1 94.38 211 SER A O 1
ATOM 1647 N N . SER A 1 212 ? -5.191 -19.578 -27.484 1 94.06 212 SER A N 1
ATOM 1648 C CA . SER A 1 212 ? -6.496 -18.969 -27.266 1 94.06 212 SER A CA 1
ATOM 1649 C C . SER A 1 212 ? -7.379 -19.844 -26.391 1 94.06 212 SER A C 1
ATOM 1651 O O . SER A 1 212 ? -7.066 -21.016 -26.156 1 94.06 212 SER A O 1
ATOM 1653 N N . ILE A 1 213 ? -8.445 -19.266 -25.938 1 93.31 213 ILE A N 1
ATOM 1654 C CA . ILE A 1 213 ? -9.398 -20.016 -25.125 1 93.31 213 ILE A CA 1
ATOM 1655 C C . ILE A 1 213 ? -10.023 -21.125 -25.984 1 93.31 213 ILE A C 1
ATOM 1657 O O . ILE A 1 213 ? -10.25 -22.234 -25.5 1 93.31 213 ILE A O 1
ATOM 1661 N N . LEU A 1 214 ? -10.242 -20.859 -27.234 1 95.38 214 LEU A N 1
ATOM 1662 C CA . LEU A 1 214 ? -10.812 -21.844 -28.125 1 95.38 214 LEU A CA 1
ATOM 1663 C C . LEU A 1 214 ? -9.844 -23 -28.359 1 95.38 214 LEU A C 1
ATOM 1665 O O . LEU A 1 214 ? -10.242 -24.172 -28.359 1 95.38 214 LEU A O 1
ATOM 1669 N N . GLU A 1 215 ? -8.648 -22.641 -28.531 1 95.88 215 GLU A N 1
ATOM 1670 C CA . GLU A 1 215 ? -7.629 -23.672 -28.688 1 95.88 215 GLU A CA 1
ATOM 1671 C C . GLU A 1 215 ? -7.488 -24.516 -27.422 1 95.88 215 GLU A C 1
ATOM 1673 O O . GLU A 1 215 ? -7.367 -25.75 -27.5 1 95.88 215 GLU A O 1
ATOM 1678 N N . LEU A 1 216 ? -7.512 -23.906 -26.297 1 93.81 216 LEU A N 1
ATOM 1679 C CA . LEU A 1 216 ? -7.426 -24.609 -25.016 1 93.81 216 LEU A CA 1
ATOM 1680 C C . LEU A 1 216 ? -8.586 -25.578 -24.844 1 93.81 216 LEU A C 1
ATOM 1682 O O . LEU A 1 216 ? -8.398 -26.719 -24.406 1 93.81 216 LEU A O 1
ATOM 1686 N N . GLY A 1 217 ? -9.734 -25.078 -25.219 1 93.88 217 GLY A N 1
ATOM 1687 C CA . GLY A 1 217 ? -10.914 -25.922 -25.156 1 93.88 217 GLY A CA 1
ATOM 1688 C C . GLY A 1 217 ? -10.828 -27.125 -26.078 1 93.88 217 GLY A C 1
ATOM 1689 O O . GLY A 1 217 ? -11.219 -28.234 -25.703 1 93.88 217 GLY A O 1
ATOM 1690 N N . ARG A 1 218 ? -10.312 -26.859 -27.219 1 94.75 218 ARG A N 1
ATOM 1691 C CA . ARG A 1 218 ? -10.172 -27.953 -28.188 1 94.75 218 ARG A CA 1
ATOM 1692 C C . ARG A 1 218 ? -9.242 -29.031 -27.641 1 94.75 218 ARG A C 1
ATOM 1694 O O . ARG A 1 218 ? -9.57 -30.219 -27.719 1 94.75 218 ARG A O 1
ATOM 1701 N N . VAL A 1 219 ? -8.133 -28.641 -27.141 1 94.44 219 VAL A N 1
ATOM 1702 C CA . VAL A 1 219 ? -7.16 -29.578 -26.609 1 94.44 219 VAL A CA 1
ATOM 1703 C C . VAL A 1 219 ? -7.77 -30.328 -25.422 1 94.44 219 VAL A C 1
ATOM 1705 O O . VAL A 1 219 ? -7.621 -31.547 -25.312 1 94.44 219 VAL A O 1
ATOM 1708 N N . TYR A 1 220 ? -8.43 -29.609 -24.609 1 92.44 220 TYR A N 1
ATOM 1709 C CA . TYR A 1 220 ? -9.078 -30.219 -23.453 1 92.44 220 TYR A CA 1
ATOM 1710 C C . TYR A 1 220 ? -10.102 -31.266 -23.891 1 92.44 220 TYR A C 1
ATOM 1712 O O . TYR A 1 220 ? -10.148 -32.375 -23.328 1 92.44 220 TYR A O 1
ATOM 1720 N N . ALA A 1 221 ? -10.867 -30.906 -24.859 1 93.5 221 ALA A N 1
ATOM 1721 C CA . ALA A 1 221 ? -11.898 -31.812 -25.391 1 93.5 221 ALA A CA 1
ATOM 1722 C C . ALA A 1 221 ? -11.273 -33.062 -25.969 1 93.5 221 ALA A C 1
ATOM 1724 O O . ALA A 1 221 ? -11.773 -34.188 -25.734 1 93.5 221 ALA A O 1
ATOM 1725 N N . GLU A 1 222 ? -10.25 -32.875 -26.641 1 94.81 222 GLU A N 1
ATOM 1726 C CA . GLU A 1 222 ? -9.57 -34 -27.266 1 94.81 222 GLU A CA 1
ATOM 1727 C C . GLU A 1 222 ? -9 -34.969 -26.219 1 94.81 222 GLU A C 1
ATOM 1729 O O . GLU A 1 222 ? -9.203 -36.156 -26.297 1 94.81 222 GLU A O 1
ATOM 1734 N N . VAL A 1 223 ? -8.32 -34.438 -25.203 1 93.31 223 VAL A N 1
ATOM 1735 C CA . VAL A 1 223 ? -7.637 -35.219 -24.188 1 93.31 223 VAL A CA 1
ATOM 1736 C C . VAL A 1 223 ? -8.664 -35.938 -23.328 1 93.31 223 VAL A C 1
ATOM 1738 O O . VAL A 1 223 ? -8.43 -37.094 -22.891 1 93.31 223 VAL A O 1
ATOM 1741 N N . HIS A 1 224 ? -9.797 -35.344 -23.141 1 91.62 224 HIS A N 1
ATOM 1742 C CA . HIS A 1 224 ? -10.773 -35.906 -22.219 1 91.62 224 HIS A CA 1
ATOM 1743 C C . HIS A 1 224 ? -11.93 -36.562 -22.969 1 91.62 224 HIS A C 1
ATOM 1745 O O . HIS A 1 224 ? -12.891 -37.031 -22.359 1 91.62 224 HIS A O 1
ATOM 1751 N N . SER A 1 225 ? -11.805 -36.469 -24.25 1 92.12 225 SER A N 1
ATOM 1752 C CA . SER A 1 225 ? -12.82 -37.062 -25.109 1 92.12 225 SER A CA 1
ATOM 1753 C C . SER A 1 225 ? -14.203 -36.5 -24.797 1 92.12 225 SER A C 1
ATOM 1755 O O . SER A 1 225 ? -15.156 -37.25 -24.578 1 92.12 225 SER A O 1
ATOM 1757 N N . LEU A 1 226 ? -14.164 -35.188 -24.797 1 91.75 226 LEU A N 1
ATOM 1758 C CA . LEU A 1 226 ? -15.398 -34.469 -24.594 1 91.75 226 LEU A CA 1
ATOM 1759 C C . LEU A 1 226 ? -15.758 -33.625 -25.828 1 91.75 226 LEU A C 1
ATOM 1761 O O . LEU A 1 226 ? -14.93 -33.438 -26.703 1 91.75 226 LEU A O 1
ATOM 1765 N N . HIS A 1 227 ? -17.031 -33.438 -25.891 1 93.25 227 HIS A N 1
ATOM 1766 C CA . HIS A 1 227 ? -17.5 -32.438 -26.844 1 93.25 227 HIS A CA 1
ATOM 1767 C C . HIS A 1 227 ? -17.875 -31.125 -26.156 1 93.25 227 HIS A C 1
ATOM 1769 O O . HIS A 1 227 ? -18.719 -31.125 -25.266 1 93.25 227 HIS A O 1
ATOM 1775 N N . LEU A 1 228 ? -17.141 -30.078 -26.469 1 94.81 228 LEU A N 1
ATOM 1776 C CA . LEU A 1 228 ? -17.422 -28.781 -25.859 1 94.81 228 LEU A CA 1
ATOM 1777 C C . LEU A 1 228 ? -18.062 -27.828 -26.859 1 94.81 228 LEU A C 1
ATOM 1779 O O . LEU A 1 228 ? -17.547 -27.656 -27.969 1 94.81 228 LEU A O 1
ATOM 1783 N N . GLU A 1 229 ? -19.203 -27.266 -26.547 1 95.75 229 GLU A N 1
ATOM 1784 C CA . GLU A 1 229 ? -19.844 -26.25 -27.375 1 95.75 229 GLU A CA 1
ATOM 1785 C C . GLU A 1 229 ? -19.344 -24.844 -27.016 1 95.75 229 GLU A C 1
ATOM 1787 O O . GLU A 1 229 ? -19.422 -24.438 -25.844 1 95.75 229 GLU A O 1
ATOM 1792 N N . PRO A 1 230 ? -18.781 -24.219 -28.031 1 95.12 230 PRO A N 1
ATOM 1793 C CA . PRO A 1 230 ? -18.359 -22.844 -27.734 1 95.12 230 PRO A CA 1
ATOM 1794 C C . PRO A 1 230 ? -19.547 -21.922 -27.422 1 95.12 230 PRO A C 1
ATOM 1796 O O . PRO A 1 230 ? -20.562 -21.953 -28.109 1 95.12 230 PRO A O 1
ATOM 1799 N N . LYS A 1 231 ? -19.438 -21.188 -26.391 1 95.12 231 LYS A N 1
ATOM 1800 C CA . LYS A 1 231 ? -20.469 -20.25 -25.953 1 95.12 231 LYS A CA 1
ATOM 1801 C C . LYS A 1 231 ? -19.875 -18.844 -25.75 1 95.12 231 LYS A C 1
ATOM 1803 O O . LYS A 1 231 ? -19.172 -18.609 -24.781 1 95.12 231 LYS A O 1
ATOM 1808 N N . SER A 1 232 ? -20.219 -18 -26.672 1 94.5 232 SER A N 1
ATOM 1809 C CA . SER A 1 232 ? -19.781 -16.609 -26.531 1 94.5 232 SER A CA 1
ATOM 1810 C C . SER A 1 232 ? -20.578 -15.898 -25.438 1 94.5 232 SER A C 1
ATOM 1812 O O . SER A 1 232 ? -21.812 -15.945 -25.438 1 94.5 232 SER A O 1
ATOM 1814 N N . LEU A 1 233 ? -19.922 -15.234 -24.531 1 94.5 233 LEU A N 1
ATOM 1815 C CA . LEU A 1 233 ? -20.578 -14.531 -23.438 1 94.5 233 LEU A CA 1
ATOM 1816 C C . LEU A 1 233 ? -20.703 -13.039 -23.766 1 94.5 233 LEU A C 1
ATOM 1818 O O . LEU A 1 233 ? -21.328 -12.297 -23 1 94.5 233 LEU A O 1
ATOM 1822 N N . GLY A 1 234 ? -20.125 -12.586 -24.906 1 95.06 234 GLY A N 1
ATOM 1823 C CA . GLY A 1 234 ? -20.219 -11.188 -25.312 1 95.06 234 GLY A CA 1
ATOM 1824 C C . GLY A 1 234 ? -18.922 -10.625 -25.844 1 95.06 234 GLY A C 1
ATOM 1825 O O . GLY A 1 234 ? -17.906 -11.32 -25.891 1 95.06 234 GLY A O 1
ATOM 1826 N N . THR A 1 235 ? -18.938 -9.398 -26.266 1 94.44 235 THR A N 1
ATOM 1827 C CA . THR A 1 235 ? -17.812 -8.703 -26.859 1 94.44 235 THR A CA 1
ATOM 1828 C C . THR A 1 235 ? -16.969 -8.016 -25.797 1 94.44 235 THR A C 1
ATOM 1830 O O . THR A 1 235 ? -17.328 -8.031 -24.609 1 94.44 235 THR A O 1
ATOM 1833 N N . LEU A 1 236 ? -15.914 -7.473 -26.297 1 91.88 236 LEU A N 1
ATOM 1834 C CA . LEU A 1 236 ? -15.094 -6.648 -25.422 1 91.88 236 LEU A CA 1
ATOM 1835 C C . LEU A 1 236 ? -15.914 -5.496 -24.844 1 91.88 236 LEU A C 1
ATOM 1837 O O . LEU A 1 236 ? -15.758 -5.145 -23.672 1 91.88 236 LEU A O 1
ATOM 1841 N N . HIS A 1 237 ? -16.797 -4.938 -25.672 1 95.06 237 HIS A N 1
ATOM 1842 C CA . HIS A 1 237 ? -17.656 -3.85 -25.203 1 95.06 237 HIS A CA 1
ATOM 1843 C C . HIS A 1 237 ? -18.594 -4.316 -24.094 1 95.06 237 HIS A C 1
ATOM 1845 O O . HIS A 1 237 ? -18.844 -3.574 -23.141 1 95.06 237 HIS A O 1
ATOM 1851 N N . ASP A 1 238 ? -19.016 -5.539 -24.219 1 96.25 238 ASP A N 1
ATOM 1852 C CA . ASP A 1 238 ? -19.859 -6.109 -23.172 1 96.25 238 ASP A CA 1
ATOM 1853 C C . ASP A 1 238 ? -19.078 -6.273 -21.875 1 96.25 238 ASP A C 1
ATOM 1855 O O . ASP A 1 238 ? -19.609 -5.977 -20.797 1 96.25 238 ASP A O 1
ATOM 1859 N N . VAL A 1 239 ? -17.875 -6.762 -22.031 1 94.62 239 VAL A N 1
ATOM 1860 C CA . VAL A 1 239 ? -17.031 -6.934 -20.844 1 94.62 239 VAL A CA 1
ATOM 1861 C C . VAL A 1 239 ? -16.812 -5.582 -20.172 1 94.62 239 VAL A C 1
ATOM 1863 O O . VAL A 1 239 ? -16.922 -5.469 -18.938 1 94.62 239 VAL A O 1
ATOM 1866 N N . ASP A 1 240 ? -16.562 -4.531 -20.938 1 94.81 240 ASP A N 1
ATOM 1867 C CA . ASP A 1 240 ? -16.391 -3.184 -20.406 1 94.81 240 ASP A CA 1
ATOM 1868 C C . ASP A 1 240 ? -17.609 -2.744 -19.609 1 94.81 240 ASP A C 1
ATOM 1870 O O . ASP A 1 240 ? -17.484 -2.273 -18.484 1 94.81 240 ASP A O 1
ATOM 1874 N N . ARG A 1 241 ? -18.734 -2.963 -20.219 1 96.88 241 ARG A N 1
ATOM 1875 C CA . ARG A 1 241 ? -19.984 -2.557 -19.594 1 96.88 241 ARG A CA 1
ATOM 1876 C C . ARG A 1 241 ? -20.219 -3.318 -18.297 1 96.88 241 ARG A C 1
ATOM 1878 O O . ARG A 1 241 ? -20.594 -2.727 -17.281 1 96.88 241 ARG A O 1
ATOM 1885 N N . LEU A 1 242 ? -20 -4.605 -18.344 1 95.75 242 LEU A N 1
ATOM 1886 C CA . LEU A 1 242 ? -20.25 -5.445 -17.172 1 95.75 242 LEU A CA 1
ATOM 1887 C C . LEU A 1 242 ? -19.312 -5.074 -16.031 1 95.75 242 LEU A C 1
ATOM 1889 O O . LEU A 1 242 ? -19.719 -5.031 -14.875 1 95.75 242 LEU A O 1
ATOM 1893 N N . VAL A 1 243 ? -18.062 -4.844 -16.375 1 95.31 243 VAL A N 1
ATOM 1894 C CA . VAL A 1 243 ? -17.094 -4.445 -15.352 1 95.31 243 VAL A CA 1
ATOM 1895 C C . VAL A 1 243 ? -17.484 -3.096 -14.758 1 95.31 243 VAL A C 1
ATOM 1897 O O . VAL A 1 243 ? -17.484 -2.92 -13.539 1 95.31 243 VAL A O 1
ATOM 1900 N N . ASP A 1 244 ? -17.859 -2.137 -15.609 1 96.81 244 ASP A N 1
ATOM 1901 C CA . ASP A 1 244 ? -18.25 -0.81 -15.148 1 96.81 244 ASP A CA 1
ATOM 1902 C C . ASP A 1 244 ? -19.5 -0.885 -14.266 1 96.81 244 ASP A C 1
ATOM 1904 O O . ASP A 1 244 ? -19.578 -0.206 -13.242 1 96.81 244 ASP A O 1
ATOM 1908 N N . GLU A 1 245 ? -20.438 -1.715 -14.68 1 97.69 245 GLU A N 1
ATOM 1909 C CA . GLU A 1 245 ? -21.641 -1.915 -13.883 1 97.69 245 GLU A CA 1
ATOM 1910 C C . GLU A 1 245 ? -21.328 -2.535 -12.531 1 97.69 245 GLU A C 1
ATOM 1912 O O . GLU A 1 245 ? -21.859 -2.107 -11.5 1 97.69 245 GLU A O 1
ATOM 1917 N N . ALA A 1 246 ? -20.469 -3.568 -12.547 1 96.81 246 ALA A N 1
ATOM 1918 C CA . ALA A 1 246 ? -20.062 -4.219 -11.297 1 96.81 246 ALA A CA 1
ATOM 1919 C C . ALA A 1 246 ? -19.391 -3.229 -10.359 1 96.81 246 ALA A C 1
ATOM 1921 O O . ALA A 1 246 ? -19.703 -3.184 -9.164 1 96.81 246 ALA A O 1
ATOM 1922 N N . ARG A 1 247 ? -18.531 -2.346 -10.836 1 95.62 247 ARG A N 1
ATOM 1923 C CA . ARG A 1 247 ? -17.797 -1.374 -10.023 1 95.62 247 ARG A CA 1
ATOM 1924 C C . ARG A 1 247 ? -18.734 -0.319 -9.461 1 95.62 247 ARG A C 1
ATOM 1926 O O . ARG A 1 247 ? -18.484 0.232 -8.383 1 95.62 247 ARG A O 1
ATOM 1933 N N . ALA A 1 248 ? -19.844 -0.08 -10.148 1 96.44 248 ALA A N 1
ATOM 1934 C CA . ALA A 1 248 ? -20.797 0.926 -9.719 1 96.44 248 ALA A CA 1
ATOM 1935 C C . ALA A 1 248 ? -21.734 0.365 -8.656 1 96.44 248 ALA A C 1
ATOM 1937 O O . ALA A 1 248 ? -22.297 1.117 -7.848 1 96.44 248 ALA A O 1
ATOM 1938 N N . THR A 1 249 ? -21.891 -0.99 -8.609 1 97.31 249 THR A N 1
ATOM 1939 C CA . THR A 1 249 ? -22.969 -1.543 -7.801 1 97.31 249 THR A CA 1
ATOM 1940 C C . THR A 1 249 ? -22.422 -2.428 -6.688 1 97.31 249 THR A C 1
ATOM 1942 O O . THR A 1 249 ? -23.125 -2.725 -5.719 1 97.31 249 THR A O 1
ATOM 1945 N N . ILE A 1 250 ? -21.219 -2.908 -6.875 1 97 250 ILE A N 1
ATOM 1946 C CA . ILE A 1 250 ? -20.609 -3.791 -5.887 1 97 250 ILE A CA 1
ATOM 1947 C C . ILE A 1 250 ? -19.547 -3.031 -5.102 1 97 250 ILE A C 1
ATOM 1949 O O . ILE A 1 250 ? -18.703 -2.346 -5.688 1 97 250 ILE A O 1
ATOM 1953 N N . ARG A 1 251 ? -19.609 -3.123 -3.746 1 95.56 251 ARG A N 1
ATOM 1954 C CA . ARG A 1 251 ? -18.578 -2.477 -2.922 1 95.56 251 ARG A CA 1
ATOM 1955 C C . ARG A 1 251 ? -17.188 -2.975 -3.285 1 95.56 251 ARG A C 1
ATOM 1957 O O . ARG A 1 251 ? -17 -4.164 -3.541 1 95.56 251 ARG A O 1
ATOM 1964 N N . PRO A 1 252 ? -16.219 -2.102 -3.281 1 95.94 252 PRO A N 1
ATOM 1965 C CA . PRO A 1 252 ? -14.859 -2.484 -3.662 1 95.94 252 PRO A CA 1
ATOM 1966 C C . PRO A 1 252 ? -14.305 -3.633 -2.816 1 95.94 252 PRO A C 1
ATOM 1968 O O . PRO A 1 252 ? -13.5 -4.426 -3.299 1 95.94 252 PRO A O 1
ATOM 1971 N N . THR A 1 253 ? -14.773 -3.785 -1.597 1 96.5 253 THR A N 1
ATOM 1972 C CA . THR A 1 253 ? -14.289 -4.848 -0.722 1 96.5 253 THR A CA 1
ATOM 1973 C C . THR A 1 253 ? -14.742 -6.215 -1.229 1 96.5 253 THR A C 1
ATOM 1975 O O . THR A 1 253 ? -14.25 -7.246 -0.776 1 96.5 253 THR A O 1
ATOM 1978 N N . ARG A 1 254 ? -15.68 -6.25 -2.193 1 96.44 254 ARG A N 1
ATOM 1979 C CA . ARG A 1 254 ? -16.188 -7.488 -2.775 1 96.44 254 ARG A CA 1
ATOM 1980 C C . ARG A 1 254 ? -15.766 -7.617 -4.238 1 96.44 254 ARG A C 1
ATOM 1982 O O . ARG A 1 254 ? -16.484 -8.219 -5.039 1 96.44 254 ARG A O 1
ATOM 1989 N N . TYR A 1 255 ? -14.656 -7.008 -4.543 1 94.94 255 TYR A N 1
ATOM 1990 C CA . TYR A 1 255 ? -14.234 -6.977 -5.938 1 94.94 255 TYR A CA 1
ATOM 1991 C C . TYR A 1 255 ? -14.047 -8.383 -6.484 1 94.94 255 TYR A C 1
ATOM 1993 O O . TYR A 1 255 ? -14.039 -8.594 -7.699 1 94.94 255 TYR A O 1
ATOM 2001 N N . GLU A 1 256 ? -13.844 -9.391 -5.656 1 91.81 256 GLU A N 1
ATOM 2002 C CA . GLU A 1 256 ? -13.695 -10.773 -6.098 1 91.81 256 GLU A CA 1
ATOM 2003 C C . GLU A 1 256 ? -14.922 -11.234 -6.879 1 91.81 256 GLU A C 1
ATOM 2005 O O . GLU A 1 256 ? -14.844 -12.18 -7.664 1 91.81 256 GLU A O 1
ATOM 2010 N N . GLU A 1 257 ? -16.047 -10.57 -6.637 1 92.75 257 GLU A N 1
ATOM 2011 C CA . GLU A 1 257 ? -17.281 -10.938 -7.316 1 92.75 257 GLU A CA 1
ATOM 2012 C C . GLU A 1 257 ? -17.219 -10.609 -8.805 1 92.75 257 GLU A C 1
ATOM 2014 O O . GLU A 1 257 ? -17.984 -11.148 -9.602 1 92.75 257 GLU A O 1
ATOM 2019 N N . TYR A 1 258 ? -16.234 -9.711 -9.195 1 92.62 258 TYR A N 1
ATOM 2020 C CA . TYR A 1 258 ? -16.172 -9.383 -10.617 1 92.62 258 TYR A CA 1
ATOM 2021 C C . TYR A 1 258 ? -14.727 -9.406 -11.109 1 92.62 258 TYR A C 1
ATOM 2023 O O . TYR A 1 258 ? -14.422 -8.867 -12.18 1 92.62 258 TYR A O 1
ATOM 2031 N N . VAL A 1 259 ? -13.859 -9.992 -10.328 1 90.88 259 VAL A N 1
ATOM 2032 C CA . VAL A 1 259 ? -12.438 -10 -10.656 1 90.88 259 VAL A CA 1
ATOM 2033 C C . VAL A 1 259 ? -12.211 -10.75 -11.961 1 90.88 259 VAL A C 1
ATOM 2035 O O . VAL A 1 259 ? -11.344 -10.383 -12.758 1 90.88 259 VAL A O 1
ATOM 2038 N N . GLY A 1 260 ? -12.938 -11.836 -12.195 1 88 260 GLY A N 1
ATOM 2039 C CA . GLY A 1 260 ? -12.828 -12.57 -13.438 1 88 260 GLY A CA 1
ATOM 2040 C C . GLY A 1 260 ? -13.125 -11.719 -14.664 1 88 260 GLY A C 1
ATOM 2041 O O . GLY A 1 260 ? -12.43 -11.82 -15.68 1 88 260 GLY A O 1
ATOM 2042 N N . LEU A 1 261 ? -14.18 -10.891 -14.57 1 89.44 261 LEU A N 1
ATOM 2043 C CA . LEU A 1 261 ? -14.531 -9.984 -15.656 1 89.44 261 LEU A CA 1
ATOM 2044 C C . LEU A 1 261 ? -13.43 -8.969 -15.898 1 89.44 261 LEU A C 1
ATOM 2046 O O . LEU A 1 261 ? -13.094 -8.664 -17.047 1 89.44 261 LEU A O 1
ATOM 2050 N N . ALA A 1 262 ? -12.883 -8.508 -14.828 1 89 262 ALA A N 1
ATOM 2051 C CA . ALA A 1 262 ? -11.812 -7.52 -14.93 1 89 262 ALA A CA 1
ATOM 2052 C C . ALA A 1 262 ? -10.578 -8.109 -15.609 1 89 262 ALA A C 1
ATOM 2054 O O . ALA A 1 262 ? -9.93 -7.445 -16.422 1 89 262 ALA A O 1
ATOM 2055 N N . TYR A 1 263 ? -10.305 -9.352 -15.297 1 87.75 263 TYR A N 1
ATOM 2056 C CA . TYR A 1 263 ? -9.18 -10.023 -15.945 1 87.75 263 TYR A CA 1
ATOM 2057 C C . TYR A 1 263 ? -9.453 -10.234 -17.422 1 87.75 263 TYR A C 1
ATOM 2059 O O . TYR A 1 263 ? -8.562 -10.062 -18.266 1 87.75 263 TYR A O 1
ATOM 2067 N N . THR A 1 264 ? -10.633 -10.609 -17.688 1 88.94 264 THR A N 1
ATOM 2068 C CA . THR A 1 264 ? -11.016 -10.805 -19.078 1 88.94 264 THR A CA 1
ATOM 2069 C C . THR A 1 264 ? -10.852 -9.516 -19.875 1 88.94 264 THR A C 1
ATOM 2071 O O . THR A 1 264 ? -10.344 -9.531 -21 1 88.94 264 THR A O 1
ATOM 2074 N N . ARG A 1 265 ? -11.305 -8.445 -19.312 1 89.12 265 ARG A N 1
ATOM 2075 C CA . ARG A 1 265 ? -11.133 -7.141 -19.938 1 89.12 265 ARG A CA 1
ATOM 2076 C C . ARG A 1 265 ? -9.672 -6.875 -20.266 1 89.12 265 ARG A C 1
ATOM 2078 O O . ARG A 1 265 ? -9.352 -6.41 -21.359 1 89.12 265 ARG A O 1
ATOM 2085 N N . LEU A 1 266 ? -8.852 -7.211 -19.344 1 85.62 266 LEU A N 1
ATOM 2086 C CA . LEU A 1 266 ? -7.422 -6.988 -19.5 1 85.62 266 LEU A CA 1
ATOM 2087 C C . LEU A 1 266 ? -6.863 -7.859 -20.625 1 85.62 266 LEU A C 1
ATOM 2089 O O . LEU A 1 266 ? -6.102 -7.387 -21.469 1 85.62 266 LEU A O 1
ATOM 2093 N N . LEU A 1 267 ? -7.23 -9.062 -20.625 1 84.19 267 LEU A N 1
ATOM 2094 C CA . LEU A 1 267 ? -6.723 -10.031 -21.594 1 84.19 267 LEU A CA 1
ATOM 2095 C C . LEU A 1 267 ? -7.145 -9.648 -23.016 1 84.19 267 LEU A C 1
ATOM 2097 O O . LEU A 1 267 ? -6.344 -9.734 -23.953 1 84.19 267 LEU A O 1
ATOM 2101 N N . LEU A 1 268 ? -8.312 -9.148 -23.109 1 87.25 268 LEU A N 1
ATOM 2102 C CA . LEU A 1 268 ? -8.852 -8.859 -24.438 1 87.25 268 LEU A CA 1
ATOM 2103 C C . LEU A 1 268 ? -8.297 -7.547 -24.984 1 87.25 268 LEU A C 1
ATOM 2105 O O . LEU A 1 268 ? -8.203 -7.359 -26.188 1 87.25 268 LEU A O 1
ATOM 2109 N N . ARG A 1 269 ? -7.961 -6.672 -24.125 1 82.44 269 ARG A N 1
ATOM 2110 C CA . ARG A 1 269 ? -7.438 -5.383 -24.578 1 82.44 269 ARG A CA 1
ATOM 2111 C C . ARG A 1 269 ? -5.938 -5.473 -24.859 1 82.44 269 ARG A C 1
ATOM 2113 O O . ARG A 1 269 ? -5.344 -4.527 -25.375 1 82.44 269 ARG A O 1
ATOM 2120 N N . GLY A 1 270 ? -5.344 -6.605 -24.781 1 68.44 270 GLY A N 1
ATOM 2121 C CA . GLY A 1 270 ? -3.945 -6.824 -25.109 1 68.44 270 GLY A CA 1
ATOM 2122 C C . GLY A 1 270 ? -2.994 -6.105 -24.172 1 68.44 270 GLY A C 1
ATOM 2123 O O . GLY A 1 270 ? -1.854 -5.816 -24.547 1 68.44 270 GLY A O 1
ATOM 2124 N N . ALA A 1 271 ? -3.473 -5.523 -23.156 1 55.56 271 ALA A N 1
ATOM 2125 C CA . ALA A 1 271 ? -2.596 -4.766 -22.266 1 55.56 271 ALA A CA 1
ATOM 2126 C C . ALA A 1 271 ? -1.577 -5.684 -21.594 1 55.56 271 ALA A C 1
ATOM 2128 O O . ALA A 1 271 ? -0.817 -5.246 -20.734 1 55.56 271 ALA A O 1
ATOM 2129 N N . MET A 1 272 ? -1.551 -6.938 -21.984 1 57.75 272 MET A N 1
ATOM 2130 C CA . MET A 1 272 ? -0.575 -7.797 -21.312 1 57.75 272 MET A CA 1
ATOM 2131 C C . MET A 1 272 ? 0.396 -8.398 -22.328 1 57.75 272 MET A C 1
ATOM 2133 O O . MET A 1 272 ? 0.026 -8.656 -23.469 1 57.75 272 MET A O 1
ATOM 2137 N N . MET B 1 1 ? -17.125 13.602 22.234 1 97.12 1 MET B N 1
ATOM 2138 C CA . MET B 1 1 ? -16.5 12.383 21.734 1 97.12 1 MET B CA 1
ATOM 2139 C C . MET B 1 1 ? -15.141 12.156 22.375 1 97.12 1 MET B C 1
ATOM 2141 O O . MET B 1 1 ? -14.539 13.094 22.906 1 97.12 1 MET B O 1
ATOM 2145 N N . LEU B 1 2 ? -14.766 10.938 22.453 1 98.81 2 LEU B N 1
ATOM 2146 C CA . LEU B 1 2 ? -13.359 10.609 22.688 1 98.81 2 LEU B CA 1
ATOM 2147 C C . LEU B 1 2 ? -12.641 10.367 21.359 1 98.81 2 LEU B C 1
ATOM 2149 O O . LEU B 1 2 ? -12.945 9.414 20.641 1 98.81 2 LEU B O 1
ATOM 2153 N N . ILE B 1 3 ? -11.672 11.219 21.094 1 98.94 3 ILE B N 1
ATOM 2154 C CA . ILE B 1 3 ? -10.961 11.18 19.828 1 98.94 3 ILE B CA 1
ATOM 2155 C C . ILE B 1 3 ? -9.547 10.633 20.047 1 98.94 3 ILE B C 1
ATOM 2157 O O . ILE B 1 3 ? -8.812 11.133 20.906 1 98.94 3 ILE B O 1
ATOM 2161 N N . LEU B 1 4 ? -9.203 9.594 19.328 1 98.94 4 LEU B N 1
ATOM 2162 C CA . LEU B 1 4 ? -7.812 9.156 19.297 1 98.94 4 LEU B CA 1
ATOM 2163 C C . LEU B 1 4 ? -7.023 9.945 18.25 1 98.94 4 LEU B C 1
ATOM 2165 O O . LEU B 1 4 ? -7.422 10.008 17.094 1 98.94 4 LEU B O 1
ATOM 2169 N N . ILE B 1 5 ? -5.969 10.539 18.656 1 98.94 5 ILE B N 1
ATOM 2170 C CA . ILE B 1 5 ? -5.062 11.188 17.703 1 98.94 5 ILE B CA 1
ATOM 2171 C C . ILE B 1 5 ? -3.734 10.43 17.672 1 98.94 5 ILE B C 1
ATOM 2173 O O . ILE B 1 5 ? -2.943 10.508 18.609 1 98.94 5 ILE B O 1
ATOM 2177 N N . ALA B 1 6 ? -3.52 9.656 16.609 1 98.88 6 ALA B N 1
ATOM 2178 C CA . ALA B 1 6 ? -2.225 9.031 16.344 1 98.88 6 ALA B CA 1
ATOM 2179 C C . ALA B 1 6 ? -1.221 10.062 15.828 1 98.88 6 ALA B C 1
ATOM 2181 O O . ALA B 1 6 ? -1.521 10.82 14.906 1 98.88 6 ALA B O 1
ATOM 2182 N N . GLY B 1 7 ? -0.056 10.078 16.359 1 98.12 7 GLY B N 1
ATOM 2183 C CA . GLY B 1 7 ? 0.883 11.141 16.047 1 98.12 7 GLY B CA 1
ATOM 2184 C C . GLY B 1 7 ? 0.587 12.438 16.781 1 98.12 7 GLY B C 1
ATOM 2185 O O . GLY B 1 7 ? 0.781 13.523 16.234 1 98.12 7 GLY B O 1
ATOM 2186 N N . VAL B 1 8 ? 0.143 12.359 17.984 1 98.5 8 VAL B N 1
ATOM 2187 C CA . VAL B 1 8 ? -0.323 13.516 18.734 1 98.5 8 VAL B CA 1
ATOM 2188 C C . VAL B 1 8 ? 0.859 14.422 19.078 1 98.5 8 VAL B C 1
ATOM 2190 O O . VAL B 1 8 ? 0.684 15.617 19.328 1 98.5 8 VAL B O 1
ATOM 2193 N N . THR B 1 9 ? 2.045 13.883 19.047 1 97.38 9 THR B N 1
ATOM 2194 C CA . THR B 1 9 ? 3.217 14.656 19.438 1 97.38 9 THR B CA 1
ATOM 2195 C C . THR B 1 9 ? 3.723 15.492 18.266 1 97.38 9 THR B C 1
ATOM 2197 O O . THR B 1 9 ? 4.582 16.359 18.438 1 97.38 9 THR B O 1
ATOM 2200 N N . GLY B 1 10 ? 3.201 15.242 17.078 1 95.62 10 GLY B N 1
ATOM 2201 C CA . GLY B 1 10 ? 3.639 15.961 15.891 1 95.62 10 GLY B CA 1
ATOM 2202 C C . GLY B 1 10 ? 2.912 17.281 15.695 1 95.62 10 GLY B C 1
ATOM 2203 O O . GLY B 1 10 ? 1.955 17.578 16.406 1 95.62 10 GLY B O 1
ATOM 2204 N N . LEU B 1 11 ? 3.344 18.047 14.711 1 94.88 11 LEU B N 1
ATOM 2205 C CA . LEU B 1 11 ? 2.85 19.375 14.406 1 94.88 11 LEU B CA 1
ATOM 2206 C C . LEU B 1 11 ? 1.337 19.375 14.219 1 94.88 11 LEU B C 1
ATOM 2208 O O . LEU B 1 11 ? 0.614 20.094 14.906 1 94.88 11 LEU B O 1
ATOM 2212 N N . VAL B 1 12 ? 0.847 18.516 13.352 1 97.56 12 VAL B N 1
ATOM 2213 C CA . VAL B 1 12 ? -0.577 18.438 13.039 1 97.56 12 VAL B CA 1
ATOM 2214 C C . VAL B 1 12 ? -1.333 17.812 14.211 1 97.56 12 VAL B C 1
ATOM 2216 O O . VAL B 1 12 ? -2.432 18.266 14.555 1 97.56 12 VAL B O 1
ATOM 2219 N N . GLY B 1 13 ? -0.739 16.766 14.836 1 98.38 13 GLY B N 1
ATOM 2220 C CA . GLY B 1 13 ? -1.369 16.109 15.969 1 98.38 13 GLY B CA 1
ATOM 2221 C C . GLY B 1 13 ? -1.654 17.047 17.125 1 98.38 13 GLY B C 1
ATOM 2222 O O . GLY B 1 13 ? -2.746 17.031 17.703 1 98.38 13 GLY B O 1
ATOM 2223 N N . GLN B 1 14 ? -0.707 17.891 17.438 1 98.12 14 GLN B N 1
ATOM 2224 C CA . GLN B 1 14 ? -0.875 18.844 18.531 1 98.12 14 GLN B CA 1
ATOM 2225 C C . GLN B 1 14 ? -1.958 19.875 18.203 1 98.12 14 GLN B C 1
ATOM 2227 O O . GLN B 1 14 ? -2.783 20.203 19.062 1 98.12 14 GLN B O 1
ATOM 2232 N N . ALA B 1 15 ? -1.943 20.359 16.984 1 98.31 15 ALA B N 1
ATOM 2233 C CA . ALA B 1 15 ? -2.955 21.328 16.562 1 98.31 15 ALA B CA 1
ATOM 2234 C C . ALA B 1 15 ? -4.355 20.719 16.641 1 98.31 15 ALA B C 1
ATOM 2236 O O . ALA B 1 15 ? -5.297 21.375 17.094 1 98.31 15 ALA B O 1
ATOM 2237 N N . CYS B 1 16 ? -4.488 19.469 16.25 1 98.88 16 CYS B N 1
ATOM 2238 C CA . CYS B 1 16 ? -5.781 18.797 16.297 1 98.88 16 CYS B CA 1
ATOM 2239 C C . CYS B 1 16 ? -6.238 18.578 17.734 1 98.88 16 CYS B C 1
ATOM 2241 O O . CYS B 1 16 ? -7.43 18.688 18.031 1 98.88 16 CYS B O 1
ATOM 2243 N N . ALA B 1 17 ? -5.285 18.25 18.594 1 98.88 17 ALA B N 1
ATOM 2244 C CA . ALA B 1 17 ? -5.637 18.094 20 1 98.88 17 ALA B CA 1
ATOM 2245 C C . ALA B 1 17 ? -6.219 19.391 20.562 1 98.88 17 ALA B C 1
ATOM 2247 O O . ALA B 1 17 ? -7.277 19.375 21.203 1 98.88 17 ALA B O 1
ATOM 2248 N N . GLN B 1 18 ? -5.594 20.516 20.297 1 98.69 18 GLN B N 1
ATOM 2249 C CA . GLN B 1 18 ? -6.062 21.812 20.766 1 98.69 18 GLN B CA 1
ATOM 2250 C C . GLN B 1 18 ? -7.457 22.125 20.234 1 98.69 18 GLN B C 1
ATOM 2252 O O . GLN B 1 18 ? -8.328 22.578 20.984 1 98.69 18 GLN B O 1
ATOM 2257 N N . ALA B 1 19 ? -7.617 21.906 18.953 1 98.81 19 ALA B N 1
ATOM 2258 C CA . ALA B 1 19 ? -8.922 22.156 18.328 1 98.81 19 ALA B CA 1
ATOM 2259 C C . ALA B 1 19 ? -10 21.266 18.953 1 98.81 19 ALA B C 1
ATOM 2261 O O . ALA B 1 19 ? -11.133 21.719 19.141 1 98.81 19 ALA B O 1
ATOM 2262 N N . ALA B 1 20 ? -9.656 20 19.234 1 98.88 20 ALA B N 1
ATOM 2263 C CA . ALA B 1 20 ? -10.594 19.078 19.859 1 98.88 20 ALA B CA 1
ATOM 2264 C C . ALA B 1 20 ? -11.008 19.562 21.25 1 98.88 20 ALA B C 1
ATOM 2266 O O . ALA B 1 20 ? -12.195 19.578 21.578 1 98.88 20 ALA B O 1
ATOM 2267 N N . PHE B 1 21 ? -10.047 20 22.047 1 98.69 21 PHE B N 1
ATOM 2268 C CA . PHE B 1 21 ? -10.336 20.547 23.375 1 98.69 21 PHE B CA 1
ATOM 2269 C C . PHE B 1 21 ? -11.297 21.734 23.281 1 98.69 21 PHE B C 1
ATOM 2271 O O . PHE B 1 21 ? -12.281 21.797 24.016 1 98.69 21 PHE B O 1
ATOM 2278 N N . LYS B 1 22 ? -10.992 22.594 22.359 1 98.25 22 LYS B N 1
ATOM 2279 C CA . LYS B 1 22 ? -11.789 23.797 22.172 1 98.25 22 LYS B CA 1
ATOM 2280 C C . LYS B 1 22 ? -13.234 23.453 21.812 1 98.25 22 LYS B C 1
ATOM 2282 O O . LYS B 1 22 ? -14.156 24.172 22.188 1 98.25 22 LYS B O 1
ATOM 2287 N N . SER B 1 23 ? -13.391 22.375 21.141 1 98.31 23 SER B N 1
ATOM 2288 C CA . SER B 1 23 ? -14.719 21.969 20.688 1 98.31 23 SER B CA 1
ATOM 2289 C C . SER B 1 23 ? -15.398 21.078 21.734 1 98.31 23 SER B C 1
ATOM 2291 O O . SER B 1 23 ? -16.469 20.531 21.469 1 98.31 23 SER B O 1
ATOM 2293 N N . GLY B 1 24 ? -14.703 20.781 22.812 1 98.31 24 GLY B N 1
ATOM 2294 C CA . GLY B 1 24 ? -15.328 20.078 23.922 1 98.31 24 GLY B CA 1
ATOM 2295 C C . GLY B 1 24 ? -15.133 18.562 23.859 1 98.31 24 GLY B C 1
ATOM 2296 O O . GLY B 1 24 ? -15.797 17.812 24.562 1 98.31 24 GLY B O 1
ATOM 2297 N N . HIS B 1 25 ? -14.281 18.125 23 1 98.81 25 HIS B N 1
ATOM 2298 C CA . HIS B 1 25 ? -14.008 16.703 22.891 1 98.81 25 HIS B CA 1
ATOM 2299 C C . HIS B 1 25 ? -12.914 16.281 23.859 1 98.81 25 HIS B C 1
ATOM 2301 O O . HIS B 1 25 ? -12.133 17.109 24.328 1 98.81 25 HIS B O 1
ATOM 2307 N N . ARG B 1 26 ? -12.891 15.047 24.203 1 98.81 26 ARG B N 1
ATOM 2308 C CA . ARG B 1 26 ? -11.766 14.43 24.906 1 98.81 26 ARG B CA 1
ATOM 2309 C C . ARG B 1 26 ? -10.789 13.805 23.922 1 98.81 26 ARG B C 1
ATOM 2311 O O . ARG B 1 26 ? -11.18 13.383 22.828 1 98.81 26 ARG B O 1
ATOM 2318 N N . VAL B 1 27 ? -9.508 13.789 24.328 1 98.94 27 VAL B N 1
ATOM 2319 C CA . VAL B 1 27 ? -8.484 13.305 23.406 1 98.94 27 VAL B CA 1
ATOM 2320 C C . VAL B 1 27 ? -7.648 12.219 24.078 1 98.94 27 VAL B C 1
ATOM 2322 O O . VAL B 1 27 ? -7.203 12.391 25.219 1 98.94 27 VAL B O 1
ATOM 2325 N N . ARG B 1 28 ? -7.52 11.109 23.484 1 98.88 28 ARG B N 1
ATOM 2326 C CA . ARG B 1 28 ? -6.48 10.117 23.75 1 98.88 28 ARG B CA 1
ATOM 2327 C C . ARG B 1 28 ? -5.348 10.227 22.75 1 98.88 28 ARG B C 1
ATOM 2329 O O . ARG B 1 28 ? -5.586 10.234 21.531 1 98.88 28 ARG B O 1
ATOM 2336 N N . GLY B 1 29 ? -4.105 10.344 23.234 1 98.81 29 GLY B N 1
ATOM 2337 C CA . GLY B 1 29 ? -2.957 10.422 22.344 1 98.81 29 GLY B CA 1
ATOM 2338 C C . GLY B 1 29 ? -2.297 9.078 22.094 1 98.81 29 GLY B C 1
ATOM 2339 O O . GLY B 1 29 ? -2.264 8.227 22.984 1 98.81 29 GLY B O 1
ATOM 2340 N N . LEU B 1 30 ? -1.772 8.859 20.922 1 98.81 30 LEU B N 1
ATOM 2341 C CA . LEU B 1 30 ? -0.938 7.723 20.562 1 98.81 30 LEU B CA 1
ATOM 2342 C C . LEU B 1 30 ? 0.389 8.18 19.969 1 98.81 30 LEU B C 1
ATOM 2344 O O . LEU B 1 30 ? 0.415 9.062 19.109 1 98.81 30 LEU B O 1
ATOM 2348 N N . GLY B 1 31 ? 1.424 7.73 20.422 1 97.56 31 GLY B N 1
ATOM 2349 C CA . GLY B 1 31 ? 2.758 8.047 19.938 1 97.56 31 GLY B CA 1
ATOM 2350 C C . GLY B 1 31 ? 3.852 7.281 20.641 1 97.56 31 GLY B C 1
ATOM 2351 O O . GLY B 1 31 ? 3.568 6.359 21.422 1 97.56 31 GLY B O 1
ATOM 2352 N N . ARG B 1 32 ? 5.121 7.613 20.484 1 93.94 32 ARG B N 1
ATOM 2353 C CA . ARG B 1 32 ? 6.254 6.895 21.062 1 93.94 32 ARG B CA 1
ATOM 2354 C C . ARG B 1 32 ? 6.691 7.52 22.375 1 93.94 32 ARG B C 1
ATOM 2356 O O . ARG B 1 32 ? 7.027 6.809 23.328 1 93.94 32 ARG B O 1
ATOM 2363 N N . ASN B 1 33 ? 6.594 8.797 22.344 1 94.06 33 ASN B N 1
ATOM 2364 C CA . ASN B 1 33 ? 7.168 9.5 23.484 1 94.06 33 ASN B CA 1
ATOM 2365 C C . ASN B 1 33 ? 6.258 10.625 23.969 1 94.06 33 ASN B C 1
ATOM 2367 O O . ASN B 1 33 ? 6.285 11.727 23.422 1 94.06 33 ASN B O 1
ATOM 2371 N N . PRO B 1 34 ? 5.605 10.422 25.031 1 92.94 34 PRO B N 1
ATOM 2372 C CA . PRO B 1 34 ? 4.691 11.445 25.547 1 92.94 34 PRO B CA 1
ATOM 2373 C C . PRO B 1 34 ? 5.418 12.703 26.031 1 92.94 34 PRO B C 1
ATOM 2375 O O . PRO B 1 34 ? 4.816 13.773 26.109 1 92.94 34 PRO B O 1
ATOM 2378 N N . ASP B 1 35 ? 6.707 12.594 26.297 1 94.38 35 ASP B N 1
ATOM 2379 C CA . ASP B 1 35 ? 7.453 13.703 26.875 1 94.38 35 ASP B CA 1
ATOM 2380 C C . ASP B 1 35 ? 7.637 14.828 25.859 1 94.38 35 ASP B C 1
ATOM 2382 O O . ASP B 1 35 ? 8 15.945 26.234 1 94.38 35 ASP B O 1
ATOM 2386 N N . LYS B 1 36 ? 7.348 14.531 24.625 1 94.44 36 LYS B N 1
ATOM 2387 C CA . LYS B 1 36 ? 7.496 15.531 23.578 1 94.44 36 LYS B CA 1
ATOM 2388 C C . LYS B 1 36 ? 6.297 16.469 23.531 1 94.44 36 LYS B C 1
ATOM 2390 O O . LYS B 1 36 ? 6.324 17.5 22.859 1 94.44 36 LYS B O 1
ATOM 2395 N N . LEU B 1 37 ? 5.246 16.156 24.281 1 97.06 37 LEU B N 1
ATOM 2396 C CA . LEU B 1 37 ? 4.047 16.984 24.281 1 97.06 37 LEU B CA 1
ATOM 2397 C C . LEU B 1 37 ? 4.219 18.188 25.203 1 97.06 37 LEU B C 1
ATOM 2399 O O . LEU B 1 37 ? 4.715 18.047 26.328 1 97.06 37 LEU B O 1
ATOM 2403 N N . PRO B 1 38 ? 3.832 19.359 24.734 1 96.88 38 PRO B N 1
ATOM 2404 C CA . PRO B 1 38 ? 3.764 20.484 25.688 1 96.88 38 PRO B CA 1
ATOM 2405 C C . PRO B 1 38 ? 2.797 20.219 26.828 1 96.88 38 PRO B C 1
ATOM 2407 O O . PRO B 1 38 ? 1.825 19.484 26.672 1 96.88 38 PRO B O 1
ATOM 2410 N N . LYS B 1 39 ? 3.02 20.875 27.953 1 96.56 39 LYS B N 1
ATOM 2411 C CA . LYS B 1 39 ? 2.268 20.641 29.172 1 96.56 39 LYS B CA 1
ATOM 2412 C C . LYS B 1 39 ? 0.783 20.938 28.984 1 96.56 39 LYS B C 1
ATOM 2414 O O . LYS B 1 39 ? -0.07 20.219 29.516 1 96.56 39 LYS B O 1
ATOM 2419 N N . ASP B 1 40 ? 0.487 21.938 28.25 1 96.5 40 ASP B N 1
ATOM 2420 C CA . ASP B 1 40 ? -0.9 22.359 28.062 1 96.5 40 ASP B CA 1
ATOM 2421 C C . ASP B 1 40 ? -1.702 21.312 27.312 1 96.5 40 ASP B C 1
ATOM 2423 O O . ASP B 1 40 ? -2.928 21.25 27.438 1 96.5 40 ASP B O 1
ATOM 2427 N N . ILE B 1 41 ? -1.01 20.453 26.562 1 98.06 41 ILE B N 1
ATOM 2428 C CA . ILE B 1 41 ? -1.688 19.344 25.891 1 98.06 41 ILE B CA 1
ATOM 2429 C C . ILE B 1 41 ? -1.633 18.094 26.766 1 98.06 41 ILE B C 1
ATOM 2431 O O . ILE B 1 41 ? -2.656 17.453 27 1 98.06 41 ILE B O 1
ATOM 2435 N N . ALA B 1 42 ? -0.484 17.797 27.266 1 97.81 42 ALA B N 1
ATOM 2436 C CA . ALA B 1 42 ? -0.266 16.594 28.062 1 97.81 42 ALA B CA 1
ATOM 2437 C C . ALA B 1 42 ? -1.23 16.531 29.25 1 97.81 42 ALA B C 1
ATOM 2439 O O . ALA B 1 42 ? -1.79 15.477 29.547 1 97.81 42 ALA B O 1
ATOM 2440 N N . ASP B 1 43 ? -1.494 17.672 29.875 1 97.44 43 ASP B N 1
ATOM 2441 C CA . ASP B 1 43 ? -2.316 17.734 31.078 1 97.44 43 ASP B CA 1
ATOM 2442 C C . ASP B 1 43 ? -3.797 17.578 30.75 1 97.44 43 ASP B C 1
ATOM 2444 O O . ASP B 1 43 ? -4.609 17.281 31.625 1 97.44 43 ASP B O 1
ATOM 2448 N N . ARG B 1 44 ? -4.109 17.797 29.5 1 98.25 44 ARG B N 1
ATOM 2449 C CA . ARG B 1 44 ? -5.523 17.812 29.125 1 98.25 44 ARG B CA 1
ATOM 2450 C C . ARG B 1 44 ? -5.922 16.5 28.453 1 98.25 44 ARG B C 1
ATOM 2452 O O . ARG B 1 44 ? -7.109 16.234 28.281 1 98.25 44 ARG B O 1
ATOM 2459 N N . LEU B 1 45 ? -4.973 15.695 28.094 1 98.5 45 LEU B N 1
ATOM 2460 C CA . LEU B 1 45 ? -5.281 14.414 27.469 1 98.5 45 LEU B CA 1
ATOM 2461 C C . LEU B 1 45 ? -6.051 13.516 28.422 1 98.5 45 LEU B C 1
ATOM 2463 O O . LEU B 1 45 ? -5.758 13.484 29.625 1 98.5 45 LEU B O 1
ATOM 2467 N N . ALA B 1 46 ? -6.996 12.828 27.906 1 98.44 46 ALA B N 1
ATOM 2468 C CA . ALA B 1 46 ? -7.652 11.781 28.688 1 98.44 46 ALA B CA 1
ATOM 2469 C C . ALA B 1 46 ? -6.68 10.656 29.031 1 98.44 46 ALA B C 1
ATOM 2471 O O . ALA B 1 46 ? -6.719 10.109 30.141 1 98.44 46 ALA B O 1
ATOM 2472 N N . ASP B 1 47 ? -5.887 10.32 27.969 1 97.12 47 ASP B N 1
ATOM 2473 C CA . ASP B 1 47 ? -4.879 9.273 28.078 1 97.12 47 ASP B CA 1
ATOM 2474 C C . ASP B 1 47 ? -3.844 9.383 26.953 1 97.12 47 ASP B C 1
ATOM 2476 O O . ASP B 1 47 ? -4.062 10.086 25.969 1 97.12 47 ASP B O 1
ATOM 2480 N N . PHE B 1 48 ? -2.697 8.797 27.281 1 98.44 48 PHE B N 1
ATOM 2481 C CA . PHE B 1 48 ? -1.661 8.633 26.281 1 98.44 48 PHE B CA 1
ATOM 2482 C C . PHE B 1 48 ? -1.226 7.176 26.188 1 98.44 48 PHE B C 1
ATOM 2484 O O . PHE B 1 48 ? -0.818 6.578 27.188 1 98.44 48 PHE B O 1
ATOM 2491 N N . VAL B 1 49 ? -1.373 6.594 25.047 1 98.69 49 VAL B N 1
ATOM 2492 C CA . VAL B 1 49 ? -0.896 5.234 24.812 1 98.69 49 VAL B CA 1
ATOM 2493 C C . VAL B 1 49 ? 0.452 5.277 24.094 1 98.69 49 VAL B C 1
ATOM 2495 O O . VAL B 1 49 ? 0.552 5.785 22.969 1 98.69 49 VAL B O 1
ATOM 2498 N N . ALA B 1 50 ? 1.45 4.797 24.734 1 98.06 50 ALA B N 1
ATOM 2499 C CA . ALA B 1 50 ? 2.783 4.727 24.125 1 98.06 50 ALA B CA 1
ATOM 2500 C C . ALA B 1 50 ? 2.941 3.467 23.281 1 98.06 50 ALA B C 1
ATOM 2502 O O . ALA B 1 50 ? 2.551 2.375 23.719 1 98.06 50 ALA B O 1
ATOM 2503 N N . GLN B 1 51 ? 3.412 3.609 22.094 1 97.25 51 GLN B N 1
ATOM 2504 C CA . GLN B 1 51 ? 3.717 2.445 21.266 1 97.25 51 GLN B CA 1
ATOM 2505 C C . GLN B 1 51 ? 5.219 2.312 21.031 1 97.25 51 GLN B C 1
ATOM 2507 O O . GLN B 1 51 ? 5.918 3.314 20.875 1 97.25 51 GLN B O 1
ATOM 2512 N N . LYS B 1 52 ? 5.711 1.143 20.984 1 95.56 52 LYS B N 1
ATOM 2513 C CA . LYS B 1 52 ? 7.129 0.87 20.766 1 95.56 52 LYS B CA 1
ATOM 2514 C C . LYS B 1 52 ? 7.551 1.249 19.344 1 95.56 52 LYS B C 1
ATOM 2516 O O . LYS B 1 52 ? 8.609 1.84 19.141 1 95.56 52 LYS B O 1
ATOM 2521 N N . ASP B 1 53 ? 6.82 0.866 18.406 1 94.62 53 ASP B N 1
ATOM 2522 C CA . ASP B 1 53 ? 6.98 1.188 17 1 94.62 53 ASP B CA 1
ATOM 2523 C C . ASP B 1 53 ? 5.652 1.066 16.25 1 94.62 53 ASP B C 1
ATOM 2525 O O . ASP B 1 53 ? 4.605 0.845 16.859 1 94.62 53 ASP B O 1
ATOM 2529 N N . VAL B 1 54 ? 5.652 1.262 15.008 1 94.88 54 VAL B N 1
ATOM 2530 C CA . VAL B 1 54 ? 4.418 1.327 14.234 1 94.88 54 VAL B CA 1
ATOM 2531 C C . VAL B 1 54 ? 3.773 -0.057 14.172 1 94.88 54 VAL B C 1
ATOM 2533 O O . VAL B 1 54 ? 2.6 -0.187 13.82 1 94.88 54 VAL B O 1
ATOM 2536 N N . TYR B 1 55 ? 4.523 -1.124 14.531 1 94.75 55 TYR B N 1
ATOM 2537 C CA . TYR B 1 55 ? 4.035 -2.494 14.422 1 94.75 55 TYR B CA 1
ATOM 2538 C C . TYR B 1 55 ? 3.586 -3.023 15.773 1 94.75 55 TYR B C 1
ATOM 2540 O O . TYR B 1 55 ? 3.369 -4.227 15.938 1 94.75 55 TYR B O 1
ATOM 2548 N N . ASP B 1 56 ? 3.494 -2.156 16.781 1 96.5 56 ASP B N 1
ATOM 2549 C CA . ASP B 1 56 ? 3.057 -2.525 18.125 1 96.5 56 ASP B CA 1
ATOM 2550 C C . ASP B 1 56 ? 1.544 -2.732 18.172 1 96.5 56 ASP B C 1
ATOM 2552 O O . ASP B 1 56 ? 0.812 -1.887 18.688 1 96.5 56 ASP B O 1
ATOM 2556 N N . ILE B 1 57 ? 1.108 -3.924 17.766 1 96.31 57 ILE B N 1
ATOM 2557 C CA . ILE B 1 57 ? -0.305 -4.242 17.594 1 96.31 57 ILE B CA 1
ATOM 2558 C C . ILE B 1 57 ? -1.019 -4.121 18.938 1 96.31 57 ILE B C 1
ATOM 2560 O O . ILE B 1 57 ? -2.15 -3.633 19.016 1 96.31 57 ILE B O 1
ATOM 2564 N N . HIS B 1 58 ? -0.384 -4.473 20 1 96.69 58 HIS B N 1
ATOM 2565 C CA . HIS B 1 58 ? -0.988 -4.398 21.328 1 96.69 58 HIS B CA 1
ATOM 2566 C C . HIS B 1 58 ? -1.277 -2.955 21.719 1 96.69 58 HIS B C 1
ATOM 2568 O O . HIS B 1 58 ? -2.352 -2.652 22.25 1 96.69 58 HIS B O 1
ATOM 2574 N N . ALA B 1 59 ? -0.362 -2.115 21.484 1 98.12 59 ALA B N 1
ATOM 2575 C CA . ALA B 1 59 ? -0.564 -0.702 21.781 1 98.12 59 ALA B CA 1
ATOM 2576 C C . ALA B 1 59 ? -1.69 -0.115 20.938 1 98.12 59 ALA B C 1
ATOM 2578 O O . ALA B 1 59 ? -2.492 0.685 21.422 1 98.12 59 ALA B O 1
ATOM 2579 N N . LEU B 1 60 ? -1.767 -0.526 19.688 1 98.62 60 LEU B N 1
ATOM 2580 C CA . LEU B 1 60 ? -2.822 -0.043 18.812 1 98.62 60 LEU B CA 1
ATOM 2581 C C . LEU B 1 60 ? -4.195 -0.472 19.312 1 98.62 60 LEU B C 1
ATOM 2583 O O . LEU B 1 60 ? -5.129 0.333 19.344 1 98.62 60 LEU B O 1
ATOM 2587 N N . ASP B 1 61 ? -4.285 -1.724 19.734 1 98.38 61 ASP B N 1
ATOM 2588 C CA . ASP B 1 61 ? -5.551 -2.238 20.25 1 98.38 61 ASP B CA 1
ATOM 2589 C C . ASP B 1 61 ? -5.98 -1.486 21.5 1 98.38 61 ASP B C 1
ATOM 2591 O O . ASP B 1 61 ? -7.164 -1.186 21.672 1 98.38 61 ASP B O 1
ATOM 2595 N N . ARG B 1 62 ? -5.004 -1.194 22.328 1 98.62 62 ARG B N 1
ATOM 2596 C CA . ARG B 1 62 ? -5.305 -0.412 23.516 1 98.62 62 ARG B CA 1
ATOM 2597 C C . ARG B 1 62 ? -5.75 0.999 23.156 1 98.62 62 ARG B C 1
ATOM 2599 O O . ARG B 1 62 ? -6.68 1.537 23.75 1 98.62 62 ARG B O 1
ATOM 2606 N N . ALA B 1 63 ? -5.156 1.571 22.203 1 98.81 63 ALA B N 1
ATOM 2607 C CA . ALA B 1 63 ? -5.375 2.967 21.828 1 98.81 63 ALA B CA 1
ATOM 2608 C C . ALA B 1 63 ? -6.781 3.174 21.281 1 98.81 63 ALA B C 1
ATOM 2610 O O . ALA B 1 63 ? -7.402 4.211 21.516 1 98.81 63 ALA B O 1
ATOM 2611 N N . VAL B 1 64 ? -7.316 2.174 20.594 1 98.81 64 VAL B N 1
ATOM 2612 C CA . VAL B 1 64 ? -8.562 2.387 19.875 1 98.81 64 VAL B CA 1
ATOM 2613 C C . VAL B 1 64 ? -9.75 2.01 20.766 1 98.81 64 VAL B C 1
ATOM 2615 O O . VAL B 1 64 ? -10.906 2.221 20.391 1 98.81 64 VAL B O 1
ATOM 2618 N N . LYS B 1 65 ? -9.484 1.392 21.859 1 98.44 65 LYS B N 1
ATOM 2619 C CA . LYS B 1 65 ? -10.562 0.908 22.719 1 98.44 65 LYS B CA 1
ATOM 2620 C C . LYS B 1 65 ? -11.461 2.055 23.156 1 98.44 65 LYS B C 1
ATOM 2622 O O . LYS B 1 65 ? -11 3 23.812 1 98.44 65 LYS B O 1
ATOM 2627 N N . GLY B 1 66 ? -12.695 2.008 22.781 1 98.25 66 GLY B N 1
ATOM 2628 C CA . GLY B 1 66 ? -13.711 2.912 23.297 1 98.25 66 GLY B CA 1
ATOM 2629 C C . GLY B 1 66 ? -13.688 4.277 22.641 1 98.25 66 GLY B C 1
ATOM 2630 O O . GLY B 1 66 ? -14.398 5.191 23.062 1 98.25 66 GLY B O 1
ATOM 2631 N N . VAL B 1 67 ? -12.945 4.496 21.625 1 98.5 67 VAL B N 1
ATOM 2632 C CA . VAL B 1 67 ? -12.891 5.816 21.016 1 98.5 67 VAL B CA 1
ATOM 2633 C C . VAL B 1 67 ? -14.008 5.961 19.984 1 98.5 67 VAL B C 1
ATOM 2635 O O . VAL B 1 67 ? -14.477 4.969 19.422 1 98.5 67 VAL B O 1
ATOM 2638 N N . ASP B 1 68 ? -14.383 7.227 19.781 1 98.75 68 ASP B N 1
ATOM 2639 C CA . ASP B 1 68 ? -15.469 7.52 18.859 1 98.75 68 ASP B CA 1
ATOM 2640 C C . ASP B 1 68 ? -14.938 7.777 17.453 1 98.75 68 ASP B C 1
ATOM 2642 O O . ASP B 1 68 ? -15.617 7.504 16.469 1 98.75 68 ASP B O 1
ATOM 2646 N N . ALA B 1 69 ? -13.75 8.328 17.375 1 98.94 69 ALA B N 1
ATOM 2647 C CA . ALA B 1 69 ? -13.141 8.719 16.109 1 98.94 69 ALA B CA 1
ATOM 2648 C C . ALA B 1 69 ? -11.617 8.695 16.203 1 98.94 69 ALA B C 1
ATOM 2650 O O . ALA B 1 69 ? -11.055 8.82 17.297 1 98.94 69 ALA B O 1
ATOM 2651 N N . ILE B 1 70 ? -11 8.5 15.117 1 98.94 70 ILE B N 1
ATOM 2652 C CA . ILE B 1 70 ? -9.547 8.477 15.023 1 98.94 70 ILE B CA 1
ATOM 2653 C C . ILE B 1 70 ? -9.07 9.539 14.039 1 98.94 70 ILE B C 1
ATOM 2655 O O . ILE B 1 70 ? -9.633 9.68 12.945 1 98.94 70 ILE B O 1
ATOM 2659 N N . VAL B 1 71 ? -8.109 10.305 14.43 1 98.94 71 VAL B N 1
ATOM 2660 C CA . VAL B 1 71 ? -7.348 11.188 13.539 1 98.94 71 VAL B CA 1
ATOM 2661 C C . VAL B 1 71 ? -5.918 10.672 13.414 1 98.94 71 VAL B C 1
ATOM 2663 O O . VAL B 1 71 ? -5.164 10.664 14.391 1 98.94 71 VAL B O 1
ATOM 2666 N N . SER B 1 72 ? -5.566 10.227 12.242 1 98.94 72 SER B N 1
ATOM 2667 C CA . SER B 1 72 ? -4.199 9.789 11.977 1 98.94 72 SER B CA 1
ATOM 2668 C C . SER B 1 72 ? -3.326 10.945 11.508 1 98.94 72 SER B C 1
ATOM 2670 O O . SER B 1 72 ? -3.316 11.289 10.328 1 98.94 72 SER B O 1
ATOM 2672 N N . ALA B 1 73 ? -2.605 11.516 12.367 1 98.5 73 ALA B N 1
ATOM 2673 C CA . ALA B 1 73 ? -1.676 12.602 12.062 1 98.5 73 ALA B CA 1
ATOM 2674 C C . ALA B 1 73 ? -0.235 12.094 12.039 1 98.5 73 ALA B C 1
ATOM 2676 O O . ALA B 1 73 ? 0.666 12.75 12.57 1 98.5 73 ALA B O 1
ATOM 2677 N N . VAL B 1 74 ? -0.069 10.891 11.445 1 97.12 74 VAL B N 1
ATOM 2678 C CA . VAL B 1 74 ? 1.231 10.227 11.453 1 97.12 74 VAL B CA 1
ATOM 2679 C C . VAL B 1 74 ? 2.111 10.812 10.352 1 97.12 74 VAL B C 1
ATOM 2681 O O . VAL B 1 74 ? 1.618 11.5 9.453 1 97.12 74 VAL B O 1
ATOM 2684 N N . HIS B 1 75 ? 3.422 10.594 10.492 1 93.56 75 HIS B N 1
ATOM 2685 C CA . HIS B 1 75 ? 4.422 11.047 9.531 1 93.56 75 HIS B CA 1
ATOM 2686 C C . HIS B 1 75 ? 4.188 10.422 8.156 1 93.56 75 HIS B C 1
ATOM 2688 O O . HIS B 1 75 ? 3.633 9.328 8.055 1 93.56 75 HIS B O 1
ATOM 2694 N N . TYR B 1 76 ? 4.641 11.031 7.102 1 92.31 76 TYR B N 1
ATOM 2695 C CA . TYR B 1 76 ? 4.262 10.703 5.73 1 92.31 76 TYR B CA 1
ATOM 2696 C C . TYR B 1 76 ? 5.109 9.547 5.195 1 92.31 76 TYR B C 1
ATOM 2698 O O . TYR B 1 76 ? 4.941 9.133 4.051 1 92.31 76 TYR B O 1
ATOM 2706 N N . SER B 1 77 ? 6.016 9 5.953 1 94.88 77 SER B N 1
ATOM 2707 C CA . SER B 1 77 ? 6.93 7.977 5.453 1 94.88 77 SER B CA 1
ATOM 2708 C C . SER B 1 77 ? 6.176 6.707 5.066 1 94.88 77 SER B C 1
ATOM 2710 O O . SER B 1 77 ? 5.102 6.434 5.602 1 94.88 77 SER B O 1
ATOM 2712 N N . PRO B 1 78 ? 6.762 5.934 4.152 1 96.62 78 PRO B N 1
ATOM 2713 C CA . PRO B 1 78 ? 6.105 4.695 3.73 1 96.62 78 PRO B CA 1
ATOM 2714 C C . PRO B 1 78 ? 5.84 3.74 4.891 1 96.62 78 PRO B C 1
ATOM 2716 O O . PRO B 1 78 ? 4.758 3.154 4.98 1 96.62 78 PRO B O 1
ATOM 2719 N N . ILE B 1 79 ? 6.766 3.625 5.789 1 96.69 79 ILE B N 1
ATOM 2720 C CA . ILE B 1 79 ? 6.633 2.688 6.898 1 96.69 79 ILE B CA 1
ATOM 2721 C C . ILE B 1 79 ? 5.465 3.104 7.789 1 96.69 79 ILE B C 1
ATOM 2723 O O . ILE B 1 79 ? 4.672 2.262 8.211 1 96.69 79 ILE B O 1
ATOM 2727 N N . VAL B 1 80 ? 5.305 4.363 7.984 1 97 80 VAL B N 1
ATOM 2728 C CA . VAL B 1 80 ? 4.301 4.848 8.93 1 97 80 VAL B CA 1
ATOM 2729 C C . VAL B 1 80 ? 2.928 4.863 8.258 1 97 80 VAL B C 1
ATOM 2731 O O . VAL B 1 80 ? 1.946 4.387 8.836 1 97 80 VAL B O 1
ATOM 2734 N N . VAL B 1 81 ? 2.848 5.34 7.043 1 97.31 81 VAL B N 1
ATOM 2735 C CA . VAL B 1 81 ? 1.558 5.48 6.379 1 97.31 81 VAL B CA 1
ATOM 2736 C C . VAL B 1 81 ? 1.072 4.113 5.898 1 97.31 81 VAL B C 1
ATOM 2738 O O . VAL B 1 81 ? -0.035 3.688 6.234 1 97.31 81 VAL B O 1
ATOM 2741 N N . VAL B 1 82 ? 1.896 3.361 5.203 1 96.44 82 VAL B N 1
ATOM 2742 C CA . VAL B 1 82 ? 1.465 2.092 4.625 1 96.44 82 VAL B CA 1
ATOM 2743 C C . VAL B 1 82 ? 1.588 0.983 5.668 1 96.44 82 VAL B C 1
ATOM 2745 O O . VAL B 1 82 ? 0.707 0.127 5.777 1 96.44 82 VAL B O 1
ATOM 2748 N N . GLY B 1 83 ? 2.564 0.971 6.484 1 94.56 83 GLY B N 1
ATOM 2749 C CA . GLY B 1 83 ? 2.697 -0.01 7.551 1 94.56 83 GLY B CA 1
ATOM 2750 C C . GLY B 1 83 ? 1.853 0.314 8.766 1 94.56 83 GLY B C 1
ATOM 2751 O O . GLY B 1 83 ? 0.828 -0.328 9.008 1 94.56 83 GLY B O 1
ATOM 2752 N N . GLY B 1 84 ? 2.135 1.41 9.375 1 96.75 84 GLY B N 1
ATOM 2753 C CA . GLY B 1 84 ? 1.553 1.784 10.648 1 96.75 84 GLY B CA 1
ATOM 2754 C C . GLY B 1 84 ? 0.085 2.156 10.555 1 96.75 84 GLY B C 1
ATOM 2755 O O . GLY B 1 84 ? -0.736 1.678 11.336 1 96.75 84 GLY B O 1
ATOM 2756 N N . GLN B 1 85 ? -0.274 3.006 9.633 1 98.38 85 GLN B N 1
ATOM 2757 C CA . GLN B 1 85 ? -1.648 3.482 9.523 1 98.38 85 GLN B CA 1
ATOM 2758 C C . GLN B 1 85 ? -2.592 2.355 9.109 1 98.38 85 GLN B C 1
ATOM 2760 O O . GLN B 1 85 ? -3.746 2.316 9.539 1 98.38 85 GLN B O 1
ATOM 2765 N N . ILE B 1 86 ? -2.129 1.4 8.289 1 98.06 86 ILE B N 1
ATOM 2766 C CA . ILE B 1 86 ? -2.943 0.246 7.922 1 98.06 86 ILE B CA 1
ATOM 2767 C C . ILE B 1 86 ? -3.236 -0.59 9.164 1 98.06 86 ILE B C 1
ATOM 2769 O O . ILE B 1 86 ? -4.363 -1.056 9.359 1 98.06 86 ILE B O 1
ATOM 2773 N N . LEU B 1 87 ? -2.193 -0.776 10.016 1 98.06 87 LEU B N 1
ATOM 2774 C CA . LEU B 1 87 ? -2.398 -1.522 11.258 1 98.06 87 LEU B CA 1
ATOM 2775 C C . LEU B 1 87 ? -3.35 -0.777 12.188 1 98.06 87 LEU B C 1
ATOM 2777 O O . LEU B 1 87 ? -4.141 -1.399 12.898 1 98.06 87 LEU B O 1
ATOM 2781 N N . LEU B 1 88 ? -3.285 0.572 12.18 1 98.75 88 LEU B N 1
ATOM 2782 C CA . LEU B 1 88 ? -4.227 1.379 12.945 1 98.75 88 LEU B CA 1
ATOM 2783 C C . LEU B 1 88 ? -5.652 1.181 12.438 1 98.75 88 LEU B C 1
ATOM 2785 O O . LEU B 1 88 ? -6.59 1.068 13.234 1 98.75 88 LEU B O 1
ATOM 2789 N N . LEU B 1 89 ? -5.82 1.125 11.117 1 98.69 89 LEU B N 1
ATOM 2790 C CA . LEU B 1 89 ? -7.121 0.873 10.5 1 98.69 89 LEU B CA 1
ATOM 2791 C C . LEU B 1 89 ? -7.672 -0.481 10.93 1 98.69 89 LEU B C 1
ATOM 2793 O O . LEU B 1 89 ? -8.859 -0.598 11.25 1 98.69 89 LEU B O 1
ATOM 2797 N N . ARG B 1 90 ? -6.781 -1.499 10.984 1 98.25 90 ARG B N 1
ATOM 2798 C CA . ARG B 1 90 ? -7.207 -2.82 11.438 1 98.25 90 ARG B CA 1
ATOM 2799 C C . ARG B 1 90 ? -7.656 -2.785 12.891 1 98.25 90 ARG B C 1
ATOM 2801 O O . ARG B 1 90 ? -8.648 -3.416 13.258 1 98.25 90 ARG B O 1
ATOM 2808 N N . ALA B 1 91 ? -6.887 -2.072 13.703 1 98.56 91 ALA B N 1
ATOM 2809 C CA . ALA B 1 91 ? -7.27 -1.924 15.109 1 98.56 91 ALA B CA 1
ATOM 2810 C C . ALA B 1 91 ? -8.641 -1.256 15.234 1 98.56 91 ALA B C 1
ATOM 2812 O O . ALA B 1 91 ? -9.461 -1.665 16.047 1 98.56 91 ALA B O 1
ATOM 2813 N N . ALA B 1 92 ? -8.875 -0.22 14.453 1 98.88 92 ALA B N 1
ATOM 2814 C CA . ALA B 1 92 ? -10.164 0.47 14.438 1 98.88 92 ALA B CA 1
ATOM 2815 C C . ALA B 1 92 ? -11.297 -0.496 14.117 1 98.88 92 ALA B C 1
ATOM 2817 O O . ALA B 1 92 ? -12.344 -0.475 14.773 1 98.88 92 ALA B O 1
ATOM 2818 N N . GLU B 1 93 ? -11.062 -1.345 13.141 1 98.44 93 GLU B N 1
ATOM 2819 C CA . GLU B 1 93 ? -12.062 -2.34 12.758 1 98.44 93 GLU B CA 1
ATOM 2820 C C . GLU B 1 93 ? -12.406 -3.25 13.93 1 98.44 93 GLU B C 1
ATOM 2822 O O . GLU B 1 93 ? -13.586 -3.486 14.211 1 98.44 93 GLU B O 1
ATOM 2827 N N . ARG B 1 94 ? -11.344 -3.721 14.539 1 97.62 94 ARG B N 1
ATOM 2828 C CA . ARG B 1 94 ? -11.547 -4.648 15.641 1 97.62 94 ARG B CA 1
ATOM 2829 C C . ARG B 1 94 ? -12.32 -3.986 16.781 1 97.62 94 ARG B C 1
ATOM 2831 O O . ARG B 1 94 ? -13.078 -4.648 17.484 1 97.62 94 ARG B O 1
ATOM 2838 N N . ALA B 1 95 ? -12.164 -2.676 16.906 1 98.38 95 ALA B N 1
ATOM 2839 C CA . ALA B 1 95 ? -12.781 -1.94 18.016 1 98.38 95 ALA B CA 1
ATOM 2840 C C . ALA B 1 95 ? -14.156 -1.411 17.609 1 98.38 95 ALA B C 1
ATOM 2842 O O . ALA B 1 95 ? -14.875 -0.846 18.438 1 98.38 95 ALA B O 1
ATOM 2843 N N . GLY B 1 96 ? -14.492 -1.51 16.312 1 98.44 96 GLY B N 1
ATOM 2844 C CA . GLY B 1 96 ? -15.789 -1.055 15.828 1 98.44 96 GLY B CA 1
ATOM 2845 C C . GLY B 1 96 ? -15.844 0.441 15.586 1 98.44 96 GLY B C 1
ATOM 2846 O O . GLY B 1 96 ? -16.922 1.03 15.539 1 98.44 96 GLY B O 1
ATOM 2847 N N . VAL B 1 97 ? -14.688 1.11 15.547 1 98.69 97 VAL B N 1
ATOM 2848 C CA . VAL B 1 97 ? -14.641 2.535 15.242 1 98.69 97 VAL B CA 1
ATOM 2849 C C . VAL B 1 97 ? -14.938 2.752 13.758 1 98.69 97 VAL B C 1
ATOM 2851 O O . VAL B 1 97 ? -14.352 2.098 12.891 1 98.69 97 VAL B O 1
ATOM 2854 N N . LYS B 1 98 ? -15.797 3.721 13.438 1 98.31 98 LYS B N 1
ATOM 2855 C CA . LYS B 1 98 ? -16.219 3.902 12.055 1 98.31 98 LYS B CA 1
ATOM 2856 C C . LYS B 1 98 ? -15.656 5.191 11.469 1 98.31 98 LYS B C 1
ATOM 2858 O O . LYS B 1 98 ? -15.516 5.316 10.25 1 98.31 98 LYS B O 1
ATOM 2863 N N . ILE B 1 99 ? -15.445 6.152 12.344 1 98.88 99 ILE B N 1
ATOM 2864 C CA . ILE B 1 99 ? -14.961 7.445 11.883 1 98.88 99 ILE B CA 1
ATOM 2865 C C . ILE B 1 99 ? -13.43 7.48 11.945 1 98.88 99 ILE B C 1
ATOM 2867 O O . ILE B 1 99 ? -12.852 7.379 13.023 1 98.88 99 ILE B O 1
ATOM 2871 N N . PHE B 1 100 ? -12.766 7.625 10.781 1 98.94 100 PHE B N 1
ATOM 2872 C CA . PHE B 1 100 ? -11.312 7.531 10.625 1 98.94 100 PHE B CA 1
ATOM 2873 C C . PHE B 1 100 ? -10.805 8.594 9.656 1 98.94 100 PHE B C 1
ATOM 2875 O O . PHE B 1 100 ? -11.133 8.555 8.469 1 98.94 100 PHE B O 1
ATOM 2882 N N . HIS B 1 101 ? -10.086 9.578 10.188 1 98.94 101 HIS B N 1
ATOM 2883 C CA . HIS B 1 101 ? -9.414 10.539 9.328 1 98.94 101 HIS B CA 1
ATOM 2884 C C . HIS B 1 101 ? -7.996 10.086 8.992 1 98.94 101 HIS B C 1
ATOM 2886 O O . HIS B 1 101 ? -7.121 10.078 9.867 1 98.94 101 HIS B O 1
ATOM 2892 N N . GLY B 1 102 ? -7.785 9.703 7.723 1 98.69 102 GLY B N 1
ATOM 2893 C CA . GLY B 1 102 ? -6.457 9.297 7.297 1 98.69 102 GLY B CA 1
ATOM 2894 C C . GLY B 1 102 ? -5.488 10.461 7.16 1 98.69 102 GLY B C 1
ATOM 2895 O O . GLY B 1 102 ? -5.902 11.586 6.883 1 98.69 102 GLY B O 1
ATOM 2896 N N . ALA B 1 103 ? -4.285 10.156 7.305 1 97.75 103 ALA B N 1
ATOM 2897 C CA . ALA B 1 103 ? -3.262 11.18 7.09 1 97.75 103 ALA B CA 1
ATOM 2898 C C . ALA B 1 103 ? -3.357 11.766 5.684 1 97.75 103 ALA B C 1
ATOM 2900 O O . ALA B 1 103 ? -3.17 11.062 4.695 1 97.75 103 ALA B O 1
ATOM 2901 N N . SER B 1 104 ? -3.748 13.094 5.531 1 95.19 104 SER B N 1
ATOM 2902 C CA . SER B 1 104 ? -3.969 13.633 4.195 1 95.19 104 SER B CA 1
ATOM 2903 C C . SER B 1 104 ? -4.047 15.156 4.223 1 95.19 104 SER B C 1
ATOM 2905 O O . SER B 1 104 ? -4.832 15.758 3.486 1 95.19 104 SER B O 1
ATOM 2907 N N . TRP B 1 105 ? -3.268 15.992 4.863 1 96.25 105 TRP B N 1
ATOM 2908 C CA . TRP B 1 105 ? -3.242 17.453 4.82 1 96.25 105 TRP B CA 1
ATOM 2909 C C . TRP B 1 105 ? -2.25 17.938 3.771 1 96.25 105 TRP B C 1
ATOM 2911 O O . TRP B 1 105 ? -1.23 18.547 4.113 1 96.25 105 TRP B O 1
ATOM 2921 N N . ASN B 1 106 ? -2.666 17.672 2.482 1 93 106 ASN B N 1
ATOM 2922 C CA . ASN B 1 106 ? -1.807 17.828 1.312 1 93 106 ASN B CA 1
ATOM 2923 C C . ASN B 1 106 ? -2.572 18.406 0.127 1 93 106 ASN B C 1
ATOM 2925 O O . ASN B 1 106 ? -3.742 18.781 0.258 1 93 106 ASN B O 1
ATOM 2929 N N . TYR B 1 107 ? -1.792 18.609 -0.978 1 92.75 107 TYR B N 1
ATOM 2930 C CA . TYR B 1 107 ? -2.471 18.781 -2.26 1 92.75 107 TYR B CA 1
ATOM 2931 C C . TYR B 1 107 ? -3.188 17.5 -2.66 1 92.75 107 TYR B C 1
ATOM 2933 O O . TYR B 1 107 ? -2.949 16.438 -2.078 1 92.75 107 TYR B O 1
ATOM 2941 N N . ASP B 1 108 ? -4.082 17.578 -3.662 1 94.12 108 ASP B N 1
ATOM 2942 C CA . ASP B 1 108 ? -4.98 16.5 -4.062 1 94.12 108 ASP B CA 1
ATOM 2943 C C . ASP B 1 108 ? -4.219 15.383 -4.785 1 94.12 108 ASP B C 1
ATOM 2945 O O . ASP B 1 108 ? -4.004 15.461 -5.996 1 94.12 108 ASP B O 1
ATOM 2949 N N . TRP B 1 109 ? -3.871 14.312 -4.074 1 92.88 109 TRP B N 1
ATOM 2950 C CA . TRP B 1 109 ? -3.092 13.219 -4.652 1 92.88 109 TRP B CA 1
ATOM 2951 C C . TRP B 1 109 ? -3.984 12.281 -5.457 1 92.88 109 TRP B C 1
ATOM 2953 O O . TRP B 1 109 ? -3.496 11.352 -6.098 1 92.88 109 TRP B O 1
ATOM 2963 N N . THR B 1 110 ? -5.305 12.438 -5.453 1 90.38 110 THR B N 1
ATOM 2964 C CA . THR B 1 110 ? -6.18 11.602 -6.27 1 90.38 110 THR B CA 1
ATOM 2965 C C . THR B 1 110 ? -5.961 11.875 -7.754 1 90.38 110 THR B C 1
ATOM 2967 O O . THR B 1 110 ? -6.398 11.094 -8.602 1 90.38 110 THR B O 1
ATOM 2970 N N . LYS B 1 111 ? -5.188 12.906 -8.008 1 87.12 111 LYS B N 1
ATOM 2971 C CA . LYS B 1 111 ? -4.914 13.297 -9.391 1 87.12 111 LYS B CA 1
ATOM 2972 C C . LYS B 1 111 ? -3.514 12.867 -9.812 1 87.12 111 LYS B C 1
ATOM 2974 O O . LYS B 1 111 ? -3.086 13.148 -10.938 1 87.12 111 LYS B O 1
ATOM 2979 N N . ILE B 1 112 ? -2.844 12.289 -8.953 1 88.75 112 ILE B N 1
ATOM 2980 C CA . ILE B 1 112 ? -1.465 11.867 -9.164 1 88.75 112 ILE B CA 1
ATOM 2981 C C . ILE B 1 112 ? -1.417 10.352 -9.367 1 88.75 112 ILE B C 1
ATOM 2983 O O . ILE B 1 112 ? -2.141 9.609 -8.703 1 88.75 112 ILE B O 1
ATOM 2987 N N . LYS B 1 113 ? -0.586 9.922 -10.273 1 90.06 113 LYS B N 1
ATOM 2988 C CA . LYS B 1 113 ? -0.407 8.484 -10.5 1 90.06 113 LYS B CA 1
ATOM 2989 C C . LYS B 1 113 ? 0.666 7.922 -9.57 1 90.06 113 LYS B C 1
ATOM 2991 O O . LYS B 1 113 ? 1.652 8.594 -9.273 1 90.06 113 LYS B O 1
ATOM 2996 N N . LEU B 1 114 ? 0.447 6.68 -9.172 1 93.94 114 LEU B N 1
ATOM 2997 C CA . LEU B 1 114 ? 1.469 5.98 -8.406 1 93.94 114 LEU B CA 1
ATOM 2998 C C . LEU B 1 114 ? 2.807 5.992 -9.133 1 93.94 114 LEU B C 1
ATOM 3000 O O . LEU B 1 114 ? 2.859 5.75 -10.344 1 93.94 114 LEU B O 1
ATOM 3004 N N . GLY B 1 115 ? 3.861 6.344 -8.43 1 90.31 115 GLY B N 1
ATOM 3005 C CA . GLY B 1 115 ? 5.188 6.379 -9.023 1 90.31 115 GLY B CA 1
ATOM 3006 C C . GLY B 1 115 ? 5.629 7.773 -9.422 1 90.31 115 GLY B C 1
ATOM 3007 O O . GLY B 1 115 ? 6.809 8.008 -9.68 1 90.31 115 GLY B O 1
ATOM 3008 N N . GLU B 1 116 ? 4.691 8.734 -9.461 1 89.94 116 GLU B N 1
ATOM 3009 C CA . GLU B 1 116 ? 5.035 10.086 -9.898 1 89.94 116 GLU B CA 1
ATOM 3010 C C . GLU B 1 116 ? 5.652 10.891 -8.758 1 89.94 116 GLU B C 1
ATOM 3012 O O . GLU B 1 116 ? 6.559 11.703 -8.984 1 89.94 116 GLU B O 1
ATOM 3017 N N . ARG B 1 117 ? 5.137 10.688 -7.574 1 92 117 ARG B N 1
ATOM 3018 C CA . ARG B 1 117 ? 5.605 11.406 -6.395 1 92 117 ARG B CA 1
ATOM 3019 C C . ARG B 1 117 ? 5.75 10.461 -5.203 1 92 117 ARG B C 1
ATOM 3021 O O . ARG B 1 117 ? 4.754 10.031 -4.621 1 92 117 ARG B O 1
ATOM 3028 N N . GLU B 1 118 ? 6.965 10.289 -4.75 1 93.94 118 GLU B N 1
ATOM 3029 C CA . GLU B 1 118 ? 7.277 9.281 -3.746 1 93.94 118 GLU B CA 1
ATOM 3030 C C . GLU B 1 118 ? 6.488 9.508 -2.463 1 93.94 118 GLU B C 1
ATOM 3032 O O . GLU B 1 118 ? 5.898 8.578 -1.913 1 93.94 118 GLU B O 1
ATOM 3037 N N . SER B 1 119 ? 6.414 10.742 -2.055 1 91.31 119 SER B N 1
ATOM 3038 C CA . SER B 1 119 ? 5.734 11.031 -0.797 1 91.31 119 SER B CA 1
ATOM 3039 C C . SER B 1 119 ? 4.23 10.789 -0.911 1 91.31 119 SER B C 1
ATOM 3041 O O . SER B 1 119 ? 3.596 10.344 0.045 1 91.31 119 SER B O 1
ATOM 3043 N N . TYR B 1 120 ? 3.652 11.055 -2.049 1 94.69 120 TYR B N 1
ATOM 3044 C CA . TYR B 1 120 ? 2.219 10.875 -2.252 1 94.69 120 TYR B CA 1
ATOM 3045 C C . TYR B 1 120 ? 1.888 9.414 -2.535 1 94.69 120 TYR B C 1
ATOM 3047 O O . TYR B 1 120 ? 0.758 8.969 -2.309 1 94.69 120 TYR B O 1
ATOM 3055 N N . ASP B 1 121 ? 2.91 8.664 -3.037 1 96.19 121 ASP B N 1
ATOM 3056 C CA . ASP B 1 121 ? 2.707 7.242 -3.301 1 96.19 121 ASP B CA 1
ATOM 3057 C C . ASP B 1 121 ? 2.205 6.52 -2.053 1 96.19 121 ASP B C 1
ATOM 3059 O O . ASP B 1 121 ? 1.386 5.605 -2.148 1 96.19 121 ASP B O 1
ATOM 3063 N N . ASN B 1 122 ? 2.646 6.941 -0.913 1 96.81 122 ASN B N 1
ATOM 3064 C CA . ASN B 1 122 ? 2.279 6.281 0.335 1 96.81 122 ASN B CA 1
ATOM 3065 C C . ASN B 1 122 ? 0.811 6.508 0.681 1 96.81 122 ASN B C 1
ATOM 3067 O O . ASN B 1 122 ? 0.128 5.594 1.145 1 96.81 122 ASN B O 1
ATOM 3071 N N . TYR B 1 123 ? 0.323 7.699 0.401 1 97.12 123 TYR B N 1
ATOM 3072 C CA . TYR B 1 123 ? -1.083 8 0.635 1 97.12 123 TYR B CA 1
ATOM 3073 C C . TYR B 1 123 ? -1.975 7.262 -0.355 1 97.12 123 TYR B C 1
ATOM 3075 O O . TYR B 1 123 ? -3.037 6.754 0.014 1 97.12 123 TYR B O 1
ATOM 3083 N N . LEU B 1 124 ? -1.458 7.242 -1.606 1 96.69 124 LEU B N 1
ATOM 3084 C CA . LEU B 1 124 ? -2.201 6.523 -2.637 1 96.69 124 LEU B CA 1
ATOM 3085 C C . LEU B 1 124 ? -2.334 5.047 -2.281 1 96.69 124 LEU B C 1
ATOM 3087 O O . LEU B 1 124 ? -3.408 4.461 -2.438 1 96.69 124 LEU B O 1
ATOM 3091 N N . ALA B 1 125 ? -1.259 4.48 -1.818 1 96.69 125 ALA B N 1
ATOM 3092 C CA . ALA B 1 125 ? -1.258 3.07 -1.444 1 96.69 125 ALA B CA 1
ATOM 3093 C C . ALA B 1 125 ? -2.223 2.807 -0.292 1 96.69 125 ALA B 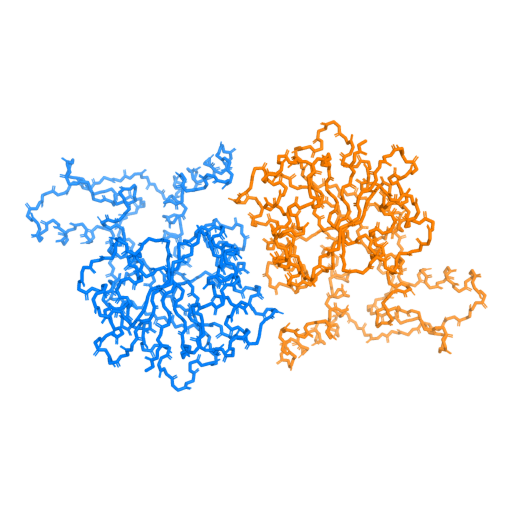C 1
ATOM 3095 O O . ALA B 1 125 ? -3.002 1.852 -0.331 1 96.69 125 ALA B O 1
ATOM 3096 N N . PHE B 1 126 ? -2.188 3.639 0.765 1 98.06 126 PHE B N 1
ATOM 3097 C CA . PHE B 1 126 ? -3.109 3.477 1.885 1 98.06 126 PHE B CA 1
ATOM 3098 C C . PHE B 1 126 ? -4.551 3.641 1.427 1 98.06 126 PHE B C 1
ATOM 3100 O O . PHE B 1 126 ? -5.414 2.824 1.761 1 98.06 126 PHE B O 1
ATOM 3107 N N . TYR B 1 127 ? -4.793 4.691 0.637 1 97.44 127 TYR B N 1
ATOM 3108 C CA . TYR B 1 127 ? -6.129 4.992 0.135 1 97.44 127 TYR B CA 1
ATOM 3109 C C . TYR B 1 127 ? -6.715 3.799 -0.604 1 97.44 127 TYR B C 1
ATOM 3111 O O . TYR B 1 127 ? -7.832 3.363 -0.306 1 97.44 127 TYR B O 1
ATOM 3119 N N . ASN B 1 128 ? -5.953 3.297 -1.526 1 96.81 128 ASN B N 1
ATOM 3120 C CA . ASN B 1 128 ? -6.422 2.17 -2.324 1 96.81 128 ASN B CA 1
ATOM 3121 C C . ASN B 1 128 ? -6.613 0.919 -1.47 1 96.81 128 ASN B C 1
ATOM 3123 O O . ASN B 1 128 ? -7.59 0.188 -1.64 1 96.81 128 ASN B O 1
ATOM 3127 N N . HIS B 1 129 ? -5.695 0.657 -0.569 1 97.56 129 HIS B N 1
ATOM 3128 C CA . HIS B 1 129 ? -5.793 -0.504 0.308 1 97.56 129 HIS B CA 1
ATOM 3129 C C . HIS B 1 129 ? -7.043 -0.434 1.179 1 97.56 129 HIS B C 1
ATOM 3131 O O . HIS B 1 129 ? -7.773 -1.419 1.303 1 97.56 129 HIS B O 1
ATOM 3137 N N . ALA B 1 130 ? -7.258 0.732 1.789 1 97.94 130 ALA B N 1
ATOM 3138 C CA . ALA B 1 130 ? -8.445 0.905 2.627 1 97.94 130 ALA B CA 1
ATOM 3139 C C . ALA B 1 130 ? -9.719 0.667 1.825 1 97.94 130 ALA B C 1
ATOM 3141 O O . ALA B 1 130 ? -10.633 -0.02 2.289 1 97.94 130 ALA B O 1
ATOM 3142 N N . ARG B 1 131 ? -9.75 1.189 0.627 1 97.06 131 ARG B N 1
ATOM 3143 C CA . ARG B 1 131 ? -10.906 1.063 -0.258 1 97.06 131 ARG B CA 1
ATOM 3144 C C . ARG B 1 131 ? -11.211 -0.401 -0.546 1 97.06 131 ARG B C 1
ATOM 3146 O O . ARG B 1 131 ? -12.383 -0.803 -0.558 1 97.06 131 ARG B O 1
ATOM 3153 N N . LEU B 1 132 ? -10.203 -1.199 -0.673 1 97.69 132 LEU B N 1
ATOM 3154 C CA . LEU B 1 132 ? -10.375 -2.566 -1.149 1 97.69 132 LEU B CA 1
ATOM 3155 C C . LEU B 1 132 ? -10.555 -3.531 0.019 1 97.69 132 LEU B C 1
ATOM 3157 O O . LEU B 1 132 ? -11.031 -4.652 -0.163 1 97.69 132 LEU B O 1
ATOM 3161 N N . SER B 1 133 ? -10.18 -3.076 1.217 1 97.88 133 SER B N 1
ATOM 3162 C CA . SER B 1 133 ? -10.047 -4.102 2.246 1 97.88 133 SER B CA 1
ATOM 3163 C C . SER B 1 133 ? -10.883 -3.766 3.475 1 97.88 133 SER B C 1
ATOM 3165 O O . SER B 1 133 ? -11.039 -4.598 4.371 1 97.88 133 SER B O 1
ATOM 3167 N N . SER B 1 134 ? -11.461 -2.59 3.521 1 98.38 134 SER B N 1
ATOM 3168 C CA . SER B 1 134 ? -12.078 -2.18 4.777 1 98.38 134 SER B CA 1
ATOM 3169 C C . SER B 1 134 ? -13.5 -1.661 4.547 1 98.38 134 SER B C 1
ATOM 3171 O O . SER B 1 134 ? -13.781 -1.048 3.518 1 98.38 134 SER B O 1
ATOM 3173 N N . GLU B 1 135 ? -14.312 -1.854 5.5 1 97.25 135 GLU B N 1
ATOM 3174 C CA . GLU B 1 135 ? -15.633 -1.238 5.484 1 97.25 135 GLU B CA 1
ATOM 3175 C C . GLU B 1 135 ? -15.586 0.19 6.02 1 97.25 135 GLU B C 1
ATOM 3177 O O . GLU B 1 135 ? -16.547 0.954 5.855 1 97.25 135 GLU B O 1
ATOM 3182 N N . ILE B 1 136 ? -14.492 0.463 6.785 1 98.56 136 ILE B N 1
ATOM 3183 C CA . ILE B 1 136 ? -14.273 1.847 7.195 1 98.56 136 ILE B CA 1
ATOM 3184 C C . ILE B 1 136 ? -13.914 2.6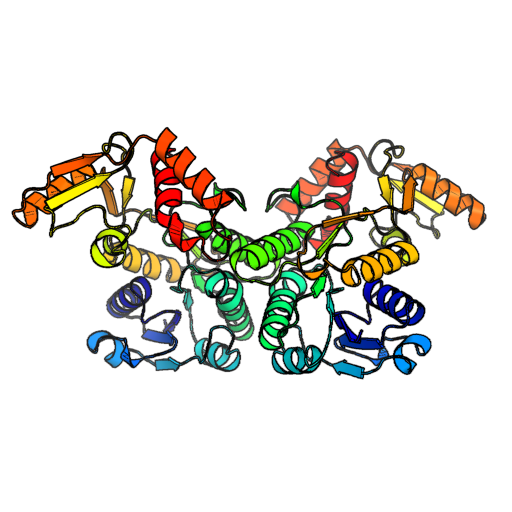95 5.98 1 98.56 136 ILE B C 1
ATOM 3186 O O . ILE B 1 136 ? -13.055 2.312 5.184 1 98.56 136 ILE B O 1
ATOM 3190 N N . LYS B 1 137 ? -14.609 3.777 5.793 1 98.19 137 LYS B N 1
ATOM 3191 C CA . LYS B 1 137 ? -14.32 4.758 4.75 1 98.19 137 LYS B CA 1
ATOM 3192 C C . LYS B 1 137 ? -13.609 5.977 5.328 1 98.19 137 LYS B C 1
ATOM 3194 O O . LYS B 1 137 ? -14.242 6.863 5.898 1 98.19 137 LYS B O 1
ATOM 3199 N N . PRO B 1 138 ? -12.328 6.062 5.125 1 98.75 138 PRO B N 1
ATOM 3200 C CA . PRO B 1 138 ? -11.602 7.176 5.738 1 98.75 138 PRO B CA 1
ATOM 3201 C C . PRO B 1 138 ? -11.992 8.531 5.152 1 98.75 138 PRO B C 1
ATOM 3203 O O . PRO B 1 138 ? -12.492 8.602 4.027 1 98.75 138 PRO B O 1
ATOM 3206 N N . ILE B 1 139 ? -11.766 9.523 5.973 1 98.81 139 ILE B N 1
ATOM 3207 C CA . ILE B 1 139 ? -11.852 10.922 5.562 1 98.81 139 ILE B CA 1
ATOM 3208 C C . ILE B 1 139 ? -10.461 11.445 5.211 1 98.81 139 ILE B C 1
ATOM 3210 O O . ILE B 1 139 ? -9.484 11.164 5.918 1 98.81 139 ILE B O 1
ATOM 3214 N N . TYR B 1 140 ? -10.367 12.133 4.141 1 98.56 140 TYR B N 1
ATOM 3215 C CA . TYR B 1 140 ? -9.117 12.773 3.744 1 98.56 140 TYR B CA 1
ATOM 3216 C C . TYR B 1 140 ? -9.312 14.266 3.531 1 98.56 140 TYR B C 1
ATOM 3218 O O . TYR B 1 140 ? -10.336 14.695 2.984 1 98.56 140 TYR B O 1
ATOM 3226 N N . GLY B 1 141 ? -8.328 15.055 3.988 1 98.12 141 GLY B N 1
ATOM 3227 C CA . GLY B 1 141 ? -8.383 16.5 3.793 1 98.12 141 GLY B CA 1
ATOM 3228 C C . GLY B 1 141 ? -7.312 17.016 2.848 1 98.12 141 GLY B C 1
ATOM 3229 O O . GLY B 1 141 ? -6.125 16.75 3.045 1 98.12 141 GLY B O 1
ATOM 3230 N N . PHE B 1 142 ? -7.738 17.688 1.829 1 97.5 142 PHE B N 1
ATOM 3231 C CA . PHE B 1 142 ? -6.832 18.375 0.923 1 97.5 142 PHE B CA 1
ATOM 3232 C C . PHE B 1 142 ? -6.766 19.859 1.259 1 97.5 142 PHE B C 1
ATOM 3234 O O . PHE B 1 142 ? -7.754 20.578 1.096 1 97.5 142 PHE B O 1
ATOM 3241 N N . THR B 1 143 ? -5.539 20.312 1.692 1 96.56 143 THR B N 1
ATOM 3242 C CA . THR B 1 143 ? -5.406 21.609 2.35 1 96.56 143 THR B CA 1
ATOM 3243 C C . THR B 1 143 ? -4.383 22.469 1.626 1 96.56 143 THR B C 1
ATOM 3245 O O . THR B 1 143 ? -4.191 23.641 1.979 1 96.56 143 THR B O 1
ATOM 3248 N N . GLY B 1 144 ? -3.734 21.922 0.656 1 93.38 144 GLY B N 1
ATOM 3249 C CA . GLY B 1 144 ? -2.559 22.594 0.13 1 93.38 144 GLY B CA 1
ATOM 3250 C C . GLY B 1 144 ? -1.358 22.516 1.055 1 93.38 144 GLY B C 1
ATOM 3251 O O . GLY B 1 144 ? -1.213 21.547 1.805 1 93.38 144 GLY B O 1
ATOM 3252 N N . GLY B 1 145 ? -0.483 23.453 0.898 1 92.94 145 GLY B N 1
ATOM 3253 C CA . GLY B 1 145 ? 0.719 23.453 1.718 1 92.94 145 GLY B CA 1
ATOM 3254 C C . GLY B 1 145 ? 0.49 24 3.111 1 92.94 145 GLY B C 1
ATOM 3255 O O . GLY B 1 145 ? -0.207 25 3.277 1 92.94 145 GLY B O 1
ATOM 3256 N N . ILE B 1 146 ? 1.024 23.328 4.094 1 95.12 146 ILE B N 1
ATOM 3257 C CA . ILE B 1 146 ? 0.985 23.812 5.469 1 95.12 146 ILE B CA 1
ATOM 3258 C C . ILE B 1 146 ? 2.08 24.859 5.68 1 95.12 146 ILE B C 1
ATOM 3260 O O . ILE B 1 146 ? 3.26 24.516 5.797 1 95.12 146 ILE B O 1
ATOM 3264 N N . VAL B 1 147 ? 1.724 26.047 5.754 1 92.81 147 VAL B N 1
ATOM 3265 C CA . VAL B 1 147 ? 2.695 27.125 5.773 1 92.81 147 VAL B CA 1
ATOM 3266 C C . VAL B 1 147 ? 3.553 27.031 7.031 1 92.81 147 VAL B C 1
ATOM 3268 O O . VAL B 1 147 ? 4.754 27.312 6.996 1 92.81 147 VAL B O 1
ATOM 3271 N N . ASP B 1 148 ? 2.951 26.578 8.148 1 90.88 148 ASP B N 1
ATOM 3272 C CA . ASP B 1 148 ? 3.684 26.422 9.406 1 90.88 148 ASP B CA 1
ATOM 3273 C C . ASP B 1 148 ? 4.801 25.391 9.25 1 90.88 148 ASP B C 1
ATOM 3275 O O . ASP B 1 148 ? 5.879 25.547 9.836 1 90.88 148 ASP B O 1
ATOM 3279 N N . TYR B 1 149 ? 4.531 24.359 8.516 1 88.06 149 TYR B N 1
ATOM 3280 C CA . TYR B 1 149 ? 5.535 23.328 8.281 1 88.06 149 TYR B CA 1
ATOM 3281 C C . TYR B 1 149 ? 6.68 23.859 7.43 1 88.06 149 TYR B C 1
ATOM 3283 O O . TYR B 1 149 ? 7.852 23.672 7.762 1 88.06 149 TYR B O 1
ATOM 3291 N N . LEU B 1 150 ? 6.328 24.547 6.414 1 82.94 150 LEU B N 1
ATOM 3292 C CA . LEU B 1 150 ? 7.305 25.062 5.465 1 82.94 150 LEU B CA 1
ATOM 3293 C C . LEU B 1 150 ? 8.227 26.078 6.141 1 82.94 150 LEU B C 1
ATOM 3295 O O . LEU B 1 150 ? 9.453 25.984 6.012 1 82.94 150 LEU B O 1
ATOM 3299 N N . LEU B 1 151 ? 7.676 26.969 6.906 1 81.12 151 LEU B N 1
ATOM 3300 C CA . LEU B 1 151 ? 8.438 28.109 7.418 1 81.12 151 LEU B CA 1
ATOM 3301 C C . LEU B 1 151 ? 9.148 27.75 8.711 1 81.12 151 LEU B C 1
ATOM 3303 O O . LEU B 1 151 ? 10.203 28.312 9.031 1 81.12 151 LEU B O 1
ATOM 3307 N N . TRP B 1 152 ? 8.672 26.656 9.414 1 73.19 152 TRP B N 1
ATOM 3308 C CA . TRP B 1 152 ? 9.227 26.438 10.75 1 73.19 152 TRP B CA 1
ATOM 3309 C C . TRP B 1 152 ? 9.781 25.031 10.891 1 73.19 152 TRP B C 1
ATOM 3311 O O . TRP B 1 152 ? 10.734 24.797 11.633 1 73.19 152 TRP B O 1
ATOM 3321 N N . TYR B 1 153 ? 9.289 24.188 10.094 1 72.12 153 TYR B N 1
ATOM 3322 C CA . TYR B 1 153 ? 9.586 22.797 10.422 1 72.12 153 TYR B CA 1
ATOM 3323 C C . TYR B 1 153 ? 10.508 22.188 9.375 1 72.12 153 TYR B C 1
ATOM 3325 O O . TYR B 1 153 ? 11.188 21.188 9.648 1 72.12 153 TYR B O 1
ATOM 3333 N N . SER B 1 154 ? 10.469 22.781 8.219 1 68.75 154 SER B N 1
ATOM 3334 C CA . SER B 1 154 ? 11.289 22.219 7.152 1 68.75 154 SER B CA 1
ATOM 3335 C C . SER B 1 154 ? 12.477 23.125 6.836 1 68.75 154 SER B C 1
ATOM 3337 O O . SER B 1 154 ? 12.445 23.891 5.871 1 68.75 154 SER B O 1
ATOM 3339 N N . PRO B 1 155 ? 13.484 22.938 7.559 1 65.12 155 PRO B N 1
ATOM 3340 C CA . PRO B 1 155 ? 14.602 23.844 7.285 1 65.12 155 PRO B CA 1
ATOM 3341 C C . PRO B 1 155 ? 15.109 23.734 5.848 1 65.12 155 PRO B C 1
ATOM 3343 O O . PRO B 1 155 ? 15.484 24.75 5.246 1 65.12 155 PRO B O 1
ATOM 3346 N N . HIS B 1 156 ? 14.953 22.547 5.344 1 67.81 156 HIS B N 1
ATOM 3347 C CA . HIS B 1 156 ? 15.516 22.344 4.016 1 67.81 156 HIS B CA 1
ATOM 3348 C C . HIS B 1 156 ? 14.578 22.859 2.93 1 67.81 156 HIS B C 1
ATOM 3350 O O . HIS B 1 156 ? 15.016 23.172 1.819 1 67.81 156 HIS B O 1
ATOM 3356 N N . SER B 1 157 ? 13.391 23.016 3.377 1 76.94 157 SER B N 1
ATOM 3357 C CA . SER B 1 157 ? 12.422 23.406 2.357 1 76.94 157 SER B CA 1
ATOM 3358 C C . SER B 1 157 ? 11.938 24.844 2.578 1 76.94 157 SER B C 1
ATOM 3360 O O . SER B 1 157 ? 11.141 25.359 1.791 1 76.94 157 SER B O 1
ATOM 3362 N N . ASN B 1 158 ? 12.445 25.453 3.645 1 82.62 158 ASN B N 1
ATOM 3363 C CA . ASN B 1 158 ? 12.078 26.828 3.916 1 82.62 158 ASN B CA 1
ATOM 3364 C C . ASN B 1 158 ? 12.672 27.781 2.879 1 82.62 158 ASN B C 1
ATOM 3366 O O . ASN B 1 158 ? 13.891 27.875 2.748 1 82.62 158 ASN B O 1
ATOM 3370 N N . PRO B 1 159 ? 11.805 28.469 2.215 1 89.88 159 PRO B N 1
ATOM 3371 C CA . PRO B 1 159 ? 12.32 29.375 1.18 1 89.88 159 PRO B CA 1
ATOM 3372 C C . PRO B 1 159 ? 12.977 30.625 1.76 1 89.88 159 PRO B C 1
ATOM 3374 O O . PRO B 1 159 ? 13.664 31.359 1.039 1 89.88 159 PRO B O 1
ATOM 3377 N N . ILE B 1 160 ? 12.734 30.875 3.018 1 90.38 160 ILE B N 1
ATOM 3378 C CA . ILE B 1 160 ? 13.273 32.062 3.662 1 90.38 160 ILE B CA 1
ATOM 3379 C C . ILE B 1 160 ? 14.484 31.703 4.508 1 90.38 160 ILE B C 1
ATOM 3381 O O . ILE B 1 160 ? 14.406 30.812 5.367 1 90.38 160 ILE B O 1
ATOM 3385 N N . ASP B 1 161 ? 15.539 32.281 4.211 1 88.25 161 ASP B N 1
ATOM 3386 C CA . ASP B 1 161 ? 16.734 32.188 5.035 1 88.25 161 ASP B CA 1
ATOM 3387 C C . ASP B 1 161 ? 17.031 33.531 5.711 1 88.25 161 ASP B C 1
ATOM 3389 O O . ASP B 1 161 ? 17.594 34.438 5.09 1 88.25 161 ASP B O 1
ATOM 3393 N N . ALA B 1 162 ? 16.703 33.562 6.934 1 81.5 162 ALA B N 1
ATOM 3394 C CA . ALA B 1 162 ? 16.812 34.812 7.672 1 81.5 162 ALA B CA 1
ATOM 3395 C C . ALA B 1 162 ? 18.281 35.188 7.898 1 81.5 162 ALA B C 1
ATOM 3397 O O . ALA B 1 162 ? 18.609 36.375 8.078 1 81.5 162 ALA B O 1
ATOM 3398 N N . GLN B 1 163 ? 19.125 34.188 7.941 1 84.38 163 GLN B N 1
ATOM 3399 C CA . GLN B 1 163 ? 20.547 34.469 8.156 1 84.38 163 GLN B CA 1
ATOM 3400 C C . GLN B 1 163 ? 21.156 35.188 6.949 1 84.38 163 GLN B C 1
ATOM 3402 O O . GLN B 1 163 ? 21.891 36.156 7.102 1 84.38 163 GLN B O 1
ATOM 3407 N N . SER B 1 164 ? 20.766 34.719 5.801 1 87.94 164 SER B N 1
ATOM 3408 C CA . SER B 1 164 ? 21.312 35.312 4.582 1 87.94 164 SER B CA 1
ATOM 3409 C C . SER B 1 164 ? 20.359 36.375 4.004 1 87.94 164 SER B C 1
ATOM 3411 O O . SER B 1 164 ? 20.688 37.031 3.01 1 87.94 164 SER B O 1
ATOM 3413 N N . ASN B 1 165 ? 19.234 36.5 4.617 1 90.19 165 ASN B N 1
ATOM 3414 C CA . ASN B 1 165 ? 18.219 37.438 4.176 1 90.19 165 ASN B CA 1
ATOM 3415 C C . ASN B 1 165 ? 17.797 37.188 2.729 1 90.19 165 ASN B C 1
ATOM 3417 O O . ASN B 1 165 ? 17.797 38.094 1.905 1 90.19 165 ASN B O 1
ATOM 3421 N N . THR B 1 166 ? 17.562 35.969 2.441 1 94.12 166 THR B N 1
ATOM 3422 C CA . THR B 1 166 ? 17.219 35.625 1.07 1 94.12 166 THR B CA 1
ATOM 3423 C C . THR B 1 166 ? 15.867 34.906 1.024 1 94.12 166 THR B C 1
ATOM 3425 O O . THR B 1 166 ? 15.461 34.281 2 1 94.12 166 THR B O 1
ATOM 3428 N N . LEU B 1 167 ? 15.172 35.125 -0.047 1 95.06 167 LEU B N 1
ATOM 3429 C CA . LEU B 1 167 ? 13.977 34.375 -0.438 1 95.06 167 LEU B CA 1
ATOM 3430 C C . LEU B 1 167 ? 14.227 33.562 -1.703 1 95.06 167 LEU B C 1
ATOM 3432 O O . LEU B 1 167 ? 14.305 34.125 -2.799 1 95.06 167 LEU B O 1
ATOM 3436 N N . SER B 1 168 ? 14.336 32.312 -1.545 1 93.88 168 SER B N 1
ATOM 3437 C CA . SER B 1 168 ? 14.664 31.453 -2.674 1 93.88 168 SER B CA 1
ATOM 3438 C C . SER B 1 168 ? 13.414 30.844 -3.289 1 93.88 168 SER B C 1
ATOM 3440 O O . SER B 1 168 ? 12.469 30.5 -2.574 1 93.88 168 SER B O 1
ATOM 3442 N N . PHE B 1 169 ? 13.398 30.734 -4.562 1 93.38 169 PHE B N 1
ATOM 3443 C CA . PHE B 1 169 ? 12.25 30.125 -5.23 1 93.38 169 PHE B CA 1
ATOM 3444 C C . PHE B 1 169 ? 12.648 29.578 -6.594 1 93.38 169 PHE B C 1
ATOM 3446 O O . PHE B 1 169 ? 13.68 29.969 -7.148 1 93.38 169 PHE B O 1
ATOM 3453 N N . PHE B 1 170 ? 11.914 28.688 -7.094 1 93.31 170 PHE B N 1
ATOM 3454 C CA . PHE B 1 170 ? 11.984 28.219 -8.477 1 93.31 170 PHE B CA 1
ATOM 3455 C C . PHE B 1 170 ? 10.875 28.844 -9.312 1 93.31 170 PHE B C 1
ATOM 3457 O O . PHE B 1 170 ? 9.859 29.297 -8.773 1 93.31 170 PHE B O 1
ATOM 3464 N N . GLY B 1 171 ? 11.094 28.828 -10.656 1 92.06 171 GLY B N 1
ATOM 3465 C CA . GLY B 1 171 ? 10.086 29.406 -11.531 1 92.06 171 GLY B CA 1
ATOM 3466 C C . GLY B 1 171 ? 10.039 30.922 -11.477 1 92.06 171 GLY B C 1
ATOM 3467 O O . GLY B 1 171 ? 11.062 31.578 -11.266 1 92.06 171 GLY B O 1
ATOM 3468 N N . ALA B 1 172 ? 8.852 31.469 -11.727 1 91.94 172 ALA B N 1
ATOM 3469 C CA . ALA B 1 172 ? 8.695 32.938 -11.727 1 91.94 172 ALA B CA 1
ATOM 3470 C C . ALA B 1 172 ? 8.531 33.469 -10.305 1 91.94 172 ALA B C 1
ATOM 3472 O O . ALA B 1 172 ? 8.805 34.625 -10.031 1 91.94 172 ALA B O 1
ATOM 3473 N N . GLY B 1 173 ? 8.133 32.594 -9.461 1 92.38 173 GLY B N 1
ATOM 3474 C CA . GLY B 1 173 ? 7.949 32.969 -8.07 1 92.38 173 GLY B CA 1
ATOM 3475 C C . GLY B 1 173 ? 6.605 33.625 -7.809 1 92.38 173 GLY B C 1
ATOM 3476 O O . GLY B 1 173 ? 6.25 33.875 -6.656 1 92.38 173 GLY B O 1
ATOM 3477 N N . ASP B 1 174 ? 5.875 33.844 -8.875 1 92.75 174 ASP B N 1
ATOM 3478 C CA . ASP B 1 174 ? 4.586 34.5 -8.711 1 92.75 174 ASP B CA 1
ATOM 3479 C C . ASP B 1 174 ? 3.434 33.531 -8.906 1 92.75 174 ASP B C 1
ATOM 3481 O O . ASP B 1 174 ? 2.27 33.938 -8.961 1 92.75 174 ASP B O 1
ATOM 3485 N N . GLU B 1 175 ? 3.756 32.219 -8.977 1 91.69 175 GLU B N 1
ATOM 3486 C CA . GLU B 1 175 ? 2.709 31.219 -9.047 1 91.69 175 GLU B CA 1
ATOM 3487 C C . GLU B 1 175 ? 1.839 31.219 -7.797 1 91.69 175 GLU B C 1
ATOM 3489 O O . GLU B 1 175 ? 2.354 31.266 -6.676 1 91.69 175 GLU B O 1
ATOM 3494 N N . GLN B 1 176 ? 0.562 31.203 -8.016 1 92.62 176 GLN B N 1
ATOM 3495 C CA . GLN B 1 176 ? -0.342 31.188 -6.867 1 92.62 176 GLN B CA 1
ATOM 3496 C C . GLN B 1 176 ? -0.466 29.781 -6.285 1 92.62 176 GLN B C 1
ATOM 3498 O O . GLN B 1 176 ? -0.834 28.844 -6.988 1 92.62 176 GLN B O 1
ATOM 3503 N N . LEU B 1 177 ? -0.099 29.734 -4.996 1 92.12 177 LEU B N 1
ATOM 3504 C CA . LEU B 1 177 ? -0.127 28.453 -4.285 1 92.12 177 LEU B CA 1
ATOM 3505 C C . LEU B 1 177 ? -1.21 28.453 -3.211 1 92.12 177 LEU B C 1
ATOM 3507 O O . LEU B 1 177 ? -1.558 29.516 -2.676 1 92.12 177 LEU B O 1
ATOM 3511 N N . THR B 1 178 ? -1.784 27.312 -2.992 1 93.81 178 THR B N 1
ATOM 3512 C CA . THR B 1 178 ? -2.773 27.109 -1.938 1 93.81 178 THR B CA 1
ATOM 3513 C C . THR B 1 178 ? -2.094 26.797 -0.609 1 93.81 178 THR B C 1
ATOM 3515 O O . THR B 1 178 ? -1.272 25.891 -0.527 1 93.81 178 THR B O 1
ATOM 3518 N N . TRP B 1 179 ? -2.477 27.594 0.461 1 95.12 179 TRP B N 1
ATOM 3519 C CA . TRP B 1 179 ? -1.853 27.406 1.767 1 95.12 179 TRP B CA 1
ATOM 3520 C C . TRP B 1 179 ? -2.906 27.188 2.848 1 95.12 179 TRP B C 1
ATOM 3522 O O . TRP B 1 179 ? -4.055 27.625 2.703 1 95.12 179 TRP B O 1
ATOM 3532 N N . ILE B 1 180 ? -2.504 26.531 3.875 1 97.25 180 ILE B N 1
ATOM 3533 C CA . ILE B 1 180 ? -3.318 26.406 5.078 1 97.25 180 ILE B CA 1
ATOM 3534 C C . ILE B 1 180 ? -2.451 26.641 6.316 1 97.25 180 ILE B C 1
ATOM 3536 O O . ILE B 1 180 ? -1.271 26.281 6.328 1 97.25 180 ILE B O 1
ATOM 3540 N N . VAL B 1 181 ? -3.025 27.281 7.316 1 97 181 VAL B N 1
ATOM 3541 C CA . VAL B 1 181 ? -2.357 27.422 8.602 1 97 181 VAL B CA 1
ATOM 3542 C C . VAL B 1 181 ? -2.834 26.328 9.555 1 97 181 VAL B C 1
ATOM 3544 O O . VAL B 1 181 ? -3.934 25.797 9.398 1 97 181 VAL B O 1
ATOM 3547 N N . LEU B 1 182 ? -2.146 26.031 10.547 1 97.19 182 LEU B N 1
ATOM 3548 C CA . LEU B 1 182 ? -2.398 24.906 11.438 1 97.19 182 LEU B CA 1
ATOM 3549 C C . LEU B 1 182 ? -3.744 25.047 12.141 1 97.19 182 LEU B C 1
ATOM 3551 O O . LEU B 1 182 ? -4.48 24.078 12.297 1 97.19 182 LEU B O 1
ATOM 3555 N N . LYS B 1 183 ? -3.998 26.266 12.547 1 97.62 183 LYS B N 1
ATOM 3556 C CA . LYS B 1 183 ? -5.246 26.516 13.266 1 97.62 183 LYS B CA 1
ATOM 3557 C C . LYS B 1 183 ? -6.453 26.125 12.414 1 97.62 183 LYS B C 1
ATOM 3559 O O . LYS B 1 183 ? -7.355 25.422 12.883 1 97.62 183 LYS B O 1
ATOM 3564 N N . ASP B 1 184 ? -6.438 26.547 11.164 1 98.44 184 ASP B N 1
ATOM 3565 C CA . ASP B 1 184 ? -7.531 26.234 10.25 1 98.44 184 ASP B CA 1
ATOM 3566 C C . ASP B 1 184 ? -7.566 24.734 9.938 1 98.44 184 ASP B C 1
ATOM 3568 O O . ASP B 1 184 ? -8.633 24.125 9.953 1 98.44 184 ASP B O 1
ATOM 3572 N N . LEU B 1 185 ? -6.406 24.188 9.648 1 98.38 185 LEU B N 1
ATOM 3573 C CA . LEU B 1 185 ? -6.285 22.766 9.359 1 98.38 185 LEU B CA 1
ATOM 3574 C C . LEU B 1 185 ? -6.93 21.938 10.461 1 98.38 185 LEU B C 1
ATOM 3576 O O . LEU B 1 185 ? -7.738 21.047 10.18 1 98.38 185 LEU B O 1
ATOM 3580 N N . ALA B 1 186 ? -6.613 22.219 11.664 1 98.75 186 ALA B N 1
ATOM 3581 C CA . ALA B 1 186 ? -7.09 21.469 12.82 1 98.75 186 ALA B CA 1
ATOM 3582 C C . ALA B 1 186 ? -8.594 21.641 13.008 1 98.75 186 ALA B C 1
ATOM 3584 O O . ALA B 1 186 ? -9.312 20.672 13.266 1 98.75 186 ALA B O 1
ATOM 3585 N N . ALA B 1 187 ? -9.055 22.906 12.883 1 98.69 187 ALA B N 1
ATOM 3586 C CA . ALA B 1 187 ? -10.484 23.188 13.047 1 98.69 187 ALA B CA 1
ATOM 3587 C C . ALA B 1 187 ? -11.312 22.406 12.031 1 98.69 187 ALA B C 1
ATOM 3589 O O . ALA B 1 187 ? -12.32 21.797 12.383 1 98.69 187 ALA B O 1
ATOM 3590 N N . TYR B 1 188 ? -10.852 22.391 10.773 1 98.69 188 TYR B N 1
ATOM 3591 C CA . TYR B 1 188 ? -11.586 21.688 9.727 1 98.69 188 TYR B CA 1
ATOM 3592 C C . TYR B 1 188 ? -11.523 20.172 9.938 1 98.69 188 TYR B C 1
ATOM 3594 O O . TYR B 1 188 ? -12.477 19.469 9.617 1 98.69 188 TYR B O 1
ATOM 3602 N N . THR B 1 189 ? -10.398 19.656 10.438 1 98.88 189 THR B N 1
ATOM 3603 C CA . THR B 1 189 ? -10.258 18.234 10.719 1 98.88 189 THR B CA 1
ATOM 3604 C C . THR B 1 189 ? -11.266 17.781 11.781 1 98.88 189 THR B C 1
ATOM 3606 O O . THR B 1 189 ? -12 16.812 11.586 1 98.88 189 THR B O 1
ATOM 3609 N N . ILE B 1 190 ? -11.352 18.547 12.891 1 98.88 190 ILE B N 1
ATOM 3610 C CA . ILE B 1 190 ? -12.25 18.203 13.984 1 98.88 190 ILE B CA 1
ATOM 3611 C C . ILE B 1 190 ? -13.703 18.344 13.523 1 98.88 190 ILE B C 1
ATOM 3613 O O . ILE B 1 190 ? -14.555 17.531 13.883 1 98.88 190 ILE B O 1
ATOM 3617 N N . GLN B 1 191 ? -13.93 19.359 12.719 1 98.56 191 GLN B N 1
ATOM 3618 C CA . GLN B 1 191 ? -15.273 19.516 12.172 1 98.56 191 GLN B CA 1
ATOM 3619 C C . GLN B 1 191 ? -15.641 18.328 11.281 1 98.56 191 GLN B C 1
ATOM 3621 O O . GLN B 1 191 ? -16.75 17.812 11.367 1 98.56 191 GLN B O 1
ATOM 3626 N N . ALA B 1 192 ? -14.758 17.859 10.438 1 98.69 192 ALA B N 1
ATOM 3627 C CA . ALA B 1 192 ? -15.008 16.781 9.492 1 98.69 192 ALA B CA 1
ATOM 3628 C C . ALA B 1 192 ? -15.375 15.484 10.227 1 98.69 192 ALA B C 1
ATOM 3630 O O . ALA B 1 192 ? -16.312 14.789 9.828 1 98.69 192 ALA B O 1
ATOM 3631 N N . ILE B 1 193 ? -14.719 15.18 11.328 1 98.75 193 ILE B N 1
ATOM 3632 C CA . ILE B 1 193 ? -14.969 13.906 12.008 1 98.75 193 ILE B CA 1
ATOM 3633 C C . ILE B 1 193 ? -16.203 14.039 12.906 1 98.75 193 ILE B C 1
ATOM 3635 O O . ILE B 1 193 ? -16.719 13.039 13.406 1 98.75 193 ILE B O 1
ATOM 3639 N N . SER B 1 194 ? -16.672 15.258 13.109 1 98.44 194 SER B N 1
ATOM 3640 C CA . SER B 1 194 ? -17.797 15.5 14.008 1 98.44 194 SER B CA 1
ATOM 3641 C C . SER B 1 194 ? -19.109 15.594 13.234 1 98.44 194 SER B C 1
ATOM 3643 O O . SER B 1 194 ? -20.188 15.664 13.836 1 98.44 194 SER B O 1
ATOM 3645 N N . GLU B 1 195 ? -19 15.602 11.883 1 97.5 195 GLU B N 1
ATOM 3646 C CA . GLU B 1 195 ? -20.203 15.688 11.062 1 97.5 195 GLU B CA 1
ATOM 3647 C C . GLU B 1 195 ? -21.078 14.438 11.219 1 97.5 195 GLU B C 1
ATOM 3649 O O . GLU B 1 195 ? -20.562 13.344 11.438 1 97.5 195 GLU B O 1
ATOM 3654 N N . PRO B 1 196 ? -22.406 14.578 11.102 1 97.19 196 PRO B N 1
ATOM 3655 C CA . PRO B 1 196 ? -23.312 13.438 11.242 1 97.19 196 PRO B CA 1
ATOM 3656 C C . PRO B 1 196 ? -23 12.305 10.258 1 97.19 196 PRO B C 1
ATOM 3658 O O . PRO B 1 196 ? -23.156 11.133 10.594 1 97.19 196 PRO B O 1
ATOM 3661 N N . LYS B 1 197 ? -22.484 12.703 9.078 1 97.69 197 LYS B N 1
ATOM 3662 C CA . LYS B 1 197 ? -22.219 11.695 8.055 1 97.69 197 LYS B CA 1
ATOM 3663 C C . LYS B 1 197 ? -20.734 11.383 7.949 1 97.69 197 LYS B C 1
ATOM 3665 O O . LYS B 1 197 ? -20.266 10.922 6.91 1 97.69 197 LYS B O 1
ATOM 3670 N N . ALA B 1 198 ? -20.016 11.617 9.039 1 98.38 198 ALA B N 1
ATOM 3671 C CA . ALA B 1 198 ? -18.578 11.453 9.023 1 98.38 198 ALA B CA 1
ATOM 3672 C C . ALA B 1 198 ? -18.188 10.016 8.695 1 98.38 198 ALA B C 1
ATOM 3674 O O . ALA B 1 198 ? -17.172 9.766 8.039 1 98.38 198 ALA B O 1
ATOM 3675 N N . ALA B 1 199 ? -19.016 9.047 9.055 1 98.12 199 ALA B N 1
ATOM 3676 C CA . ALA B 1 199 ? -18.719 7.633 8.859 1 98.12 199 ALA B CA 1
ATOM 3677 C C . ALA B 1 199 ? -18.797 7.258 7.379 1 98.12 199 ALA B C 1
ATOM 3679 O O . ALA B 1 199 ? -18.328 6.191 6.977 1 98.12 199 ALA B O 1
ATOM 3680 N N . GLU B 1 200 ? -19.375 8.156 6.535 1 97.94 200 GLU B N 1
ATOM 3681 C CA . GLU B 1 200 ? -19.453 7.906 5.102 1 97.94 200 GLU B CA 1
ATOM 3682 C C . GLU B 1 200 ? -18.125 8.211 4.414 1 97.94 200 GLU B C 1
ATOM 3684 O O . GLU B 1 200 ? -17.938 7.863 3.248 1 97.94 200 GLU B O 1
ATOM 3689 N N . GLY B 1 201 ? -17.188 8.773 5.137 1 98.12 201 GLY B N 1
ATOM 3690 C CA . GLY B 1 201 ? -15.859 9.055 4.625 1 98.12 201 GLY B CA 1
ATOM 3691 C C . GLY B 1 201 ? -15.859 10.047 3.48 1 98.12 201 GLY B C 1
ATOM 3692 O O . GLY B 1 201 ? -16.719 10.938 3.424 1 98.12 201 GLY B O 1
ATOM 3693 N N . GLY B 1 202 ? -14.805 9.984 2.713 1 96.88 202 GLY B N 1
ATOM 3694 C CA . GLY B 1 202 ? -14.68 10.891 1.576 1 96.88 202 GLY B CA 1
ATOM 3695 C C . GLY B 1 202 ? -13.57 11.906 1.74 1 96.88 202 GLY B C 1
ATOM 3696 O O . GLY B 1 202 ? -12.594 11.656 2.455 1 96.88 202 GLY B O 1
ATOM 3697 N N . TYR B 1 203 ? -13.586 12.945 1.021 1 96.62 203 TYR B N 1
ATOM 3698 C CA . TYR B 1 203 ? -12.562 13.984 1.046 1 96.62 203 TYR B CA 1
ATOM 3699 C C . TYR B 1 203 ? -13.195 15.359 1.191 1 96.62 203 TYR B C 1
ATOM 3701 O O . TYR B 1 203 ? -14.352 15.562 0.819 1 96.62 203 TYR B O 1
ATOM 3709 N N . TYR B 1 204 ? -12.484 16.25 1.76 1 97.81 204 TYR B N 1
ATOM 3710 C CA . TYR B 1 204 ? -12.852 17.656 1.804 1 97.81 204 TYR B CA 1
ATOM 3711 C C . TYR B 1 204 ? -11.703 18.531 1.344 1 97.81 204 TYR B C 1
ATOM 3713 O O . TYR B 1 204 ? -10.539 18.125 1.385 1 97.81 204 TYR B O 1
ATOM 3721 N N . TYR B 1 205 ? -12.07 19.688 0.791 1 97.44 205 TYR B N 1
ATOM 3722 C CA . TYR B 1 205 ? -11.117 20.688 0.309 1 97.44 205 TYR B CA 1
ATOM 3723 C C . TYR B 1 205 ? -11.227 21.984 1.11 1 97.44 205 TYR B C 1
ATOM 3725 O O . TYR B 1 205 ? -12.305 22.562 1.222 1 97.44 205 TYR B O 1
ATOM 3733 N N . VAL B 1 206 ? -10.078 22.359 1.714 1 97.44 206 VAL B N 1
ATOM 3734 C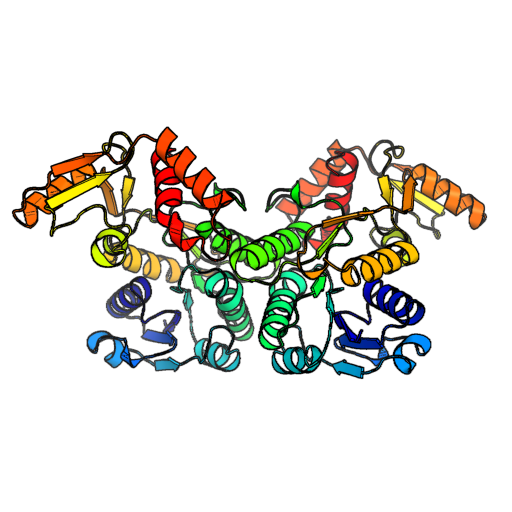 CA . VAL B 1 206 ? -10.055 23.594 2.484 1 97.44 206 VAL B CA 1
ATOM 3735 C C . VAL B 1 206 ? -8.727 24.312 2.285 1 97.44 206 VAL B C 1
ATOM 3737 O O . VAL B 1 206 ? -7.715 23.672 1.959 1 97.44 206 VAL B O 1
ATOM 3740 N N . GLU B 1 207 ? -8.742 25.562 2.336 1 96.19 207 GLU B N 1
ATOM 3741 C CA . GLU B 1 207 ? -7.543 26.391 2.309 1 96.19 207 GLU B CA 1
ATOM 3742 C C . GLU B 1 207 ? -7.695 27.625 3.211 1 96.19 207 GLU B C 1
ATOM 3744 O O . GLU B 1 207 ? -8.812 28.016 3.533 1 96.19 207 GLU B O 1
ATOM 3749 N N . SER B 1 208 ? -6.625 28.141 3.68 1 97.75 208 SER B N 1
ATOM 3750 C CA . SER B 1 208 ? -6.648 29.391 4.43 1 97.75 208 SER B CA 1
ATOM 3751 C C . SER B 1 208 ? -6.496 30.594 3.504 1 97.75 208 SER B C 1
ATOM 3753 O O . SER B 1 208 ? -7.203 31.594 3.656 1 97.75 208 SER B O 1
ATOM 3755 N N . PHE B 1 209 ? -5.535 30.484 2.562 1 96.25 209 PHE B N 1
ATOM 3756 C CA . PHE B 1 209 ? -5.273 31.609 1.669 1 96.25 209 PHE B CA 1
ATOM 3757 C C . PHE B 1 209 ? -4.434 31.156 0.475 1 96.25 209 PHE B C 1
ATOM 3759 O O . PHE B 1 209 ? -3.941 30.031 0.44 1 96.25 209 PHE B O 1
ATOM 3766 N N . ARG B 1 210 ? -4.375 31.969 -0.509 1 95.31 210 ARG B N 1
ATOM 3767 C CA . ARG B 1 210 ? -3.502 31.781 -1.664 1 95.31 210 ARG B CA 1
ATOM 3768 C C . ARG B 1 210 ? -2.459 32.875 -1.749 1 95.31 210 ARG B C 1
ATOM 3770 O O . ARG B 1 210 ? -2.754 34.031 -1.462 1 95.31 210 ARG B O 1
ATOM 3777 N N . SER B 1 211 ? -1.302 32.469 -2.057 1 94.44 211 SER B N 1
ATOM 3778 C CA . SER B 1 211 ? -0.202 33.406 -2.215 1 94.44 211 SER B CA 1
ATOM 3779 C C . SER B 1 211 ? 0.95 32.812 -3 1 94.44 211 SER B C 1
ATOM 3781 O O . SER B 1 211 ? 1.107 31.578 -3.025 1 94.44 211 SER B O 1
ATOM 3783 N N . SER B 1 212 ? 1.669 33.656 -3.65 1 94.12 212 SER B N 1
ATOM 3784 C CA . SER B 1 212 ? 2.928 33.188 -4.242 1 94.12 212 SER B CA 1
ATOM 3785 C C . SER B 1 212 ? 4.051 33.188 -3.209 1 94.12 212 SER B C 1
ATOM 3787 O O . SER B 1 212 ? 3.9 33.75 -2.119 1 94.12 212 SER B O 1
ATOM 3789 N N . ILE B 1 213 ? 5.145 32.594 -3.586 1 93.38 213 ILE B N 1
ATOM 3790 C CA . ILE B 1 213 ? 6.301 32.562 -2.699 1 93.38 213 ILE B CA 1
ATOM 3791 C C . ILE B 1 213 ? 6.84 34 -2.529 1 93.38 213 ILE B C 1
ATOM 3793 O O . ILE B 1 213 ? 7.258 34.375 -1.437 1 93.38 213 ILE B O 1
ATOM 3797 N N . LEU B 1 214 ? 6.754 34.781 -3.555 1 95.44 214 LEU B N 1
ATOM 3798 C CA . LEU B 1 214 ? 7.215 36.156 -3.484 1 95.44 214 LEU B CA 1
ATOM 3799 C C . LEU B 1 214 ? 6.324 37 -2.561 1 95.44 214 LEU B C 1
ATOM 3801 O O . LEU B 1 214 ? 6.82 37.781 -1.766 1 95.44 214 LEU B O 1
ATOM 3805 N N . GLU B 1 215 ? 5.102 36.75 -2.695 1 96 215 GLU B N 1
ATOM 3806 C CA . GLU B 1 215 ? 4.168 37.469 -1.813 1 96 215 GLU B CA 1
ATOM 3807 C C . GLU B 1 215 ? 4.371 37.031 -0.359 1 96 215 GLU B C 1
ATOM 3809 O O . GLU B 1 215 ? 4.34 37.875 0.542 1 96 215 GLU B O 1
ATOM 3814 N N . LEU B 1 216 ? 4.57 35.781 -0.116 1 94 216 LEU B N 1
ATOM 3815 C CA . LEU B 1 216 ? 4.816 35.281 1.229 1 94 216 LEU B CA 1
ATOM 3816 C C . LEU B 1 216 ? 6.07 35.906 1.827 1 94 216 LEU B C 1
ATOM 3818 O O . LEU B 1 216 ? 6.078 36.312 2.996 1 94 216 LEU B O 1
ATOM 3822 N N . GLY B 1 217 ? 7.055 35.969 0.982 1 93.88 217 GLY B N 1
ATOM 3823 C CA . GLY B 1 217 ? 8.289 36.625 1.415 1 93.88 217 GLY B CA 1
ATOM 3824 C C . GLY B 1 217 ? 8.125 38.094 1.765 1 93.88 217 GLY B C 1
ATOM 3825 O O . GLY B 1 217 ? 8.68 38.562 2.754 1 93.88 217 GLY B O 1
ATOM 3826 N N . ARG B 1 218 ? 7.371 38.719 0.951 1 94.81 218 ARG B N 1
ATOM 3827 C CA . ARG B 1 218 ? 7.129 40.125 1.193 1 94.81 218 ARG B CA 1
ATOM 3828 C C . ARG B 1 218 ? 6.434 40.344 2.533 1 94.81 218 ARG B C 1
ATOM 3830 O O . ARG B 1 218 ? 6.84 41.188 3.318 1 94.81 218 ARG B O 1
ATOM 3837 N N . VAL B 1 219 ? 5.418 39.594 2.771 1 94.5 219 VAL B N 1
ATOM 3838 C CA . VAL B 1 219 ? 4.664 39.688 4.016 1 94.5 219 VAL B CA 1
ATOM 3839 C C . VAL B 1 219 ? 5.57 39.375 5.199 1 94.5 219 VAL B C 1
ATOM 3841 O O . VAL B 1 219 ? 5.559 40.062 6.215 1 94.5 219 VAL B O 1
ATOM 3844 N N . TYR B 1 220 ? 6.324 38.375 5.035 1 92.44 220 TYR B N 1
ATOM 3845 C CA . TYR B 1 220 ? 7.254 37.969 6.086 1 92.44 220 TYR B CA 1
ATOM 3846 C C . TYR B 1 220 ? 8.25 39.062 6.395 1 92.44 220 TYR B C 1
ATOM 3848 O O . TYR B 1 220 ? 8.508 39.375 7.562 1 92.44 220 TYR B O 1
ATOM 3856 N N . ALA B 1 221 ? 8.75 39.656 5.359 1 93.5 221 ALA B N 1
ATOM 3857 C CA . ALA B 1 221 ? 9.727 40.719 5.5 1 93.5 221 ALA B CA 1
ATOM 3858 C C . ALA B 1 221 ? 9.109 41.938 6.215 1 93.5 221 ALA B C 1
ATOM 3860 O O . ALA B 1 221 ? 9.742 42.531 7.09 1 93.5 221 ALA B O 1
ATOM 3861 N N . GLU B 1 222 ? 7.957 42.219 5.832 1 94.81 222 GLU B N 1
ATOM 3862 C CA . GLU B 1 222 ? 7.262 43.344 6.43 1 94.81 222 GLU B CA 1
ATOM 3863 C C . GLU B 1 222 ? 7.016 43.125 7.918 1 94.81 222 GLU B C 1
ATOM 3865 O O . GLU B 1 222 ? 7.301 44 8.742 1 94.81 222 GLU B O 1
ATOM 3870 N N . VAL B 1 223 ? 6.52 41.938 8.297 1 93.31 223 VAL B N 1
ATOM 3871 C CA . VAL B 1 223 ? 6.137 41.625 9.664 1 93.31 223 VAL B CA 1
ATOM 3872 C C . VAL B 1 223 ? 7.379 41.562 10.555 1 93.31 223 VAL B C 1
ATOM 3874 O O . VAL B 1 223 ? 7.344 41.969 11.719 1 93.31 223 VAL B O 1
ATOM 3877 N N . HIS B 1 224 ? 8.461 41.125 9.969 1 91.56 224 HIS B N 1
ATOM 3878 C CA . HIS B 1 224 ? 9.656 40.906 10.781 1 91.56 224 HIS B CA 1
ATOM 3879 C C . HIS B 1 224 ? 10.688 42 10.562 1 91.56 224 HIS B C 1
ATOM 3881 O O . HIS B 1 224 ? 11.789 41.938 11.102 1 91.56 224 HIS B O 1
ATOM 3887 N N . SER B 1 225 ? 10.297 42.906 9.734 1 92.12 225 SER B N 1
ATOM 3888 C CA . SER B 1 225 ? 11.164 44.031 9.438 1 92.12 225 SER B CA 1
ATOM 3889 C C . SER B 1 225 ? 12.523 43.562 8.914 1 92.12 225 SER B C 1
ATOM 3891 O O . SER B 1 225 ? 13.562 44 9.422 1 92.12 225 SER B O 1
ATOM 3893 N N . LEU B 1 226 ? 12.367 42.719 7.953 1 91.81 226 LEU B N 1
ATOM 3894 C CA . LEU B 1 226 ? 13.539 42.188 7.273 1 91.81 226 LEU B CA 1
ATOM 3895 C C . LEU B 1 226 ? 13.57 42.625 5.812 1 91.81 226 LEU B C 1
ATOM 3897 O O . LEU B 1 226 ? 12.555 43.094 5.281 1 91.81 226 LEU B O 1
ATOM 3901 N N . HIS B 1 227 ? 14.773 42.656 5.352 1 93.38 227 HIS B N 1
ATOM 3902 C CA . HIS B 1 227 ? 14.945 42.781 3.91 1 93.38 227 HIS B CA 1
ATOM 3903 C C . HIS B 1 227 ? 15.344 41.438 3.291 1 93.38 227 HIS B C 1
ATOM 3905 O O . HIS B 1 227 ? 16.359 40.875 3.668 1 93.38 227 HIS B O 1
ATOM 3911 N N . LEU B 1 228 ? 14.469 40.906 2.453 1 94.88 228 LEU B N 1
ATOM 3912 C CA . LEU B 1 228 ? 14.742 39.625 1.803 1 94.88 228 LEU B CA 1
ATOM 3913 C C . LEU B 1 228 ? 15.078 39.844 0.327 1 94.88 228 LEU B C 1
ATOM 3915 O O . LEU B 1 228 ? 14.328 40.5 -0.395 1 94.88 228 LEU B O 1
ATOM 3919 N N . GLU B 1 229 ? 16.203 39.344 -0.116 1 95.81 229 GLU B N 1
ATOM 3920 C CA . GLU B 1 229 ? 16.562 39.344 -1.528 1 95.81 229 GLU B CA 1
ATOM 3921 C C . GLU B 1 229 ? 16.031 38.125 -2.248 1 95.81 229 GLU B C 1
ATOM 3923 O O . GLU B 1 229 ? 16.312 37 -1.847 1 95.81 229 GLU B O 1
ATOM 3928 N N . PRO B 1 230 ? 15.211 38.406 -3.254 1 95.19 230 PRO B N 1
ATOM 3929 C CA . PRO B 1 230 ? 14.742 37.25 -4.02 1 95.19 230 PRO B CA 1
ATOM 3930 C C . PRO B 1 230 ? 15.867 36.531 -4.754 1 95.19 230 PRO B C 1
ATOM 3932 O O . PRO B 1 230 ? 16.719 37.188 -5.371 1 95.19 230 PRO B O 1
ATOM 3935 N N . LYS B 1 231 ? 15.922 35.281 -4.637 1 95.25 231 LYS B N 1
ATOM 3936 C CA . LYS B 1 231 ? 16.922 34.438 -5.289 1 95.25 231 LYS B CA 1
ATOM 3937 C C . LYS B 1 231 ? 16.266 33.312 -6.094 1 95.25 231 LYS B C 1
ATOM 3939 O O . LYS B 1 231 ? 15.758 32.344 -5.523 1 95.25 231 LYS B O 1
ATOM 3944 N N . SER B 1 232 ? 16.328 33.5 -7.379 1 94.56 232 SER B N 1
ATOM 3945 C CA . SER B 1 232 ? 15.812 32.438 -8.242 1 94.56 232 SER B CA 1
ATOM 3946 C C . SER B 1 232 ? 16.75 31.234 -8.266 1 94.56 232 SER B C 1
ATOM 3948 O O . SER B 1 232 ? 17.953 31.391 -8.461 1 94.56 232 SER B O 1
ATOM 3950 N N . LEU B 1 233 ? 16.219 30.062 -8.055 1 94.56 233 LEU B N 1
ATOM 3951 C CA . LEU B 1 233 ? 17.031 28.844 -8.039 1 94.56 233 LEU B CA 1
ATOM 3952 C C . LEU B 1 233 ? 16.953 28.125 -9.383 1 94.56 233 LEU B C 1
ATOM 3954 O O . LEU B 1 233 ? 17.641 27.109 -9.586 1 94.56 233 LEU B O 1
ATOM 3958 N N . GLY B 1 234 ? 16.109 28.641 -10.336 1 95.19 234 GLY B N 1
ATOM 3959 C CA . GLY B 1 234 ? 16 28.031 -11.656 1 95.19 234 GLY B CA 1
ATOM 3960 C C . GLY B 1 234 ? 14.57 27.938 -12.148 1 95.19 234 GLY B C 1
ATOM 3961 O O . GLY B 1 234 ? 13.641 28.328 -11.445 1 95.19 234 GLY B O 1
ATOM 3962 N N . THR B 1 235 ? 14.398 27.469 -13.352 1 94.5 235 THR B N 1
ATOM 3963 C CA . THR B 1 235 ? 13.102 27.359 -14.016 1 94.5 235 THR B CA 1
ATOM 3964 C C . THR B 1 235 ? 12.445 26.031 -13.695 1 94.5 235 THR B C 1
ATOM 3966 O O . THR B 1 235 ? 13.039 25.172 -13.031 1 94.5 235 THR B O 1
ATOM 3969 N N . LEU B 1 236 ? 11.258 25.953 -14.211 1 91.94 236 LEU B N 1
ATOM 3970 C CA . LEU B 1 236 ? 10.57 24.672 -14.125 1 91.94 236 LEU B CA 1
ATOM 3971 C C . LEU B 1 236 ? 11.375 23.578 -14.805 1 91.94 236 LEU B C 1
ATOM 3973 O O . LEU B 1 236 ? 11.43 22.453 -14.312 1 91.94 236 LEU B O 1
ATOM 3977 N N . HIS B 1 237 ? 12.016 23.922 -15.906 1 95.12 237 HIS B N 1
ATOM 3978 C CA . HIS B 1 237 ? 12.844 22.953 -16.609 1 95.12 237 HIS B CA 1
ATOM 3979 C C . HIS B 1 237 ? 14.023 22.5 -15.758 1 95.12 237 HIS B C 1
ATOM 3981 O O . HIS B 1 237 ? 14.398 21.328 -15.781 1 95.12 237 HIS B O 1
ATOM 3987 N N . ASP B 1 238 ? 14.523 23.438 -15.008 1 96.25 238 ASP B N 1
ATOM 3988 C CA . ASP B 1 238 ? 15.617 23.109 -14.094 1 96.25 238 ASP B CA 1
ATOM 3989 C C . ASP B 1 238 ? 15.148 22.141 -13.008 1 96.25 238 ASP B C 1
ATOM 3991 O O . ASP B 1 238 ? 15.852 21.188 -12.672 1 96.25 238 ASP B O 1
ATOM 3995 N N . VAL B 1 239 ? 13.984 22.453 -12.492 1 94.75 239 VAL B N 1
ATOM 3996 C CA . VAL B 1 239 ? 13.43 21.594 -11.461 1 94.75 239 VAL B CA 1
ATOM 3997 C C . VAL B 1 239 ? 13.219 20.188 -12.023 1 94.75 239 VAL B C 1
ATOM 3999 O O . VAL B 1 239 ? 13.555 19.188 -11.367 1 94.75 239 VAL B O 1
ATOM 4002 N N . ASP B 1 240 ? 12.719 20.062 -13.25 1 94.88 240 ASP B N 1
ATOM 4003 C CA . ASP B 1 240 ? 12.531 18.781 -13.898 1 94.88 240 ASP B CA 1
ATOM 4004 C C . ASP B 1 240 ? 13.844 18 -13.984 1 94.88 240 ASP B C 1
ATOM 4006 O O . ASP B 1 240 ? 13.906 16.828 -13.617 1 94.88 240 ASP B O 1
ATOM 4010 N N . ARG B 1 241 ? 14.836 18.719 -14.43 1 96.94 241 ARG B N 1
ATOM 4011 C CA . ARG B 1 241 ? 16.141 18.109 -14.602 1 96.94 241 ARG B CA 1
ATOM 4012 C C . ARG B 1 241 ? 16.703 17.641 -13.266 1 96.94 241 ARG B C 1
ATOM 4014 O O . ARG B 1 241 ? 17.219 16.516 -13.156 1 96.94 241 ARG B O 1
ATOM 4021 N N . LEU B 1 242 ? 16.609 18.484 -12.281 1 95.81 242 LEU B N 1
ATOM 4022 C CA . LEU B 1 242 ? 17.156 18.172 -10.961 1 95.81 242 LEU B CA 1
ATOM 4023 C C . LEU B 1 242 ? 16.453 16.969 -10.344 1 95.81 242 LEU B C 1
ATOM 4025 O O . LEU B 1 242 ? 17.078 16.109 -9.742 1 95.81 242 LEU B O 1
ATOM 4029 N N . VAL B 1 243 ? 15.148 16.953 -10.469 1 95.38 243 VAL B N 1
ATOM 4030 C CA . VAL B 1 243 ? 14.375 15.828 -9.945 1 95.38 243 VAL B CA 1
ATOM 4031 C C . VAL B 1 243 ? 14.758 14.547 -10.688 1 95.38 243 VAL B C 1
ATOM 4033 O O . VAL B 1 243 ? 14.984 13.508 -10.062 1 95.38 243 VAL B O 1
ATOM 4036 N N . ASP B 1 244 ? 14.836 14.609 -12.016 1 96.81 244 ASP B N 1
ATOM 4037 C CA . ASP B 1 244 ? 15.195 13.438 -12.812 1 96.81 244 ASP B CA 1
ATOM 4038 C C . ASP B 1 244 ? 16.594 12.945 -12.461 1 96.81 244 ASP B C 1
ATOM 4040 O O . ASP B 1 244 ? 16.828 11.734 -12.359 1 96.81 244 ASP B O 1
ATOM 4044 N N . GLU B 1 245 ? 17.5 13.883 -12.281 1 97.69 245 GLU B N 1
ATOM 4045 C CA . GLU B 1 245 ? 18.859 13.531 -11.883 1 97.69 245 GLU B CA 1
ATOM 4046 C C . GLU B 1 245 ? 18.891 12.875 -10.508 1 97.69 245 GLU B C 1
ATOM 4048 O O . GLU B 1 245 ? 19.578 11.875 -10.297 1 97.69 245 GLU B O 1
ATOM 4053 N N . ALA B 1 246 ? 18.141 13.469 -9.562 1 96.81 246 ALA B N 1
ATOM 4054 C CA . ALA B 1 246 ? 18.078 12.914 -8.211 1 96.81 246 ALA B CA 1
ATOM 4055 C C . ALA B 1 246 ? 17.516 11.492 -8.242 1 96.81 246 ALA B C 1
ATOM 4057 O O . ALA B 1 246 ? 18.062 10.594 -7.598 1 96.81 246 ALA B O 1
ATOM 4058 N N . ARG B 1 247 ? 16.5 11.188 -9.023 1 95.62 247 ARG B N 1
ATOM 4059 C CA . ARG B 1 247 ? 15.875 9.875 -9.109 1 95.62 247 ARG B CA 1
ATOM 4060 C C . ARG B 1 247 ? 16.812 8.852 -9.742 1 95.62 247 ARG B C 1
ATOM 4062 O O . ARG B 1 247 ? 16.734 7.664 -9.438 1 95.62 247 ARG B O 1
ATOM 4069 N N . ALA B 1 248 ? 17.703 9.352 -10.578 1 96.5 248 ALA B N 1
ATOM 4070 C CA . ALA B 1 248 ? 18.641 8.469 -11.273 1 96.5 248 ALA B CA 1
ATOM 4071 C C . ALA B 1 248 ? 19.828 8.117 -10.375 1 96.5 248 ALA B C 1
ATOM 4073 O O . ALA B 1 248 ? 20.453 7.07 -10.547 1 96.5 248 ALA B O 1
ATOM 4074 N N . THR B 1 249 ? 20.109 8.969 -9.352 1 97.31 249 THR B N 1
ATOM 4075 C CA . THR B 1 249 ? 21.375 8.82 -8.648 1 97.31 249 THR B CA 1
ATOM 4076 C C . THR B 1 249 ? 21.156 8.5 -7.176 1 97.31 249 THR B C 1
ATOM 4078 O O . THR B 1 249 ? 22.062 8.023 -6.492 1 97.31 249 THR B O 1
ATOM 4081 N N . ILE B 1 250 ? 19.984 8.836 -6.68 1 97.06 250 ILE B N 1
ATOM 4082 C CA . ILE B 1 250 ? 19.672 8.602 -5.273 1 97.06 250 ILE B CA 1
ATOM 4083 C C . ILE B 1 250 ? 18.719 7.414 -5.145 1 97.06 250 ILE B C 1
ATOM 4085 O O . ILE B 1 250 ? 17.719 7.336 -5.855 1 97.06 250 ILE B O 1
ATOM 4089 N N . ARG B 1 251 ? 19.078 6.453 -4.262 1 95.56 251 ARG B N 1
ATOM 4090 C CA . ARG B 1 251 ? 18.203 5.309 -4.035 1 95.56 251 ARG B CA 1
ATOM 4091 C C . ARG B 1 251 ? 16.812 5.762 -3.592 1 95.56 251 ARG B C 1
ATOM 4093 O O . ARG B 1 251 ? 16.688 6.703 -2.807 1 95.56 251 ARG B O 1
ATOM 4100 N N . PRO B 1 252 ? 15.781 5.094 -4.055 1 95.94 252 PRO B N 1
ATOM 4101 C CA . PRO B 1 252 ? 14.414 5.496 -3.723 1 95.94 252 PRO B CA 1
ATOM 4102 C C . PRO B 1 252 ? 14.164 5.547 -2.217 1 95.94 252 PRO B C 1
ATOM 4104 O O . PRO B 1 252 ? 13.344 6.344 -1.75 1 95.94 252 PRO B O 1
ATOM 4107 N N . THR B 1 253 ? 14.883 4.773 -1.438 1 96.56 253 THR B N 1
ATOM 4108 C CA . THR B 1 253 ? 14.695 4.75 0.008 1 96.56 253 THR B CA 1
ATOM 4109 C C . THR B 1 253 ? 15.156 6.062 0.635 1 96.56 253 THR B C 1
ATOM 4111 O O . THR B 1 253 ? 14.859 6.336 1.8 1 96.56 253 THR B O 1
ATOM 4114 N N . ARG B 1 254 ? 15.867 6.914 -0.123 1 96.5 254 ARG B N 1
ATOM 4115 C CA . ARG B 1 254 ? 16.359 8.203 0.352 1 96.5 254 ARG B CA 1
ATOM 4116 C C . ARG B 1 254 ? 15.656 9.352 -0.373 1 96.5 254 ARG B C 1
ATOM 4118 O O . ARG B 1 254 ? 16.25 10.422 -0.56 1 96.5 254 ARG B O 1
ATOM 4125 N N . TYR B 1 255 ? 14.461 9.078 -0.804 1 95.06 255 TYR B N 1
ATOM 4126 C CA . TYR B 1 255 ? 13.75 10.07 -1.606 1 95.06 255 TYR B CA 1
ATOM 4127 C C . TYR B 1 255 ? 13.586 11.375 -0.837 1 95.06 255 TYR B C 1
ATOM 4129 O O . TYR B 1 255 ? 13.344 12.43 -1.433 1 95.06 255 TYR B O 1
ATOM 4137 N N . GLU B 1 256 ? 13.656 11.375 0.481 1 92 256 GLU B N 1
ATOM 4138 C CA . GLU B 1 256 ? 13.547 12.594 1.286 1 92 256 GLU B CA 1
ATOM 4139 C C . GLU B 1 256 ? 14.625 13.602 0.905 1 92 256 GLU B C 1
ATOM 4141 O O . GLU B 1 256 ? 14.477 14.797 1.154 1 92 256 GLU B O 1
ATOM 4146 N N . GLU B 1 257 ? 15.695 13.102 0.318 1 92.88 257 GLU B N 1
ATOM 4147 C CA . GLU B 1 257 ? 16.797 13.977 -0.078 1 92.88 257 GLU B CA 1
ATOM 4148 C C . GLU B 1 257 ? 16.391 14.883 -1.235 1 92.88 257 GLU B C 1
ATOM 4150 O O . GLU B 1 257 ? 17.047 15.906 -1.479 1 92.88 257 GLU B O 1
ATOM 4155 N N . TYR B 1 258 ? 15.281 14.5 -1.957 1 92.75 258 TYR B N 1
ATOM 4156 C CA . TYR B 1 258 ? 14.898 15.352 -3.076 1 92.75 258 TYR B CA 1
ATOM 4157 C C . TYR B 1 258 ? 13.391 15.602 -3.078 1 92.75 258 TYR B C 1
ATOM 4159 O O . TYR B 1 258 ? 12.828 16.031 -4.086 1 92.75 258 TYR B O 1
ATOM 4167 N N . VAL B 1 259 ? 12.766 15.305 -1.977 1 91.06 259 VAL B N 1
ATOM 4168 C CA . VAL B 1 259 ? 11.312 15.414 -1.885 1 91.06 259 VAL B CA 1
ATOM 4169 C C . VAL B 1 259 ? 10.898 16.875 -2.084 1 91.06 259 VAL B C 1
ATOM 4171 O O . VAL B 1 259 ? 9.852 17.141 -2.682 1 91.06 259 VAL B O 1
ATOM 4174 N N . GLY B 1 260 ? 11.648 17.812 -1.546 1 88.19 260 GLY B N 1
ATOM 4175 C CA . GLY B 1 260 ? 11.352 19.219 -1.739 1 88.19 260 GLY B CA 1
ATOM 4176 C C . GLY B 1 260 ? 11.32 19.625 -3.201 1 88.19 260 GLY B C 1
ATOM 4177 O O . GLY B 1 260 ? 10.445 20.391 -3.617 1 88.19 260 GLY B O 1
ATOM 4178 N N . LEU B 1 261 ? 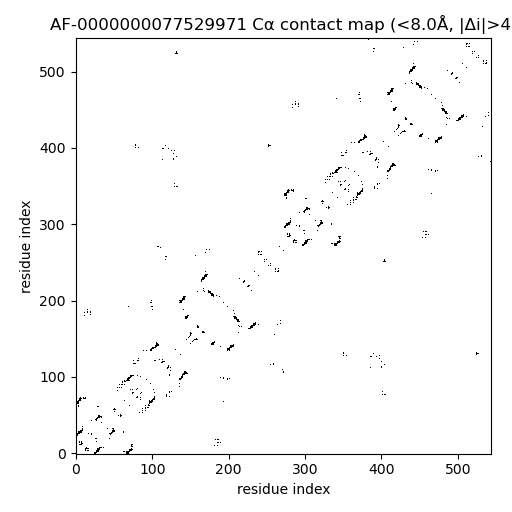12.281 19.141 -3.994 1 89.56 261 LEU B N 1
ATOM 4179 C CA . LEU B 1 261 ? 12.32 19.406 -5.43 1 89.56 261 LEU B CA 1
ATOM 4180 C C . LEU B 1 261 ? 11.094 18.812 -6.121 1 89.56 261 LEU B C 1
ATOM 4182 O O . LEU B 1 261 ? 10.516 19.453 -7.004 1 89.56 261 LEU B O 1
ATOM 4186 N N . ALA B 1 262 ? 10.742 17.656 -5.68 1 89.25 262 ALA B N 1
ATOM 4187 C CA . ALA B 1 262 ? 9.586 17 -6.273 1 89.25 262 ALA B CA 1
ATOM 4188 C C . ALA B 1 262 ? 8.305 17.766 -6 1 89.25 262 ALA B C 1
ATOM 4190 O O . ALA B 1 262 ? 7.441 17.891 -6.879 1 89.25 262 ALA B O 1
ATOM 4191 N N . TYR B 1 263 ? 8.211 18.312 -4.812 1 88 263 TYR B N 1
ATOM 4192 C CA . TYR B 1 263 ? 7.043 19.125 -4.484 1 88 263 TYR B CA 1
ATOM 4193 C C . TYR B 1 263 ? 7.027 20.406 -5.305 1 88 263 TYR B C 1
ATOM 4195 O O . TYR B 1 263 ? 5.973 20.844 -5.77 1 88 263 TYR B O 1
ATOM 4203 N N . THR B 1 264 ? 8.172 20.969 -5.43 1 89.06 264 THR B N 1
ATOM 4204 C CA . THR B 1 264 ? 8.281 22.188 -6.223 1 89.06 264 THR B CA 1
ATOM 4205 C C . THR B 1 264 ? 7.836 21.922 -7.66 1 89.06 264 THR B C 1
ATOM 4207 O O . THR B 1 264 ? 7.117 22.75 -8.25 1 89.06 264 THR B O 1
ATOM 4210 N N . ARG B 1 265 ? 8.281 20.844 -8.203 1 89.19 265 ARG B N 1
ATOM 4211 C CA . ARG B 1 265 ? 7.867 20.453 -9.547 1 89.19 265 ARG B CA 1
ATOM 4212 C C . ARG B 1 265 ? 6.348 20.391 -9.656 1 89.19 265 ARG B C 1
ATOM 4214 O O . ARG B 1 265 ? 5.766 20.875 -10.625 1 89.19 265 ARG B O 1
ATOM 4221 N N . LEU B 1 266 ? 5.773 19.828 -8.656 1 85.81 266 LEU B N 1
ATOM 4222 C CA . LEU B 1 266 ? 4.32 19.672 -8.633 1 85.81 266 LEU B CA 1
ATOM 4223 C C . LEU B 1 266 ? 3.633 21.031 -8.562 1 85.81 266 LEU B C 1
ATOM 4225 O O . LEU B 1 266 ? 2.67 21.281 -9.289 1 85.81 266 LEU B O 1
ATOM 4229 N N . LEU B 1 267 ? 4.105 21.844 -7.723 1 84.12 267 LEU B N 1
ATOM 4230 C CA . LEU B 1 267 ? 3.51 23.156 -7.496 1 84.12 267 LEU B CA 1
ATOM 4231 C C . LEU B 1 267 ? 3.598 24.031 -8.75 1 84.12 267 LEU B C 1
ATOM 4233 O O . LEU B 1 267 ? 2.637 24.719 -9.109 1 84.12 267 LEU B O 1
ATOM 4237 N N . LEU B 1 268 ? 4.676 23.891 -9.422 1 87.06 268 LEU B N 1
ATOM 4238 C CA . LEU B 1 268 ? 4.906 24.75 -10.578 1 87.06 268 LEU B CA 1
ATOM 4239 C C . LEU B 1 268 ? 4.129 24.266 -11.789 1 87.06 268 LEU B C 1
ATOM 4241 O O . LEU B 1 268 ? 3.77 25.047 -12.664 1 87.06 268 LEU B O 1
ATOM 4245 N N . ARG B 1 269 ? 3.875 23.016 -11.852 1 82.44 269 ARG B N 1
ATOM 4246 C CA . ARG B 1 269 ? 3.146 22.469 -13 1 82.44 269 ARG B CA 1
ATOM 4247 C C . ARG B 1 269 ? 1.64 22.609 -12.797 1 82.44 269 ARG B C 1
ATOM 4249 O O . ARG B 1 269 ? 0.864 22.359 -13.727 1 82.44 269 ARG B O 1
ATOM 4256 N N . GLY B 1 270 ? 1.188 23.219 -11.758 1 68.25 270 GLY B N 1
ATOM 4257 C CA . GLY B 1 270 ? -0.22 23.484 -11.516 1 68.25 270 GLY B CA 1
ATOM 4258 C C . GLY B 1 270 ? -1.039 22.234 -11.289 1 68.25 270 GLY B C 1
ATOM 4259 O O . GLY B 1 270 ? -2.252 22.219 -11.516 1 68.25 270 GLY B O 1
ATOM 4260 N N . ALA B 1 271 ? -0.432 21.109 -11.195 1 56.12 271 ALA B N 1
ATOM 4261 C CA . ALA B 1 271 ? -1.194 19.875 -11.055 1 56.12 271 ALA B CA 1
ATOM 4262 C C . ALA B 1 271 ? -1.965 19.859 -9.742 1 56.12 271 ALA B C 1
ATOM 4264 O O . ALA B 1 271 ? -2.562 18.844 -9.375 1 56.12 271 ALA B O 1
ATOM 4265 N N . MET B 1 272 ? -1.952 20.953 -9.023 1 57.69 272 MET B N 1
ATOM 4266 C CA . MET B 1 272 ? -2.676 20.906 -7.758 1 57.69 272 MET B CA 1
ATOM 4267 C C . MET B 1 272 ? -3.834 21.891 -7.746 1 57.69 272 MET B C 1
ATOM 4269 O O . MET B 1 272 ? -3.742 22.969 -8.352 1 57.69 272 MET B O 1
#